Protein AF-A0A960VF33-F1 (afdb_monomer)

Foldseek 3Di:
DVVVVVCVVPDPPPPPPDPDDDDDDPDDDPDDDVVVVVVVVVVPDDPVCLQLVNVQVVVVVVCVVDPFWDWDGDNVGWIWIDGPVFTKTWHDDPQFIFTFGDDDDDDADGASLEGEHEDEDADDPDPVVVVVVVVVVVVVVVVVVVVNCVRRPPPHDPVSYDYDYDYDHVQVVLLVVLVVLLVVLQVPDDQDPVLVQLQVLQVVVLDWAWDPDDFFTKTQTAGVVRDGWWIWGFLQGGQQHQFPPVDDVRHHHFQDCPPFAFATRSLLQLQLQLLQVVCVVVVLPQEAHKDWHKHWHLPDTGPPDDPPDPDRDIDITIGMIGTDDPQWFFPVVDDPVQCVQADLQQLVSVLLSCLLFLQLDQDRRQWIDDRNHTHGDDRSRTLGLALARRDQHHSLVDPSQQDQHDPVSLCCLLVVPLVVSVCSSCVNSVDDPSSSQLSVLSSLLVNVCSVVVHTSNLSSVCSHCVNSPGPPPDPDDSNVSSVVSVVPDPDD

Solvent-accessible surface area (backbone atoms only — not comparable to full-atom values): 28054 Å² total; per-residue (Å²): 110,74,69,58,58,53,46,63,74,70,42,92,70,78,78,73,92,58,100,64,93,74,86,88,79,90,77,85,72,96,66,76,71,61,59,63,54,48,58,53,57,66,73,75,56,59,84,79,58,67,38,46,67,54,42,41,57,59,51,57,61,54,44,77,76,47,89,74,57,50,71,52,66,41,89,88,41,42,40,37,44,39,42,94,87,51,55,35,45,41,44,62,52,99,74,39,57,45,59,38,62,63,82,92,80,78,90,83,64,77,65,62,72,45,51,55,48,56,46,83,45,88,74,53,102,39,73,65,57,39,48,54,51,50,52,55,50,52,50,50,53,51,54,50,51,53,52,48,37,68,72,32,45,94,75,50,58,74,86,59,52,50,78,50,79,49,78,47,53,61,58,55,57,39,28,50,50,54,51,54,50,52,55,51,34,42,73,72,46,81,82,51,71,66,60,53,40,31,52,54,11,38,75,70,70,50,73,65,41,76,50,88,71,79,77,40,38,33,25,44,33,32,35,80,86,67,48,77,52,25,44,35,34,34,24,51,14,26,58,30,5,62,29,20,73,88,34,79,91,42,38,50,43,40,52,39,61,83,90,46,60,38,53,40,26,47,51,31,33,43,25,34,28,45,51,23,52,51,27,62,73,72,63,65,77,30,43,52,61,37,36,71,43,76,51,65,39,50,80,56,78,56,70,93,59,67,90,82,52,93,75,61,62,76,38,76,44,48,22,24,34,31,45,62,70,86,80,49,40,36,56,79,78,54,52,77,72,53,57,67,49,40,44,62,68,60,56,47,49,55,54,54,49,40,51,56,40,43,40,39,63,49,42,51,82,35,33,22,37,39,98,30,43,57,38,48,51,81,38,47,52,26,55,29,49,42,42,78,45,47,48,79,51,48,60,57,80,37,76,71,32,63,42,73,73,55,69,81,63,44,43,58,51,70,66,50,61,57,70,62,53,51,50,48,42,38,72,56,48,62,55,53,69,54,28,52,53,42,34,51,53,44,40,54,39,52,33,55,37,50,78,70,68,51,34,56,43,62,48,52,70,49,54,30,46,88,63,50,56,80,72,83,92,57,97,63,54,71,65,60,48,39,49,53,51,53,75,73,52,80,84,130

Secondary structure (DSSP, 8-state):
-HHHHHHHHHS------S--------------THHHHHHHHHHH--GGGGSHHHHHHHHHHHHTTSTTEEEEE-TTSEEEEEETTEEEEEEEETTEEEEEE---SSSS----------EEE---SSHHHHHHHHHHHHHHHHHHHHHHHHHHGGG--TTT------EEEHHHHHHHHHHHHHHHHHHTSPPPHHHHHHHHHHHTT---EE--SSSS--EEEE-TT--EEEEEEEGGGSTTSTT-TT-GGG---TT--SSSTT--TT-HHHHHHHHHHHHHHHT---SPPEEEEEEEETTS--TT--TT-SSPPPEEEEEEEEEPPTT-EEGGGS-HHHHTTS-HHHHHHHHHHHHHHT-S---GGGEEEETTEEEE---TT-S-SSSTT----GGGGSGGGGSPPPHHHHHHHHT--HHHHHHHHHHHH---HHHHHHHHHHHHHHHHHHHTT--HHHHHHH-STTTS--STT-SS-HHHHHHHHHHT----

Sequence (492 aa):
MKLWNAIKRRSSLIWEGRDRFYDKTITFFYLPKIYYFFKFLVHRYDARQFSPRMMKDNFALLQRERGGVWVDVKMNGKIVALDSSFKKVLFCLKNICLLGALQSRLIKVINLTFLVASIEVYNPFDKTILKIYLERKLALIGRLIEKLKRINGASFDAREARYHLHLFHYYSLIQKHVIENIETAVSRQKIPSIVKEVTRALGKGIFPMLVTQGLSGAYWMRDSSREVVGLFKPFDEEINAPNNPLGPAYQGGLGQRRTRRGIRVGEAVHREVAAYLIDQFFGFGIVPKTYYATFSHPSFFHYGEDPYSFRRSHKTKIGSFQEVVVGFEPVLSLSSEELKKITLEEFQLLIVLDVIIGNCDRHANNILVNEGKIAAIDHGLSFPDTHETMRNWYWKAYDLGNKPIHPAIAKVIIEFPEKEVFALLKGKCLFSINVLERMRERVTLFRIALEKGLLPKDLSELMTRQNCMPLWGLKITLEAKAKKVLDGFNGG

pLDDT: mean 71.85, std 24.89, range [21.0, 98.81]

Radius of gyration: 28.9 Å; Cα contacts (8 Å, |Δi|>4): 725; chains: 1; bounding box: 95×48×63 Å

Nearest PDB structures (foldseek):
  4hnd-assembly1_B  TM=7.379E-01  e=1.183E-16  Homo sapiens
  8a5x-assembly1_A  TM=7.919E-01  e=1.702E-15  Homo sapiens
  4hne-assembly1_B  TM=7.329E-01  e=1.845E-16  Homo sapiens
  4yc4-assembly1_A  TM=8.116E-01  e=1.571E-14  Homo sapiens
  4pla-assembly1_A  TM=7.881E-01  e=2.526E-13  Homo sapiens

Mean predicted aligned error: 15.48 Å

Structure (mmCIF, N/CA/C/O backbone):
data_AF-A0A960VF33-F1
#
_entry.id   AF-A0A960VF33-F1
#
loop_
_atom_site.group_PDB
_atom_site.id
_atom_site.type_symbol
_atom_site.label_atom_id
_atom_site.label_alt_id
_atom_site.label_comp_id
_atom_site.label_asym_id
_atom_site.label_entity_id
_atom_site.label_seq_id
_atom_site.pdbx_PDB_ins_code
_atom_site.Cartn_x
_atom_site.Cartn_y
_atom_site.Cartn_z
_atom_site.occupancy
_atom_site.B_iso_or_equiv
_atom_site.auth_seq_id
_atom_site.auth_comp_id
_atom_site.auth_asym_id
_atom_site.auth_atom_id
_atom_site.pdbx_PDB_model_num
ATOM 1 N N . MET A 1 1 ? 32.116 15.942 -34.172 1.00 29.77 1 MET A N 1
ATOM 2 C CA . MET A 1 1 ? 32.103 14.707 -34.996 1.00 29.77 1 MET A CA 1
ATOM 3 C C . MET A 1 1 ? 33.467 14.006 -35.091 1.00 29.77 1 MET A C 1
ATOM 5 O O . MET A 1 1 ? 33.549 12.845 -34.717 1.00 29.77 1 MET A O 1
ATOM 9 N N . LYS A 1 2 ? 34.561 14.679 -35.494 1.00 29.75 2 LYS A N 1
ATOM 10 C CA . LYS A 1 2 ? 35.911 14.061 -35.565 1.00 29.75 2 LYS A CA 1
ATOM 11 C C . LYS A 1 2 ? 36.469 13.598 -34.202 1.00 29.75 2 LYS A C 1
ATOM 13 O O . LYS A 1 2 ? 37.034 12.514 -34.113 1.00 29.75 2 LYS A O 1
ATOM 18 N N . LEU A 1 3 ? 36.214 14.351 -33.126 1.00 33.88 3 LEU A N 1
ATOM 19 C CA . LEU A 1 3 ? 36.597 13.975 -31.752 1.00 33.88 3 LEU A CA 1
ATOM 20 C C . LEU A 1 3 ? 35.808 12.756 -31.224 1.00 33.88 3 LEU A C 1
ATOM 22 O O . LEU A 1 3 ? 36.352 11.913 -30.522 1.00 33.88 3 LEU A O 1
ATOM 26 N N . TRP A 1 4 ? 34.542 12.628 -31.629 1.00 34.44 4 TRP A N 1
ATOM 27 C CA . TRP A 1 4 ? 33.652 11.523 -31.250 1.00 34.44 4 TRP A CA 1
ATOM 28 C C . TRP A 1 4 ? 34.114 10.184 -31.843 1.00 34.44 4 TRP A C 1
ATOM 30 O O . TRP A 1 4 ? 34.193 9.180 -31.140 1.00 34.44 4 TRP A O 1
ATOM 40 N N . ASN A 1 5 ? 34.532 10.190 -33.112 1.00 38.78 5 ASN A N 1
ATOM 41 C CA . ASN A 1 5 ? 35.087 9.008 -33.776 1.00 38.78 5 ASN A CA 1
ATOM 42 C C . ASN A 1 5 ? 36.476 8.618 -33.236 1.00 38.78 5 ASN A C 1
ATOM 44 O O . ASN A 1 5 ? 36.814 7.437 -33.222 1.00 38.78 5 ASN A O 1
ATOM 48 N N . ALA A 1 6 ? 37.264 9.581 -32.742 1.00 35.59 6 ALA A N 1
ATOM 49 C CA . ALA A 1 6 ? 38.546 9.312 -32.087 1.00 35.59 6 ALA A CA 1
ATOM 50 C C . ALA A 1 6 ? 38.376 8.664 -30.699 1.00 35.59 6 ALA A C 1
ATOM 52 O O . ALA A 1 6 ? 39.154 7.785 -30.334 1.00 35.59 6 ALA A O 1
ATOM 53 N N . ILE A 1 7 ? 37.330 9.044 -29.957 1.00 33.78 7 ILE A N 1
ATOM 54 C CA . ILE A 1 7 ? 36.977 8.440 -28.663 1.00 33.78 7 ILE A CA 1
ATOM 55 C C . ILE A 1 7 ? 36.462 7.007 -28.865 1.00 33.78 7 ILE A C 1
ATOM 57 O O . ILE A 1 7 ? 36.954 6.099 -28.199 1.00 33.78 7 ILE A O 1
ATOM 61 N N . LYS A 1 8 ? 35.578 6.771 -29.847 1.00 34.19 8 LYS A N 1
ATOM 62 C CA . LYS A 1 8 ? 35.066 5.429 -30.200 1.00 34.19 8 LYS A CA 1
ATOM 63 C C . LYS A 1 8 ? 36.163 4.419 -30.577 1.00 34.19 8 LYS A C 1
ATOM 65 O O . LYS A 1 8 ? 35.981 3.231 -30.369 1.00 34.19 8 LYS A O 1
ATOM 70 N N . ARG A 1 9 ? 37.287 4.886 -31.142 1.00 35.91 9 ARG A N 1
ATOM 71 C CA . ARG A 1 9 ? 38.432 4.040 -31.539 1.00 35.91 9 ARG A CA 1
ATOM 72 C C . ARG A 1 9 ? 39.442 3.773 -30.415 1.00 35.91 9 ARG A C 1
ATOM 74 O O . ARG A 1 9 ? 40.221 2.839 -30.540 1.00 35.91 9 ARG A O 1
ATOM 81 N N . ARG A 1 10 ? 39.489 4.607 -29.365 1.00 35.16 10 ARG A N 1
ATOM 82 C CA . ARG A 1 10 ? 40.516 4.545 -28.296 1.00 35.16 10 ARG A CA 1
ATOM 83 C C . ARG A 1 10 ? 39.991 4.137 -26.927 1.00 35.16 10 ARG A C 1
ATOM 85 O O . ARG A 1 10 ? 40.776 3.788 -26.055 1.00 35.16 10 ARG A O 1
ATOM 92 N N . SER A 1 11 ? 38.685 4.209 -26.726 1.00 32.44 11 SER A N 1
ATOM 93 C CA . SER A 1 11 ? 38.040 3.639 -25.555 1.00 32.44 11 SER A CA 1
ATOM 94 C C . SER A 1 11 ? 37.495 2.275 -25.942 1.00 32.44 11 SER A C 1
ATOM 96 O O . SER A 1 11 ? 36.833 2.147 -26.968 1.00 32.44 11 SER A O 1
ATOM 98 N N . SER A 1 12 ? 37.724 1.261 -25.115 1.00 33.69 12 SER A N 1
ATOM 99 C CA . SER A 1 12 ? 36.972 0.002 -25.129 1.00 33.69 12 SER A CA 1
ATOM 100 C C . SER A 1 12 ? 35.515 0.226 -24.682 1.00 33.69 12 SER A C 1
ATOM 102 O O . SER A 1 12 ? 34.956 -0.534 -23.897 1.00 33.69 12 SER A O 1
ATOM 104 N N . LEU A 1 13 ? 34.892 1.312 -25.151 1.00 33.16 13 LEU A N 1
ATOM 105 C CA . LEU A 1 13 ? 33.471 1.584 -25.025 1.00 33.16 13 LEU A CA 1
ATOM 106 C C . LEU A 1 13 ? 32.757 0.641 -25.996 1.00 33.16 13 LEU A C 1
ATOM 108 O O . LEU A 1 13 ? 32.418 1.002 -27.123 1.00 33.16 13 LEU A O 1
ATOM 112 N N . ILE A 1 14 ? 32.561 -0.595 -25.542 1.00 27.14 14 ILE A N 1
ATOM 113 C CA . ILE A 1 14 ? 31.573 -1.503 -26.109 1.00 27.14 14 ILE A CA 1
ATOM 114 C C . ILE A 1 14 ? 30.219 -0.840 -25.857 1.00 27.14 14 ILE A C 1
ATOM 116 O O . ILE A 1 14 ? 29.713 -0.817 -24.737 1.00 27.14 14 ILE A O 1
ATOM 120 N N . TRP A 1 15 ? 29.663 -0.223 -26.894 1.00 33.09 15 TRP A N 1
ATOM 121 C CA . TRP A 1 15 ? 28.263 0.175 -26.912 1.00 33.09 15 TRP A CA 1
ATOM 122 C C . TRP A 1 15 ? 27.512 -0.884 -27.709 1.00 33.09 15 TRP A C 1
ATOM 124 O O . TRP A 1 15 ? 27.230 -0.707 -28.893 1.00 33.09 15 TRP A O 1
ATOM 134 N N . GLU A 1 16 ? 27.254 -2.024 -27.072 1.00 23.67 16 GLU A N 1
ATOM 135 C CA . GLU A 1 16 ? 26.301 -2.994 -27.595 1.00 23.67 16 GLU A CA 1
ATOM 136 C C . GLU A 1 16 ? 24.901 -2.538 -27.197 1.00 23.67 16 GLU A C 1
ATOM 138 O O . GLU A 1 16 ? 24.425 -2.756 -26.087 1.00 23.67 16 GLU A O 1
ATOM 143 N N . GLY A 1 17 ? 24.239 -1.857 -28.130 1.00 28.67 17 GLY A N 1
ATOM 144 C CA . GLY A 1 17 ? 22.791 -1.725 -28.113 1.00 28.67 17 GLY A CA 1
ATOM 145 C C . GLY A 1 17 ? 22.166 -3.079 -28.427 1.00 28.67 17 GLY A C 1
ATOM 146 O O . GLY A 1 17 ? 21.813 -3.338 -29.573 1.00 28.67 17 GLY A O 1
ATOM 147 N N . ARG A 1 18 ? 22.071 -3.950 -27.422 1.00 21.16 18 ARG A N 1
ATOM 148 C CA . ARG A 1 18 ? 21.123 -5.064 -27.370 1.00 21.16 18 ARG A CA 1
ATOM 149 C C . ARG A 1 18 ? 20.709 -5.251 -25.923 1.00 21.16 18 ARG A C 1
ATOM 151 O O . ARG A 1 18 ? 21.562 -5.338 -25.045 1.00 21.16 18 ARG A O 1
ATOM 158 N N . ASP A 1 19 ? 19.409 -5.363 -25.702 1.00 28.72 19 ASP A N 1
ATOM 159 C CA . ASP A 1 19 ? 18.844 -5.952 -24.496 1.00 28.72 19 ASP A CA 1
ATOM 160 C C . ASP A 1 19 ? 19.376 -7.385 -24.346 1.00 28.72 19 ASP A C 1
ATOM 162 O O . ASP A 1 19 ? 18.779 -8.330 -24.851 1.00 28.72 19 ASP A O 1
ATOM 166 N N . ARG A 1 20 ? 20.546 -7.561 -23.722 1.00 21.17 20 ARG A N 1
ATOM 167 C CA . ARG A 1 20 ? 21.020 -8.840 -23.183 1.00 21.17 20 ARG A CA 1
ATOM 168 C C . ARG A 1 20 ? 21.891 -8.595 -21.961 1.00 21.17 20 ARG A C 1
ATOM 170 O O . ARG A 1 20 ? 22.936 -7.958 -22.035 1.00 21.17 20 ARG A O 1
ATOM 177 N N . PHE A 1 21 ? 21.443 -9.156 -20.844 1.00 35.41 21 PHE A N 1
ATOM 178 C CA . PHE A 1 21 ? 22.263 -9.482 -19.685 1.00 35.41 21 PHE A CA 1
ATOM 179 C C . PHE A 1 21 ? 23.574 -10.144 -20.124 1.00 35.41 21 PHE A C 1
ATOM 181 O O . PHE A 1 21 ? 23.505 -11.192 -20.757 1.00 35.41 21 PHE A O 1
ATOM 188 N N . TYR A 1 22 ? 24.732 -9.606 -19.730 1.00 21.44 22 TYR A N 1
ATOM 189 C CA . TYR A 1 22 ? 25.956 -10.400 -19.605 1.00 21.44 22 TYR A CA 1
ATOM 190 C C . TYR A 1 22 ? 26.846 -9.913 -18.457 1.00 21.44 22 TYR A C 1
ATOM 192 O O . TYR A 1 22 ? 27.248 -8.753 -18.375 1.00 21.44 22 TYR A O 1
ATOM 200 N N . ASP A 1 23 ? 27.116 -10.872 -17.578 1.00 34.75 23 ASP A N 1
ATOM 201 C CA . ASP A 1 23 ? 28.227 -10.959 -16.640 1.00 34.75 23 ASP A CA 1
ATOM 202 C C . ASP A 1 23 ? 29.567 -11.146 -17.400 1.00 34.75 23 ASP A C 1
ATOM 204 O O . ASP A 1 23 ? 29.551 -11.585 -18.553 1.00 34.75 23 ASP A O 1
ATOM 208 N N . LYS A 1 24 ? 30.703 -10.896 -16.721 1.00 24.27 24 LYS A N 1
ATOM 209 C CA . LYS A 1 24 ? 32.126 -10.805 -17.169 1.00 24.27 24 LYS A CA 1
ATOM 210 C C . LYS A 1 24 ? 32.567 -9.361 -17.466 1.00 24.27 24 LYS A C 1
ATOM 212 O O . LYS A 1 24 ? 32.245 -8.785 -18.491 1.00 24.27 24 LYS A O 1
ATOM 217 N N . THR A 1 25 ? 33.368 -8.679 -16.646 1.00 22.14 25 THR A N 1
ATOM 218 C CA . THR A 1 25 ? 34.634 -9.113 -16.038 1.00 22.14 25 THR A CA 1
ATOM 219 C C . THR A 1 25 ? 34.897 -8.231 -14.812 1.00 22.14 25 THR A C 1
ATOM 221 O O . THR A 1 25 ? 35.123 -7.028 -14.945 1.00 22.14 25 THR A O 1
ATOM 224 N N . ILE A 1 26 ? 34.857 -8.801 -13.606 1.00 24.25 26 ILE A N 1
ATOM 225 C CA . ILE A 1 26 ? 35.387 -8.139 -12.410 1.00 24.25 26 ILE A CA 1
ATOM 226 C C . ILE A 1 26 ? 36.906 -8.314 -12.451 1.00 24.25 26 ILE A C 1
ATOM 228 O O . ILE A 1 26 ? 37.426 -9.358 -12.070 1.00 24.25 26 ILE A O 1
ATOM 232 N N . THR A 1 27 ? 37.633 -7.302 -12.922 1.00 21.00 27 THR A N 1
ATOM 233 C CA . THR A 1 27 ? 39.087 -7.247 -12.732 1.00 21.00 27 THR A CA 1
ATOM 234 C C . THR A 1 27 ? 39.364 -6.581 -11.386 1.00 21.00 27 THR A C 1
ATOM 236 O O . THR A 1 27 ? 39.287 -5.358 -11.254 1.00 21.00 27 THR A O 1
ATOM 239 N N . PHE A 1 28 ? 39.671 -7.381 -10.364 1.00 21.09 28 PHE A N 1
ATOM 240 C CA . PHE A 1 28 ? 40.257 -6.872 -9.127 1.00 21.09 28 PHE A CA 1
ATOM 241 C C . PHE A 1 28 ? 41.660 -6.335 -9.432 1.00 21.09 28 PHE A C 1
ATOM 243 O O . PHE A 1 28 ? 42.596 -7.106 -9.622 1.00 21.09 28 PHE A O 1
ATOM 250 N N . PHE A 1 29 ? 41.826 -5.013 -9.449 1.00 24.02 29 PHE A N 1
ATOM 251 C CA . PHE A 1 29 ? 43.141 -4.410 -9.245 1.00 24.02 29 PHE A CA 1
ATOM 252 C C . PHE A 1 29 ? 43.317 -4.129 -7.752 1.00 24.02 29 PHE A C 1
ATOM 254 O O . PHE A 1 29 ? 42.532 -3.400 -7.142 1.00 24.02 29 PHE A O 1
ATOM 261 N N . TYR A 1 30 ? 44.356 -4.722 -7.166 1.00 25.81 30 TYR A N 1
ATOM 262 C CA . TYR A 1 30 ? 44.812 -4.454 -5.806 1.00 25.81 30 TYR A CA 1
ATOM 263 C C . TYR A 1 30 ? 45.309 -2.998 -5.721 1.00 25.81 30 TYR A C 1
ATOM 265 O O . TYR A 1 30 ? 46.447 -2.687 -6.061 1.00 25.81 30 TYR A O 1
ATOM 273 N N . LEU A 1 31 ? 44.441 -2.080 -5.291 1.00 29.81 31 LEU A N 1
ATOM 274 C CA . LEU A 1 31 ? 44.800 -0.713 -4.902 1.00 29.81 31 LEU A CA 1
ATOM 275 C C . LEU A 1 31 ? 44.407 -0.528 -3.420 1.00 29.81 31 LEU A C 1
ATOM 277 O O . LEU A 1 31 ? 43.225 -0.636 -3.085 1.00 29.81 31 LEU A O 1
ATOM 281 N N . PRO A 1 32 ? 45.368 -0.319 -2.499 1.00 37.53 32 PRO A N 1
ATOM 282 C CA . PRO A 1 32 ? 45.154 -0.522 -1.065 1.00 37.53 32 PRO A CA 1
ATOM 283 C C . PRO A 1 32 ? 44.304 0.579 -0.410 1.00 37.53 32 PRO A C 1
ATOM 285 O O . PRO A 1 32 ? 44.452 1.751 -0.743 1.00 37.53 32 PRO A O 1
ATOM 288 N N . LYS A 1 33 ? 43.454 0.159 0.551 1.00 35.00 33 LYS A N 1
ATOM 289 C CA . LYS A 1 33 ? 42.762 0.824 1.699 1.00 35.00 33 LYS A CA 1
ATOM 290 C C . LYS A 1 33 ? 42.225 2.271 1.582 1.00 35.00 33 LYS A C 1
ATOM 292 O O . LYS A 1 33 ? 41.150 2.546 2.107 1.00 35.00 33 LYS A O 1
ATOM 297 N N . ILE A 1 34 ? 42.886 3.177 0.870 1.00 35.84 34 ILE A N 1
ATOM 298 C CA . ILE A 1 34 ? 42.448 4.554 0.595 1.00 35.84 34 ILE A CA 1
ATOM 299 C C . ILE A 1 34 ? 41.158 4.592 -0.243 1.00 35.84 34 ILE A C 1
ATOM 301 O O . ILE A 1 34 ? 40.290 5.424 -0.005 1.00 35.84 34 ILE A O 1
ATOM 305 N N . TYR A 1 35 ? 40.970 3.662 -1.181 1.00 37.47 35 TYR A N 1
ATOM 306 C CA . TYR A 1 35 ? 39.775 3.645 -2.035 1.00 37.47 35 TYR A CA 1
ATOM 307 C C . TYR A 1 35 ? 38.490 3.296 -1.258 1.00 37.47 35 TYR A C 1
ATOM 309 O O . TYR A 1 35 ? 37.453 3.932 -1.443 1.00 37.47 35 TYR A O 1
ATOM 317 N N . TYR A 1 36 ? 38.568 2.346 -0.317 1.00 37.19 36 TYR A N 1
ATOM 318 C CA . TYR A 1 36 ? 37.452 2.021 0.582 1.00 37.19 36 TYR A CA 1
ATOM 319 C C . TYR A 1 36 ? 37.125 3.175 1.540 1.00 37.19 36 TYR A C 1
ATOM 321 O O . TYR A 1 36 ? 35.953 3.445 1.794 1.00 37.19 36 TYR A O 1
ATOM 329 N N . PHE A 1 37 ? 38.145 3.906 1.998 1.00 37.59 37 PHE A N 1
ATOM 330 C CA . PHE A 1 37 ? 37.994 5.115 2.810 1.00 37.59 37 PHE A CA 1
ATOM 331 C C . PHE A 1 37 ? 37.205 6.222 2.077 1.00 37.59 37 PHE A C 1
ATOM 333 O O . PHE A 1 37 ? 36.328 6.855 2.663 1.00 37.59 37 PHE A O 1
ATOM 340 N N . PHE A 1 38 ? 37.420 6.398 0.768 1.00 40.78 38 PHE A N 1
ATOM 341 C CA . PHE A 1 38 ? 36.672 7.374 -0.037 1.00 40.78 38 PHE A CA 1
ATOM 342 C C . PHE A 1 38 ? 35.268 6.903 -0.437 1.00 40.78 38 PHE A C 1
ATOM 344 O O . PHE A 1 38 ? 34.339 7.711 -0.436 1.00 40.78 38 PHE A O 1
ATOM 351 N N . LYS A 1 39 ? 35.071 5.601 -0.690 1.00 38.56 39 LYS A N 1
ATOM 352 C CA . LYS A 1 39 ? 33.731 5.021 -0.897 1.00 38.56 39 LYS A CA 1
ATOM 353 C C . LYS A 1 39 ? 32.840 5.208 0.343 1.00 38.56 39 LYS A C 1
ATOM 355 O O . LYS A 1 39 ? 31.640 5.426 0.209 1.00 38.56 39 LYS A O 1
ATOM 360 N N . PHE A 1 40 ? 33.437 5.188 1.539 1.00 37.16 40 PHE A N 1
ATOM 361 C CA . PHE A 1 40 ? 32.759 5.452 2.812 1.00 37.16 40 PHE A CA 1
ATOM 362 C C . PHE A 1 40 ? 32.376 6.935 2.999 1.00 37.16 40 PHE A C 1
ATOM 364 O O . PHE A 1 40 ? 31.240 7.228 3.365 1.00 37.16 40 PHE A O 1
ATOM 371 N N . LEU A 1 41 ? 33.280 7.873 2.686 1.00 36.28 41 LEU A N 1
ATOM 372 C CA . LEU A 1 41 ? 33.029 9.323 2.776 1.00 36.28 41 LEU A CA 1
ATOM 373 C C . LEU A 1 41 ? 31.976 9.826 1.771 1.00 36.28 41 LEU A C 1
ATOM 375 O O . LEU A 1 41 ? 31.186 10.705 2.097 1.00 36.28 41 LEU A O 1
ATOM 379 N N . VAL A 1 42 ? 31.934 9.271 0.559 1.00 37.78 42 VAL A N 1
ATOM 380 C CA . VAL A 1 42 ? 30.992 9.712 -0.490 1.00 37.78 42 VAL A CA 1
ATOM 381 C C . VAL A 1 42 ? 29.578 9.160 -0.269 1.00 37.78 42 VAL A C 1
ATOM 383 O O . VAL A 1 42 ? 28.602 9.815 -0.615 1.00 37.78 42 VAL A O 1
ATOM 386 N N . HIS A 1 43 ? 29.434 7.984 0.349 1.00 36.75 43 HIS A N 1
ATOM 387 C CA . HIS A 1 43 ? 28.119 7.366 0.557 1.00 36.75 43 HIS A CA 1
ATOM 388 C C . HIS A 1 43 ? 27.358 7.836 1.806 1.00 36.75 43 HIS A C 1
ATOM 390 O O . HIS A 1 43 ? 26.165 7.552 1.902 1.00 36.75 43 HIS A O 1
ATOM 396 N N . ARG A 1 44 ? 27.996 8.534 2.758 1.00 33.72 44 ARG A N 1
ATOM 397 C CA . ARG A 1 44 ? 27.344 8.947 4.020 1.00 33.72 44 ARG A CA 1
ATOM 398 C C . ARG A 1 44 ? 27.146 10.449 4.225 1.00 33.72 44 ARG A C 1
ATOM 400 O O . ARG A 1 44 ? 26.422 10.801 5.152 1.00 33.72 44 ARG A O 1
ATOM 407 N N . TYR A 1 45 ? 27.744 11.317 3.410 1.00 35.03 45 TYR A N 1
ATOM 408 C CA . TYR A 1 45 ? 27.742 12.760 3.670 1.00 35.03 45 TYR A CA 1
ATOM 409 C C . TYR A 1 45 ? 26.978 13.562 2.604 1.00 35.03 45 TYR A C 1
ATOM 411 O O . TYR A 1 45 ? 27.109 13.328 1.405 1.00 35.03 45 TYR A O 1
ATOM 419 N N . ASP A 1 46 ? 26.185 14.534 3.061 1.00 38.16 46 ASP A N 1
ATOM 420 C CA . ASP A 1 46 ? 25.470 15.518 2.239 1.00 38.16 46 ASP A CA 1
ATOM 421 C C . ASP A 1 46 ? 26.464 16.493 1.577 1.00 38.16 46 ASP A C 1
ATOM 423 O O . ASP A 1 46 ? 27.503 16.833 2.148 1.00 38.16 46 ASP A O 1
ATOM 427 N N . ALA A 1 47 ? 26.139 17.002 0.384 1.00 37.72 47 ALA A N 1
ATOM 428 C CA . ALA A 1 47 ? 26.981 17.937 -0.371 1.00 37.72 47 ALA A CA 1
ATOM 429 C C . ALA A 1 47 ? 27.393 19.202 0.421 1.00 37.72 47 ALA A C 1
ATOM 431 O O . ALA A 1 47 ? 28.427 19.805 0.129 1.00 37.72 47 ALA A O 1
ATOM 432 N N . ARG A 1 48 ? 26.618 19.605 1.437 1.00 37.72 48 ARG A N 1
ATOM 433 C CA . ARG A 1 48 ? 26.904 20.735 2.342 1.00 37.72 48 ARG A CA 1
ATOM 434 C C . ARG A 1 48 ? 27.983 20.424 3.384 1.00 37.72 48 ARG A C 1
ATOM 436 O O . ARG A 1 48 ? 28.617 21.345 3.894 1.00 37.72 48 ARG A O 1
ATOM 443 N N . GLN A 1 49 ? 28.236 19.146 3.666 1.00 35.34 49 GLN A N 1
ATOM 444 C CA . GLN A 1 49 ? 29.249 18.684 4.625 1.00 35.34 49 GLN A CA 1
ATOM 445 C C . GLN A 1 49 ? 30.663 18.633 4.021 1.00 35.34 49 GLN A C 1
ATOM 447 O O . GLN A 1 49 ? 31.638 18.440 4.742 1.00 35.34 49 GLN A O 1
ATOM 452 N N . PHE A 1 50 ? 30.791 18.904 2.719 1.00 41.88 50 PHE A N 1
ATOM 453 C CA . PHE A 1 50 ? 32.064 19.067 2.010 1.00 41.88 50 PHE A CA 1
ATOM 454 C C . PHE A 1 50 ? 32.618 20.503 2.067 1.00 41.88 50 PHE A C 1
ATOM 456 O O . PHE A 1 50 ? 33.468 20.878 1.257 1.00 41.88 50 PHE A O 1
ATOM 463 N N . SER A 1 51 ? 32.155 21.335 3.009 1.00 41.94 51 SER A N 1
ATOM 464 C CA . SER A 1 51 ? 32.790 22.635 3.241 1.00 41.94 51 SER A CA 1
ATOM 465 C C . SER A 1 51 ? 34.223 22.438 3.778 1.00 41.94 51 SER A C 1
ATOM 467 O O . SER A 1 51 ? 34.448 21.531 4.588 1.00 41.94 51 SER A O 1
ATOM 469 N N . PRO A 1 52 ? 35.209 23.269 3.379 1.00 41.56 52 PRO A N 1
ATOM 470 C CA . PRO A 1 52 ? 36.602 23.115 3.819 1.00 41.56 52 PRO A CA 1
ATOM 471 C C . PRO A 1 52 ? 36.774 23.072 5.345 1.00 41.56 52 PRO A C 1
ATOM 473 O O . PRO A 1 52 ? 37.663 22.392 5.851 1.00 41.56 52 PRO A O 1
ATOM 476 N N . ARG A 1 53 ? 35.894 23.770 6.077 1.00 43.38 53 ARG A N 1
ATOM 477 C CA . ARG A 1 53 ? 35.886 23.847 7.543 1.00 43.38 53 ARG A CA 1
ATOM 478 C C . ARG A 1 53 ? 35.403 22.540 8.185 1.00 43.38 53 ARG A C 1
ATOM 480 O O . ARG A 1 53 ? 36.113 21.988 9.012 1.00 43.38 53 ARG A O 1
ATOM 487 N N . MET A 1 54 ? 34.274 21.989 7.732 1.00 42.12 54 MET A N 1
ATOM 488 C CA . MET A 1 54 ? 33.735 20.727 8.268 1.00 42.12 54 MET A CA 1
ATOM 489 C C . MET A 1 54 ? 34.583 19.508 7.895 1.00 42.12 54 MET A C 1
ATOM 491 O O . MET A 1 54 ? 34.698 18.568 8.676 1.00 42.12 54 MET A O 1
ATOM 495 N N . MET A 1 55 ? 35.213 19.525 6.717 1.00 47.41 55 MET A N 1
ATOM 496 C CA . MET A 1 55 ? 36.172 18.490 6.327 1.00 47.41 55 MET A CA 1
ATOM 497 C C . MET A 1 55 ? 37.365 18.469 7.290 1.00 47.41 55 MET A C 1
ATOM 499 O O . MET A 1 55 ? 37.732 17.402 7.768 1.00 47.41 55 MET A O 1
ATOM 503 N N . LYS A 1 56 ? 37.925 19.632 7.648 1.00 45.00 56 LYS A N 1
ATOM 504 C CA . LYS A 1 56 ? 39.024 19.726 8.622 1.00 45.00 56 LYS A CA 1
ATOM 505 C C . LYS A 1 56 ? 38.662 19.086 9.972 1.00 45.00 56 LYS A C 1
ATOM 507 O O . LYS A 1 56 ? 39.449 18.295 10.487 1.00 45.00 56 LYS A O 1
ATOM 512 N N . ASP A 1 57 ? 37.466 19.361 10.489 1.00 45.75 57 ASP A N 1
ATOM 513 C CA . ASP A 1 57 ? 37.004 18.842 11.785 1.00 45.75 57 ASP A CA 1
ATOM 514 C C . ASP A 1 57 ? 36.752 17.319 11.751 1.00 45.75 57 ASP A C 1
ATOM 516 O O . ASP A 1 57 ? 37.161 16.593 12.658 1.00 45.75 57 ASP A O 1
ATOM 520 N N . ASN A 1 58 ? 36.168 16.805 10.661 1.00 43.50 58 ASN A N 1
ATOM 521 C CA . ASN A 1 58 ? 35.935 15.367 10.466 1.00 43.50 58 ASN A CA 1
ATOM 522 C C . ASN A 1 58 ? 37.243 14.567 10.313 1.00 43.50 58 ASN A C 1
ATOM 524 O O . ASN A 1 58 ? 37.349 13.442 10.801 1.00 43.50 58 ASN A O 1
ATOM 528 N N . PHE A 1 59 ? 38.254 15.139 9.651 1.00 48.03 59 PHE A N 1
ATOM 529 C CA . PHE A 1 59 ? 39.562 14.498 9.478 1.00 48.03 59 PHE A CA 1
ATOM 530 C C . PHE A 1 59 ? 40.412 14.516 10.760 1.00 48.03 59 PHE A C 1
ATOM 532 O O . PHE A 1 59 ? 41.149 13.559 11.001 1.00 48.03 59 PHE A O 1
ATOM 539 N N . ALA A 1 60 ? 40.281 15.543 11.607 1.00 45.44 60 ALA A N 1
ATOM 540 C CA . ALA A 1 60 ? 40.946 15.604 12.913 1.00 45.44 60 ALA A CA 1
ATOM 541 C C . ALA A 1 60 ? 40.426 14.528 13.890 1.00 45.44 60 ALA A C 1
ATOM 543 O O . ALA A 1 60 ? 41.201 13.940 14.642 1.00 45.44 60 ALA A O 1
ATOM 544 N N . LEU A 1 61 ? 39.125 14.219 13.834 1.00 38.25 61 LEU A N 1
ATOM 545 C CA . LEU A 1 61 ? 38.501 13.131 14.599 1.00 38.25 61 LEU A CA 1
ATOM 546 C C . LEU A 1 61 ? 39.050 11.749 14.201 1.00 38.25 61 LEU A C 1
ATOM 548 O O . LEU A 1 61 ? 39.331 10.924 15.065 1.00 38.25 61 LEU A O 1
ATOM 552 N N . LEU A 1 62 ? 39.279 11.526 12.904 1.00 37.59 62 LEU A N 1
ATOM 553 C CA . LEU A 1 62 ? 39.831 10.275 12.366 1.00 37.59 62 LEU A CA 1
ATOM 554 C C . LEU A 1 62 ? 41.334 10.089 12.657 1.00 37.59 62 LEU A C 1
ATOM 556 O O . LEU A 1 62 ? 41.796 8.954 12.759 1.00 37.59 62 LEU A O 1
ATOM 560 N N . GLN A 1 63 ? 42.096 11.178 12.819 1.00 44.28 63 GLN A N 1
ATOM 561 C CA . GLN A 1 63 ? 43.523 11.131 13.182 1.00 44.28 63 GLN A CA 1
ATOM 562 C C . GLN A 1 63 ? 43.776 10.593 14.592 1.00 44.28 63 GLN A C 1
ATOM 564 O O . GLN A 1 63 ? 44.801 9.954 14.818 1.00 44.28 63 GLN A O 1
ATOM 569 N N . ARG A 1 64 ? 42.848 10.817 15.531 1.00 41.47 64 ARG A N 1
ATOM 570 C CA . ARG A 1 64 ? 42.967 10.296 16.902 1.00 41.47 64 ARG A CA 1
ATOM 571 C C . ARG A 1 64 ? 42.816 8.777 16.989 1.00 41.47 64 ARG A C 1
ATOM 573 O O . ARG A 1 64 ? 43.316 8.195 17.942 1.00 41.47 64 ARG A O 1
ATOM 580 N N . GLU A 1 65 ? 42.174 8.134 16.012 1.00 38.28 65 GLU A N 1
ATOM 581 C CA . GLU A 1 65 ? 41.901 6.690 16.061 1.00 38.28 65 GLU A CA 1
ATOM 582 C C . GLU A 1 65 ? 42.955 5.809 15.379 1.00 38.28 65 GLU A C 1
ATOM 584 O O . GLU A 1 65 ? 42.998 4.605 15.629 1.00 38.28 65 GLU A O 1
ATOM 589 N N . ARG A 1 66 ? 43.795 6.352 14.486 1.00 41.94 66 ARG A N 1
ATOM 590 C CA . ARG A 1 66 ? 44.742 5.541 13.701 1.00 41.94 66 ARG A CA 1
ATOM 591 C C . ARG A 1 66 ? 46.082 6.246 13.543 1.00 41.94 66 ARG A C 1
ATOM 593 O O . ARG A 1 66 ? 46.311 6.956 12.565 1.00 41.94 66 ARG A O 1
ATOM 600 N N . GLY A 1 67 ? 46.973 6.025 14.507 1.00 40.84 67 GLY A N 1
ATOM 601 C CA . GLY A 1 67 ? 48.354 6.501 14.446 1.00 40.84 67 GLY A CA 1
ATOM 602 C C . GLY A 1 67 ? 49.048 6.040 13.159 1.00 40.84 67 GLY A C 1
ATOM 603 O O . GLY A 1 67 ? 49.111 4.844 12.884 1.00 40.84 67 GLY A O 1
ATOM 604 N N . GLY A 1 68 ? 49.537 6.993 12.358 1.00 44.06 68 GLY A N 1
ATOM 605 C CA . GLY A 1 68 ? 50.397 6.713 11.199 1.00 44.06 68 GLY A CA 1
ATOM 606 C C . GLY A 1 68 ? 50.164 7.555 9.938 1.00 44.06 68 GLY A C 1
ATOM 607 O O . GLY A 1 68 ? 51.036 7.570 9.076 1.00 44.06 68 GLY A O 1
ATOM 608 N N . VAL A 1 69 ? 49.045 8.280 9.802 1.00 45.03 69 VAL A N 1
ATOM 609 C CA . VAL A 1 69 ? 48.779 9.128 8.618 1.00 45.03 69 VAL A CA 1
ATOM 610 C C . VAL A 1 69 ? 48.430 10.550 9.046 1.00 45.03 69 VAL A C 1
ATOM 612 O O . VAL A 1 69 ? 47.415 10.776 9.702 1.00 45.03 69 VAL A O 1
ATOM 615 N N . TRP A 1 70 ? 49.245 11.522 8.632 1.00 44.19 70 TRP A N 1
ATOM 616 C CA . TRP A 1 70 ? 49.031 12.936 8.942 1.00 44.19 70 TRP A CA 1
ATOM 617 C C . TRP A 1 70 ? 48.340 13.615 7.760 1.00 44.19 70 TRP A C 1
ATOM 619 O O . TRP A 1 70 ? 48.830 13.580 6.638 1.00 44.19 70 TRP A O 1
ATOM 629 N N . VAL A 1 71 ? 47.183 14.227 7.981 1.00 45.22 71 VAL A N 1
ATOM 630 C CA . VAL A 1 71 ? 46.396 14.911 6.941 1.00 45.22 71 VAL A CA 1
ATOM 631 C C . VAL A 1 71 ? 46.232 16.378 7.328 1.00 45.22 71 VAL A C 1
ATOM 633 O O . VAL A 1 71 ? 45.641 16.674 8.362 1.00 45.22 71 VAL A O 1
ATOM 636 N N . ASP A 1 72 ? 46.743 17.293 6.505 1.00 41.78 72 ASP A N 1
ATOM 637 C CA . ASP A 1 72 ? 46.599 18.741 6.687 1.00 41.78 72 ASP A CA 1
ATOM 638 C C . ASP A 1 72 ? 45.583 19.301 5.679 1.00 41.78 72 ASP A C 1
ATOM 640 O O . ASP A 1 72 ? 45.701 19.095 4.466 1.00 41.78 72 ASP A O 1
ATOM 644 N N . VAL A 1 73 ? 44.559 19.994 6.182 1.00 41.62 73 VAL A N 1
ATOM 645 C CA . VAL A 1 73 ? 43.476 20.583 5.381 1.00 41.62 73 VAL A CA 1
ATOM 646 C C . VAL A 1 73 ? 43.611 22.101 5.416 1.00 41.62 73 VAL A C 1
ATOM 648 O O . VAL A 1 73 ? 43.388 22.740 6.447 1.00 41.62 73 VAL A O 1
ATOM 651 N N . LYS A 1 74 ? 43.948 22.702 4.270 1.00 43.59 74 LYS A N 1
ATOM 652 C CA . LYS A 1 74 ? 44.100 24.159 4.145 1.00 43.59 74 LYS A CA 1
ATOM 653 C C . LYS A 1 74 ? 42.757 24.828 3.845 1.00 43.59 74 LYS A C 1
ATOM 655 O O . LYS A 1 74 ? 41.897 24.253 3.180 1.00 43.59 74 LYS A O 1
ATOM 660 N N . MET A 1 75 ? 42.590 26.079 4.290 1.00 34.44 75 MET A N 1
ATOM 661 C CA . MET A 1 75 ? 41.318 26.827 4.212 1.00 34.44 75 MET A CA 1
ATOM 662 C C . MET A 1 75 ? 40.750 26.998 2.791 1.00 34.44 75 MET A C 1
ATOM 664 O O . MET A 1 75 ? 39.563 27.262 2.639 1.00 34.44 75 MET A O 1
ATOM 668 N N . ASN A 1 76 ? 41.555 26.793 1.747 1.00 41.50 76 ASN A N 1
ATOM 669 C CA . ASN A 1 76 ? 41.128 26.825 0.346 1.00 41.50 76 ASN A CA 1
ATOM 670 C C . ASN A 1 76 ? 40.635 25.466 -0.204 1.00 41.50 76 ASN A C 1
ATOM 672 O O . ASN A 1 76 ? 40.474 25.329 -1.414 1.00 41.50 76 ASN A O 1
ATOM 676 N N . GLY A 1 77 ? 40.421 24.457 0.648 1.00 36.34 77 GLY A N 1
ATOM 677 C CA . GLY A 1 77 ? 39.923 23.133 0.245 1.00 36.34 77 GLY A CA 1
ATOM 678 C C . GLY A 1 77 ? 41.004 22.157 -0.235 1.00 36.34 77 GLY A C 1
ATOM 679 O O . GLY A 1 77 ? 40.688 21.089 -0.758 1.00 36.34 77 GLY A O 1
ATOM 680 N N . LYS A 1 78 ? 42.286 22.500 -0.062 1.00 41.41 78 LYS A N 1
ATOM 681 C CA . LYS A 1 78 ? 43.416 21.617 -0.379 1.00 41.41 78 LYS A CA 1
ATOM 682 C C . LYS A 1 78 ? 43.650 20.629 0.765 1.00 41.41 78 LYS A C 1
ATOM 684 O O . LYS A 1 78 ? 43.821 21.056 1.905 1.00 41.41 78 LYS A O 1
ATOM 689 N N . ILE A 1 79 ? 43.698 19.334 0.449 1.00 41.91 79 ILE A N 1
ATOM 690 C CA . ILE A 1 79 ? 43.956 18.260 1.419 1.00 41.91 79 ILE A CA 1
ATOM 691 C C . ILE A 1 79 ? 45.326 17.652 1.110 1.00 41.91 79 ILE A C 1
ATOM 693 O O . ILE A 1 79 ? 45.582 17.182 0.001 1.00 41.91 79 ILE A O 1
ATOM 697 N N . VAL A 1 80 ? 46.231 17.676 2.083 1.00 46.50 80 VAL A N 1
ATOM 698 C CA . VAL A 1 80 ? 47.584 17.123 1.965 1.00 46.50 80 VAL A CA 1
ATOM 699 C C . VAL A 1 80 ? 47.676 15.909 2.876 1.00 46.50 80 VAL A C 1
ATOM 701 O O . VAL A 1 80 ? 47.523 16.055 4.081 1.00 46.50 80 VAL A O 1
ATOM 704 N N . ALA A 1 81 ? 47.917 14.723 2.314 1.00 43.62 81 ALA A N 1
ATOM 705 C CA . ALA A 1 81 ? 48.122 13.502 3.090 1.00 43.62 81 ALA A CA 1
ATOM 706 C C . ALA A 1 81 ? 49.619 13.161 3.118 1.00 43.62 81 ALA A C 1
ATOM 708 O O . ALA A 1 81 ? 50.265 13.000 2.081 1.00 43.62 81 ALA A O 1
ATOM 709 N N . LEU A 1 82 ? 50.168 13.079 4.320 1.00 43.56 82 LEU A N 1
ATOM 710 C CA . LEU A 1 82 ? 51.555 12.770 4.614 1.00 43.56 82 LEU A CA 1
ATOM 711 C C . LEU A 1 82 ? 51.592 11.364 5.216 1.00 43.56 82 LEU A C 1
ATOM 713 O O . LEU A 1 82 ? 51.202 11.144 6.364 1.00 43.56 82 LEU A O 1
ATOM 717 N N . ASP A 1 83 ? 52.037 10.414 4.406 1.00 42.34 83 ASP A N 1
ATOM 718 C CA . ASP A 1 83 ? 52.532 9.130 4.886 1.00 42.34 83 ASP A CA 1
ATOM 719 C C . ASP A 1 83 ? 54.049 9.263 5.085 1.00 42.34 83 ASP A C 1
ATOM 721 O O . ASP A 1 83 ? 54.726 9.935 4.300 1.00 42.34 83 ASP A O 1
ATOM 725 N N . SER A 1 84 ? 54.568 8.616 6.126 1.00 39.53 84 SER A N 1
ATOM 726 C CA . SER A 1 84 ? 55.992 8.466 6.441 1.00 39.53 84 SER A CA 1
ATOM 727 C C . SER A 1 84 ? 56.866 8.061 5.244 1.00 39.53 84 SER A C 1
ATOM 729 O O . SER A 1 84 ? 58.050 8.386 5.224 1.00 39.53 84 SER A O 1
ATOM 731 N N . SER A 1 85 ? 56.295 7.411 4.222 1.00 42.50 85 SER A N 1
ATOM 732 C CA . SER A 1 85 ? 57.040 6.949 3.045 1.00 42.50 85 SER A CA 1
ATOM 733 C C . SER A 1 85 ? 56.928 7.845 1.799 1.00 42.50 85 SER A C 1
ATOM 735 O O . SER A 1 85 ? 57.822 7.791 0.964 1.00 42.50 85 SER A O 1
ATOM 737 N N . PHE A 1 86 ? 55.885 8.678 1.631 1.00 45.41 86 PHE A N 1
ATOM 738 C CA . PHE A 1 86 ? 55.716 9.534 0.436 1.00 45.41 86 PHE A CA 1
ATOM 739 C C . PHE A 1 86 ? 54.789 10.743 0.674 1.00 45.41 86 PHE A C 1
ATOM 741 O O . PHE A 1 86 ? 53.687 10.609 1.205 1.00 45.41 86 PHE A O 1
ATOM 748 N N . LYS A 1 87 ? 55.170 11.925 0.157 1.00 40.88 87 LYS A N 1
ATOM 749 C CA . LYS A 1 87 ? 54.296 13.116 0.112 1.00 40.88 87 LYS A CA 1
ATOM 750 C C . LYS A 1 87 ? 53.330 13.028 -1.080 1.00 40.88 87 LYS A C 1
ATOM 752 O O . LYS A 1 87 ? 53.744 13.197 -2.230 1.00 40.88 87 LYS A O 1
ATOM 757 N N . LYS A 1 88 ? 52.034 12.806 -0.826 1.00 44.09 88 LYS A N 1
ATOM 758 C CA . LYS A 1 88 ? 50.970 12.833 -1.851 1.00 44.09 88 LYS A CA 1
ATOM 759 C C . LYS A 1 88 ? 50.020 14.005 -1.600 1.00 44.09 88 LYS A C 1
ATOM 761 O O . LYS A 1 88 ? 49.618 14.270 -0.471 1.00 44.09 88 LYS A O 1
ATOM 766 N N . VAL A 1 89 ? 49.652 14.730 -2.656 1.00 39.00 89 VAL A N 1
ATOM 767 C CA . VAL A 1 89 ? 48.745 15.889 -2.555 1.00 39.00 89 VAL A CA 1
ATOM 768 C C . VAL A 1 89 ? 47.445 15.579 -3.285 1.00 39.00 89 VAL A C 1
ATOM 770 O O . VAL A 1 89 ? 47.467 15.130 -4.431 1.00 39.00 89 VAL A O 1
ATOM 773 N N . LEU A 1 90 ? 46.317 15.838 -2.617 1.00 43.97 90 LEU A N 1
ATOM 774 C CA . LEU A 1 90 ? 44.974 15.663 -3.157 1.00 43.97 90 LEU A CA 1
ATOM 775 C C . LEU A 1 90 ? 44.359 17.036 -3.462 1.00 43.97 90 LEU A C 1
ATOM 777 O O . LEU A 1 90 ? 44.365 17.940 -2.621 1.00 43.97 90 LEU A O 1
ATOM 781 N N . PHE A 1 91 ? 43.772 17.184 -4.648 1.00 39.53 91 PHE A N 1
ATOM 782 C CA . PHE A 1 91 ? 42.889 18.312 -4.946 1.00 39.53 91 PHE A CA 1
ATOM 783 C C . PHE A 1 91 ? 41.467 17.795 -5.141 1.00 39.53 91 PHE A C 1
ATOM 785 O O . PHE A 1 91 ? 41.229 16.935 -5.990 1.00 39.53 91 PHE A O 1
ATOM 792 N N . CYS A 1 92 ? 40.530 18.340 -4.366 1.00 38.81 92 CYS A N 1
ATOM 793 C CA . CYS A 1 92 ? 39.106 18.103 -4.545 1.00 38.81 92 CYS A CA 1
ATOM 794 C C . CYS A 1 92 ? 38.455 19.425 -4.959 1.00 38.81 92 CYS A C 1
ATOM 796 O O . CYS A 1 92 ? 38.393 20.372 -4.177 1.00 38.81 92 CYS A O 1
ATOM 798 N N . LEU A 1 93 ? 38.000 19.510 -6.206 1.00 34.41 93 LEU A N 1
ATOM 799 C CA . LEU A 1 93 ? 37.134 20.592 -6.669 1.00 34.41 93 LEU A CA 1
ATOM 800 C C . LEU A 1 93 ? 35.789 19.957 -6.968 1.00 34.41 93 LEU A C 1
ATOM 802 O O . LEU A 1 93 ? 35.743 19.097 -7.835 1.00 34.41 93 LEU A O 1
ATOM 806 N N . LYS A 1 94 ? 34.739 20.358 -6.238 1.00 35.41 94 LYS A N 1
ATOM 807 C CA . LYS A 1 94 ? 33.318 19.992 -6.421 1.00 35.41 94 LYS A CA 1
ATOM 808 C C . LYS A 1 94 ? 33.086 19.022 -7.606 1.00 35.41 94 LYS A C 1
ATOM 810 O O . LYS A 1 94 ? 32.908 19.456 -8.745 1.00 35.41 94 LYS A O 1
ATOM 815 N N . ASN A 1 95 ? 33.113 17.718 -7.309 1.00 36.06 95 ASN A N 1
ATOM 816 C CA . ASN A 1 95 ? 32.900 16.572 -8.217 1.00 36.06 95 ASN A CA 1
ATOM 817 C C . ASN A 1 95 ? 34.089 16.130 -9.105 1.00 36.06 95 ASN A C 1
ATOM 819 O O . ASN A 1 95 ? 33.887 15.382 -10.057 1.00 36.06 95 ASN A O 1
ATOM 823 N N . ILE A 1 96 ? 35.321 16.558 -8.816 1.00 35.78 96 ILE A N 1
ATOM 824 C CA . ILE A 1 96 ? 36.552 16.132 -9.501 1.00 35.78 96 ILE A CA 1
ATOM 825 C C . ILE A 1 96 ? 37.642 15.864 -8.451 1.00 35.78 96 ILE A C 1
ATOM 827 O O . ILE A 1 96 ? 38.009 16.764 -7.690 1.00 35.78 96 ILE A O 1
ATOM 831 N N . CYS A 1 97 ? 38.186 14.642 -8.445 1.00 39.44 97 CYS A N 1
ATOM 832 C CA . CYS A 1 97 ? 39.339 14.252 -7.630 1.00 39.44 97 CYS A CA 1
ATOM 833 C C . CYS A 1 97 ? 40.600 14.158 -8.496 1.00 39.44 97 CYS A C 1
ATOM 835 O O . CYS A 1 97 ? 40.622 13.433 -9.488 1.00 39.44 97 CYS A O 1
ATOM 837 N N . LEU A 1 98 ? 41.667 14.848 -8.090 1.00 38.59 98 LEU A N 1
ATOM 838 C CA . LEU A 1 98 ? 42.992 14.761 -8.710 1.00 38.59 98 LEU A CA 1
ATOM 839 C C . LEU A 1 98 ? 44.006 14.226 -7.695 1.00 38.59 98 LEU A C 1
ATOM 841 O O . LEU A 1 98 ? 44.083 14.723 -6.569 1.00 38.59 98 LEU A O 1
ATOM 845 N N . LEU A 1 99 ? 44.794 13.234 -8.111 1.00 40.19 99 LEU A N 1
ATOM 846 C CA . LEU A 1 99 ? 45.844 12.589 -7.319 1.00 40.19 99 LEU A CA 1
ATOM 847 C C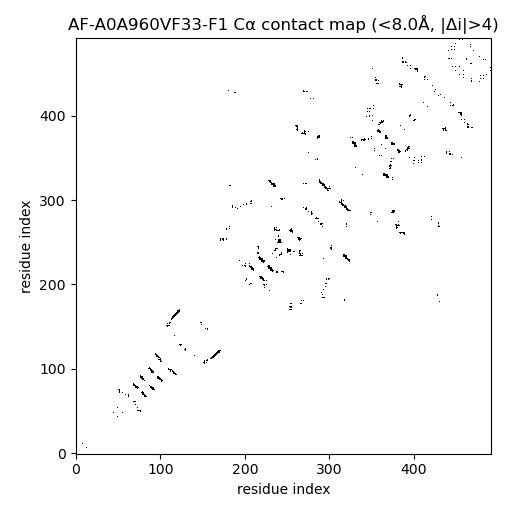 . LEU A 1 99 ? 47.207 12.835 -7.978 1.00 40.19 99 LEU A C 1
ATOM 849 O O . LEU A 1 99 ? 47.358 12.618 -9.178 1.00 40.19 99 LEU A O 1
ATOM 853 N N . GLY A 1 100 ? 48.200 13.257 -7.192 1.00 40.78 100 GLY A N 1
ATOM 854 C CA . GLY A 1 100 ? 49.582 13.413 -7.653 1.00 40.78 100 GLY A CA 1
ATOM 855 C C . GLY A 1 100 ? 50.609 13.117 -6.557 1.00 40.78 100 GLY A C 1
ATOM 856 O O . GLY A 1 100 ? 50.343 13.314 -5.366 1.00 40.78 100 GLY A O 1
ATOM 857 N N . ALA A 1 101 ? 51.787 12.641 -6.964 1.00 35.41 101 ALA A N 1
ATOM 858 C CA . ALA A 1 101 ? 52.949 12.445 -6.098 1.00 35.41 101 ALA A CA 1
ATOM 859 C C . ALA A 1 101 ? 53.943 13.607 -6.270 1.00 35.41 101 ALA A C 1
ATOM 861 O O . ALA A 1 101 ? 54.183 14.053 -7.390 1.00 35.41 101 ALA A O 1
ATOM 862 N N . LEU A 1 102 ? 54.525 14.095 -5.171 1.00 34.22 102 LEU A N 1
ATOM 863 C CA . LEU A 1 102 ? 55.656 15.027 -5.207 1.00 34.22 102 LEU A CA 1
ATOM 864 C C . LEU A 1 102 ? 56.951 14.222 -5.064 1.00 34.22 102 LEU A C 1
ATOM 866 O O . LEU A 1 102 ? 57.258 13.763 -3.966 1.00 34.22 102 LEU A O 1
ATOM 870 N N . GLN A 1 103 ? 57.721 14.066 -6.143 1.00 32.25 103 GLN A N 1
ATOM 871 C CA . GLN A 1 103 ? 59.133 13.699 -6.016 1.00 32.25 103 GLN A CA 1
ATOM 872 C C . GLN A 1 103 ? 59.965 14.970 -5.830 1.00 32.25 103 GLN A C 1
ATOM 874 O O . GLN A 1 103 ? 59.795 15.960 -6.539 1.00 32.25 103 GLN A O 1
ATOM 879 N N . SER A 1 104 ? 60.830 14.967 -4.819 1.00 33.72 104 SER A N 1
ATOM 880 C CA . SER A 1 104 ? 61.614 16.128 -4.410 1.00 33.72 104 SER A CA 1
ATOM 881 C C . SER A 1 104 ? 63.053 16.036 -4.912 1.00 33.72 104 SER A C 1
ATOM 883 O O . SER A 1 104 ? 63.888 15.441 -4.238 1.00 33.72 104 SER A O 1
ATOM 885 N N . ARG A 1 105 ? 63.343 16.671 -6.051 1.00 25.50 105 ARG A N 1
ATOM 886 C CA . ARG A 1 105 ? 64.501 17.564 -6.273 1.00 25.50 105 ARG A CA 1
ATOM 887 C C . ARG A 1 105 ? 64.494 18.048 -7.732 1.00 25.50 105 ARG A C 1
ATOM 889 O O . ARG A 1 105 ? 64.352 17.249 -8.642 1.00 25.50 105 ARG A O 1
ATOM 896 N N . LEU A 1 106 ? 64.655 19.365 -7.883 1.00 22.20 106 LEU A N 1
ATOM 897 C CA . LEU A 1 106 ? 64.572 20.199 -9.093 1.00 22.20 106 LEU A CA 1
ATOM 898 C C . LEU A 1 106 ? 63.167 20.467 -9.677 1.00 22.20 106 LEU A C 1
ATOM 900 O O . LEU A 1 106 ? 62.615 19.731 -10.478 1.00 22.20 106 LEU A O 1
ATOM 904 N N . ILE A 1 107 ? 62.621 21.600 -9.225 1.00 28.86 107 ILE A N 1
ATOM 905 C CA . ILE A 1 107 ? 61.890 22.646 -9.961 1.00 28.86 107 ILE A CA 1
ATOM 906 C C . ILE A 1 107 ? 61.359 22.267 -11.364 1.00 28.86 107 ILE A C 1
ATOM 908 O O . ILE A 1 107 ? 62.119 22.125 -12.315 1.00 28.86 107 ILE A O 1
ATOM 912 N N . LYS A 1 108 ? 60.022 22.345 -11.460 1.00 27.55 108 LYS A N 1
ATOM 913 C CA . LYS A 1 108 ? 59.100 22.256 -12.610 1.00 27.55 108 LYS A CA 1
ATOM 914 C C . LYS A 1 108 ? 58.520 20.862 -12.887 1.00 27.55 108 LYS A C 1
ATOM 916 O O . LYS A 1 108 ? 59.205 19.927 -13.259 1.00 27.55 108 LYS A O 1
ATOM 921 N N . VAL A 1 109 ? 57.184 20.857 -12.822 1.00 31.02 109 VAL A N 1
ATOM 922 C CA . VAL A 1 109 ? 56.216 19.852 -13.283 1.00 31.02 109 VAL A CA 1
ATOM 923 C C . VAL A 1 109 ? 55.740 18.848 -12.226 1.00 31.02 109 VAL A C 1
ATOM 925 O O . VAL A 1 109 ? 56.415 17.901 -11.841 1.00 31.02 109 VAL A O 1
ATOM 928 N N . ILE A 1 110 ? 54.485 19.037 -11.804 1.00 32.38 110 ILE A N 1
ATOM 929 C CA . ILE A 1 110 ? 53.682 17.975 -11.194 1.00 32.38 110 ILE A CA 1
ATOM 930 C C . ILE A 1 110 ? 53.234 17.066 -12.343 1.00 32.38 110 ILE A C 1
ATOM 932 O O . ILE A 1 110 ? 52.306 17.409 -13.083 1.00 32.38 110 ILE A O 1
ATOM 936 N N . ASN A 1 111 ? 53.874 15.908 -12.500 1.00 31.09 111 ASN A N 1
ATOM 937 C CA . ASN A 1 111 ? 53.384 14.870 -13.404 1.00 31.09 111 ASN A CA 1
ATOM 938 C C . ASN A 1 111 ? 52.111 14.263 -12.802 1.00 31.09 111 ASN A C 1
ATOM 940 O O . ASN A 1 111 ? 52.159 13.396 -11.929 1.00 31.09 111 ASN A O 1
ATOM 944 N N . LEU A 1 112 ? 50.950 14.752 -13.243 1.00 38.53 112 LEU A N 1
ATOM 945 C CA . LEU A 1 112 ? 49.682 14.060 -13.034 1.00 38.53 112 LEU A CA 1
ATOM 946 C C . LEU A 1 112 ? 49.712 12.792 -13.889 1.00 38.53 112 LEU A C 1
ATOM 948 O O . LEU A 1 112 ? 49.425 12.839 -15.080 1.00 38.53 112 LEU A O 1
ATOM 952 N N . THR A 1 113 ? 50.083 11.671 -13.278 1.00 36.75 113 THR A N 1
ATOM 953 C CA . THR A 1 113 ? 50.233 10.370 -13.951 1.00 36.75 113 THR A CA 1
ATOM 954 C C . THR A 1 113 ? 48.885 9.756 -14.347 1.00 36.75 113 THR A C 1
ATOM 956 O O . THR A 1 113 ? 48.835 8.808 -15.121 1.00 36.75 113 THR A O 1
ATOM 959 N N . PHE A 1 114 ? 47.768 10.272 -13.820 1.00 37.25 114 PHE A N 1
ATOM 960 C CA . PHE A 1 114 ? 46.419 9.841 -14.181 1.00 37.25 114 PHE A CA 1
ATOM 961 C C . PHE A 1 114 ? 45.377 10.925 -13.863 1.00 37.25 114 PHE A C 1
ATOM 963 O O . PHE A 1 114 ? 45.455 11.611 -12.844 1.00 37.25 114 PHE A O 1
ATOM 970 N N . LEU A 1 115 ? 44.374 11.066 -14.736 1.00 40.78 115 LEU A N 1
ATOM 971 C CA . LEU A 1 115 ? 43.243 11.985 -14.579 1.00 40.78 115 LEU A CA 1
ATOM 972 C C . LEU A 1 115 ? 41.944 11.177 -14.501 1.00 40.78 115 LEU A C 1
ATOM 974 O O . LEU A 1 115 ? 41.357 10.832 -15.522 1.00 40.78 115 LEU A O 1
ATOM 978 N N . VAL A 1 116 ? 41.461 10.898 -13.291 1.00 39.16 116 VAL A N 1
ATOM 979 C CA . VAL A 1 116 ? 40.168 10.224 -13.112 1.00 39.16 116 VAL A CA 1
ATOM 980 C C . VAL A 1 116 ? 39.061 11.274 -13.017 1.00 39.16 116 VAL A C 1
ATOM 982 O O . VAL A 1 116 ? 39.042 12.087 -12.097 1.00 39.16 116 VAL A O 1
ATOM 985 N N . ALA A 1 117 ? 38.131 11.258 -13.973 1.00 42.22 117 ALA A N 1
ATOM 986 C CA . ALA A 1 117 ? 36.974 12.149 -14.005 1.00 42.22 117 ALA A CA 1
ATOM 987 C C . ALA A 1 117 ? 35.678 11.345 -13.834 1.00 42.22 117 ALA A C 1
ATOM 989 O O . ALA A 1 117 ? 35.077 10.899 -14.807 1.00 42.22 117 ALA A O 1
ATOM 990 N N . SER A 1 118 ? 35.230 11.182 -12.591 1.00 39.47 118 SER A N 1
ATOM 991 C CA . SER A 1 118 ? 33.917 10.601 -12.295 1.00 39.47 118 SER A CA 1
ATOM 992 C C . SER A 1 118 ? 32.824 11.642 -12.548 1.00 39.47 118 SER A C 1
ATOM 994 O O . SER A 1 118 ? 32.882 12.741 -11.999 1.00 39.47 118 SER A O 1
ATOM 996 N N . ILE A 1 119 ? 31.829 11.323 -13.381 1.00 41.62 119 ILE A N 1
ATOM 997 C CA . ILE A 1 119 ? 30.726 12.240 -13.698 1.00 41.62 119 ILE A CA 1
ATOM 998 C C . ILE A 1 119 ? 29.425 11.638 -13.188 1.00 41.62 119 ILE A C 1
ATOM 1000 O O . ILE A 1 119 ? 28.806 10.801 -13.836 1.00 41.62 119 ILE A O 1
ATOM 1004 N N . GLU A 1 120 ? 28.974 12.116 -12.036 1.00 40.22 120 GLU A N 1
ATOM 1005 C CA . GLU A 1 120 ? 27.622 11.826 -11.571 1.00 40.22 120 GLU A CA 1
ATOM 1006 C C . GLU A 1 120 ? 26.617 12.639 -12.394 1.00 40.22 120 GLU A C 1
ATOM 1008 O O . GLU A 1 120 ? 26.670 13.875 -12.450 1.00 40.22 120 GLU A O 1
ATOM 1013 N N . VAL A 1 121 ? 25.717 11.937 -13.081 1.00 40.53 121 VAL A N 1
ATOM 1014 C CA . VAL A 1 121 ? 24.650 12.547 -13.874 1.00 40.53 121 VAL A CA 1
ATOM 1015 C C . VAL A 1 121 ? 23.334 12.309 -13.147 1.00 40.53 121 VAL A C 1
ATOM 1017 O O . VAL A 1 121 ? 22.768 11.219 -13.191 1.00 40.53 121 VAL A O 1
ATOM 1020 N N . TYR A 1 122 ? 22.812 13.352 -12.505 1.00 41.47 122 TYR A N 1
ATOM 1021 C CA . TYR A 1 122 ? 21.447 13.352 -11.984 1.00 41.47 122 TYR A CA 1
ATOM 1022 C C . TYR A 1 122 ? 20.463 13.601 -13.128 1.00 41.47 122 TYR A C 1
ATOM 1024 O O . TYR A 1 122 ? 19.892 14.675 -13.218 1.00 41.47 122 TYR A O 1
ATOM 1032 N N . ASN A 1 123 ? 20.294 12.582 -13.973 1.00 50.03 123 ASN A N 1
ATOM 1033 C CA . ASN A 1 123 ? 19.233 12.415 -14.967 1.00 50.03 123 ASN A CA 1
ATOM 1034 C C . ASN A 1 123 ? 19.065 13.510 -16.038 1.00 50.03 123 ASN A C 1
ATOM 1036 O O . ASN A 1 123 ? 18.993 14.706 -15.766 1.00 50.03 123 ASN A O 1
ATOM 1040 N N . PRO A 1 124 ? 18.836 13.079 -17.277 1.00 41.38 124 PRO A N 1
ATOM 1041 C CA . PRO A 1 124 ? 17.567 13.487 -17.870 1.00 41.38 124 PRO A CA 1
ATOM 1042 C C . PRO A 1 124 ? 16.903 12.344 -18.651 1.00 41.38 124 PRO A C 1
ATOM 1044 O O . PRO A 1 124 ? 17.543 11.655 -19.441 1.00 41.38 124 PRO A O 1
ATOM 1047 N N . PHE A 1 125 ? 15.585 12.206 -18.481 1.00 49.69 125 PHE A N 1
ATOM 1048 C CA . PHE A 1 125 ? 14.721 11.254 -19.196 1.00 49.69 125 PHE A CA 1
ATOM 1049 C C . PHE A 1 125 ? 14.660 11.500 -20.720 1.00 49.69 125 PHE A C 1
ATOM 1051 O O . PHE A 1 125 ? 13.937 10.816 -21.434 1.00 49.69 125 PHE A O 1
ATOM 1058 N N . ASP A 1 126 ? 15.436 12.461 -21.219 1.00 46.97 126 ASP A N 1
ATOM 1059 C CA . ASP A 1 126 ? 15.550 12.841 -22.615 1.00 46.97 126 ASP A CA 1
ATOM 1060 C C . ASP A 1 126 ? 16.994 12.612 -23.088 1.00 46.97 126 ASP A C 1
ATOM 1062 O O . ASP A 1 126 ? 17.949 13.228 -22.593 1.00 46.97 126 ASP A O 1
ATOM 1066 N N . LYS A 1 127 ? 17.149 11.735 -24.089 1.00 47.84 127 LYS A N 1
ATOM 1067 C CA . LYS A 1 127 ? 18.433 11.443 -24.748 1.00 47.84 127 LYS A CA 1
ATOM 1068 C C . LYS A 1 127 ? 19.110 12.719 -25.270 1.00 47.84 127 LYS A C 1
ATOM 1070 O O . LYS A 1 127 ? 20.338 12.791 -25.282 1.00 47.84 127 LYS A O 1
ATOM 1075 N N . THR A 1 128 ? 18.333 13.728 -25.653 1.00 47.28 128 THR A N 1
ATOM 1076 C CA . THR A 1 128 ? 18.789 15.038 -26.132 1.00 47.28 128 THR A CA 1
ATOM 1077 C C . THR A 1 128 ? 19.430 15.845 -25.007 1.00 47.28 128 THR A C 1
ATOM 1079 O O . THR A 1 128 ? 20.550 16.331 -25.158 1.00 47.28 128 THR A O 1
ATOM 1082 N N . ILE A 1 129 ? 18.782 15.931 -23.842 1.00 49.00 129 ILE A N 1
ATOM 1083 C CA . ILE A 1 129 ? 19.332 16.642 -22.677 1.00 49.00 129 ILE A CA 1
ATOM 1084 C C . ILE A 1 129 ? 20.570 15.904 -22.146 1.00 49.00 129 ILE A C 1
ATOM 1086 O O . ILE A 1 129 ? 21.562 16.545 -21.792 1.00 49.00 129 ILE A O 1
ATOM 1090 N N . LEU A 1 130 ? 20.561 14.564 -22.150 1.00 52.16 130 LEU A N 1
ATOM 1091 C CA . LEU A 1 130 ? 21.715 13.756 -21.743 1.00 52.16 130 LEU A CA 1
ATOM 1092 C C . LEU A 1 130 ? 22.901 14.042 -22.664 1.00 52.16 130 LEU A C 1
ATOM 1094 O O . LEU A 1 130 ? 24.004 14.295 -22.185 1.00 52.16 130 LEU A O 1
ATOM 1098 N N . LYS A 1 131 ? 22.662 14.070 -23.979 1.00 54.91 131 LYS A N 1
ATOM 1099 C CA . LYS A 1 131 ? 23.669 14.420 -24.981 1.00 54.91 131 LYS A CA 1
ATOM 1100 C C . LYS A 1 131 ? 24.242 15.818 -24.738 1.00 54.91 131 LYS A C 1
ATOM 1102 O O . LYS A 1 131 ? 25.459 15.942 -24.638 1.00 54.91 131 LYS A O 1
ATOM 1107 N N . ILE A 1 132 ? 23.400 16.836 -24.546 1.00 53.78 132 ILE A N 1
ATOM 1108 C CA . ILE A 1 132 ? 23.841 18.215 -24.260 1.00 53.78 132 ILE A CA 1
ATOM 1109 C C . ILE A 1 132 ? 24.691 18.272 -22.980 1.00 53.78 132 ILE A C 1
ATOM 1111 O O . ILE A 1 132 ? 25.732 18.934 -22.937 1.00 53.78 132 ILE A O 1
ATOM 1115 N N . TYR A 1 133 ? 24.276 17.570 -21.922 1.00 53.34 133 TYR A N 1
ATOM 1116 C CA . TYR A 1 133 ? 25.008 17.537 -20.656 1.00 53.34 133 TYR A CA 1
ATOM 1117 C C . TYR A 1 133 ? 26.370 16.843 -20.800 1.00 53.34 133 TYR A C 1
ATOM 1119 O O . TYR A 1 133 ? 27.387 17.373 -20.340 1.00 53.34 133 TYR A O 1
ATOM 1127 N N . LEU A 1 134 ? 26.408 15.694 -21.481 1.00 57.00 134 LEU A N 1
ATOM 1128 C CA . LEU A 1 134 ? 27.640 14.964 -21.778 1.00 57.00 134 LEU A CA 1
ATOM 1129 C C . LEU A 1 134 ? 28.588 15.799 -22.643 1.00 57.00 134 LEU A C 1
ATOM 1131 O O . LEU A 1 134 ? 29.769 15.887 -22.321 1.00 57.00 134 LEU A O 1
ATOM 1135 N N . GLU A 1 135 ? 28.085 16.477 -23.675 1.00 60.81 135 GLU A N 1
ATOM 1136 C CA . GLU A 1 135 ? 28.878 17.367 -24.531 1.00 60.81 135 GLU A CA 1
ATOM 1137 C C . GLU A 1 135 ? 29.506 18.515 -23.727 1.00 60.81 135 GLU A C 1
ATOM 1139 O O . GLU A 1 135 ? 30.713 18.755 -23.826 1.00 60.81 135 GLU A O 1
ATOM 1144 N N . ARG A 1 136 ? 28.737 19.173 -22.847 1.00 57.06 136 ARG A N 1
ATOM 1145 C CA . ARG A 1 136 ? 29.249 20.241 -21.966 1.00 57.06 136 ARG A CA 1
ATOM 1146 C C . ARG A 1 136 ? 30.317 19.738 -20.992 1.00 57.06 136 ARG A C 1
ATOM 1148 O O . ARG A 1 136 ? 31.299 20.442 -20.736 1.00 57.06 136 ARG A O 1
ATOM 1155 N N . LYS A 1 137 ? 30.147 18.535 -20.440 1.00 5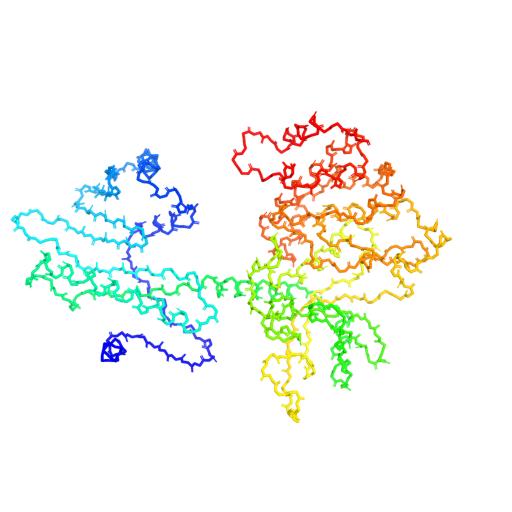6.88 137 LYS A N 1
ATOM 1156 C CA . LYS A 1 137 ? 31.102 17.928 -19.501 1.00 56.88 137 LYS A CA 1
ATOM 1157 C C . LYS A 1 137 ? 32.375 17.439 -20.191 1.00 56.88 137 LYS A C 1
ATOM 1159 O O . LYS A 1 137 ? 33.464 17.684 -19.678 1.00 56.88 137 LYS A O 1
ATOM 1164 N N . LEU A 1 138 ? 32.261 16.842 -21.376 1.00 63.00 138 LEU A N 1
ATOM 1165 C CA . LEU A 1 138 ? 33.405 16.487 -22.216 1.00 63.00 138 LEU A CA 1
ATOM 1166 C C . LEU A 1 138 ? 34.195 17.736 -22.629 1.00 63.00 138 LEU A C 1
ATOM 1168 O O . LEU A 1 138 ? 35.422 17.725 -22.565 1.00 63.00 138 LEU A O 1
ATOM 1172 N N . ALA A 1 139 ? 33.515 18.841 -22.952 1.00 63.28 139 ALA A N 1
ATOM 1173 C CA . ALA A 1 139 ? 34.174 20.116 -23.229 1.00 63.28 139 ALA A CA 1
ATOM 1174 C C . ALA A 1 139 ? 34.934 20.670 -22.008 1.00 63.28 139 ALA A C 1
ATOM 1176 O O . ALA A 1 139 ? 36.032 21.207 -22.155 1.00 63.28 139 ALA A O 1
ATOM 1177 N N . LEU A 1 140 ? 34.389 20.520 -20.792 1.00 57.84 140 LEU A N 1
ATOM 1178 C CA . LEU A 1 140 ? 35.083 20.891 -19.553 1.00 57.84 140 LEU A CA 1
ATOM 1179 C C . LEU A 1 140 ? 36.347 20.048 -19.329 1.00 57.84 140 LEU A C 1
ATOM 1181 O O . LEU A 1 140 ? 37.392 20.610 -19.006 1.00 57.84 140 LEU A O 1
ATOM 1185 N N . ILE A 1 141 ? 36.264 18.729 -19.528 1.00 59.03 141 ILE A N 1
ATOM 1186 C CA . ILE A 1 141 ? 37.423 17.826 -19.452 1.00 59.03 141 ILE A CA 1
ATOM 1187 C C . ILE A 1 141 ? 38.481 18.239 -20.483 1.00 59.03 141 ILE A C 1
ATOM 1189 O O . ILE A 1 141 ? 39.653 18.354 -20.132 1.00 59.03 141 ILE A O 1
ATOM 1193 N N . GLY A 1 142 ? 38.068 18.556 -21.715 1.00 62.09 142 GLY A N 1
ATOM 1194 C CA . GLY A 1 142 ? 38.941 19.095 -22.762 1.00 62.09 142 GLY A CA 1
ATOM 1195 C C . GLY A 1 142 ? 39.721 20.333 -22.310 1.00 62.09 142 GLY A C 1
ATOM 1196 O O . GLY A 1 142 ? 40.950 20.346 -22.368 1.00 62.09 142 GLY A O 1
ATOM 1197 N N . ARG A 1 143 ? 39.024 21.336 -21.759 1.00 62.25 143 ARG A N 1
ATOM 1198 C CA . ARG A 1 143 ? 39.655 22.562 -21.233 1.00 62.25 143 ARG A CA 1
ATOM 1199 C C . ARG A 1 143 ? 40.614 22.290 -20.073 1.00 62.25 143 ARG A C 1
ATOM 1201 O O . ARG A 1 143 ? 41.653 22.940 -19.969 1.00 62.25 143 ARG A O 1
ATOM 1208 N N . LEU A 1 144 ? 40.285 21.343 -19.193 1.00 57.25 144 LEU A N 1
ATOM 1209 C CA . LEU A 1 144 ? 41.169 20.946 -18.095 1.00 57.25 144 LEU A CA 1
ATOM 1210 C C . LEU A 1 144 ? 42.460 20.314 -18.624 1.00 57.25 144 LEU A C 1
ATOM 1212 O O . LEU A 1 144 ? 43.534 20.679 -18.160 1.00 57.25 144 LEU A O 1
ATOM 1216 N N . ILE A 1 145 ? 42.376 19.443 -19.632 1.00 60.59 145 ILE A N 1
ATOM 1217 C CA . ILE A 1 145 ? 43.553 18.838 -20.274 1.00 60.59 145 ILE A CA 1
ATOM 1218 C C . ILE A 1 145 ? 44.431 19.908 -20.922 1.00 60.59 145 ILE A C 1
ATOM 1220 O O . ILE A 1 145 ? 45.644 19.881 -20.751 1.00 60.59 145 ILE A O 1
ATOM 1224 N N . GLU A 1 146 ? 43.846 20.861 -21.648 1.00 62.88 146 GLU A N 1
ATOM 1225 C CA . GLU A 1 146 ? 44.608 21.968 -22.241 1.00 62.88 146 GLU A CA 1
ATOM 1226 C C . GLU A 1 146 ? 45.313 22.808 -21.181 1.00 62.88 146 GLU A C 1
ATOM 1228 O O . GLU A 1 146 ? 46.477 23.174 -21.343 1.00 62.88 146 GLU A O 1
ATOM 1233 N N . LYS A 1 147 ? 44.639 23.075 -20.061 1.00 57.59 147 LYS A N 1
ATOM 1234 C CA . LYS A 1 147 ? 45.242 23.785 -18.935 1.00 57.59 147 LYS A CA 1
ATOM 1235 C C . LYS A 1 147 ? 46.402 22.992 -18.328 1.00 57.59 147 LYS A C 1
ATOM 1237 O O . LYS A 1 147 ? 47.445 23.575 -18.059 1.00 57.59 147 LYS A O 1
ATOM 1242 N N . LEU A 1 148 ? 46.253 21.677 -18.164 1.00 53.56 148 LEU A N 1
ATOM 1243 C CA . LEU A 1 148 ? 47.322 20.801 -17.676 1.00 53.56 148 LEU A CA 1
ATOM 1244 C C . LEU A 1 148 ? 48.504 20.738 -18.649 1.00 53.56 148 LEU A C 1
ATOM 1246 O O . LEU A 1 148 ? 49.641 20.868 -18.211 1.00 53.56 148 LEU A O 1
ATOM 1250 N N . LYS A 1 149 ? 48.248 20.653 -19.960 1.00 59.09 149 LYS A N 1
ATOM 1251 C CA . LYS A 1 149 ? 49.274 20.766 -21.010 1.00 59.09 149 LYS A CA 1
ATOM 1252 C C . LYS A 1 149 ? 50.048 22.076 -20.914 1.00 59.09 149 LYS A C 1
ATOM 1254 O O . LYS A 1 149 ? 51.267 22.065 -20.991 1.00 59.09 149 LYS A O 1
ATOM 1259 N N . ARG A 1 150 ? 49.357 23.205 -20.717 1.00 60.34 150 ARG A N 1
ATOM 1260 C CA . ARG A 1 150 ? 50.008 24.517 -20.560 1.00 60.34 150 ARG A CA 1
ATOM 1261 C C . ARG A 1 150 ? 50.873 24.593 -19.303 1.00 60.34 150 ARG A C 1
ATOM 1263 O O . ARG A 1 150 ? 51.940 25.188 -19.350 1.00 60.34 150 ARG A O 1
ATOM 1270 N N . ILE A 1 151 ? 50.421 24.003 -18.195 1.00 53.59 151 ILE A N 1
ATOM 1271 C CA . ILE A 1 151 ? 51.153 24.012 -16.917 1.00 53.59 151 ILE A CA 1
ATOM 1272 C C . ILE A 1 151 ? 52.382 23.094 -16.970 1.00 53.59 151 ILE A C 1
ATOM 1274 O O . ILE A 1 151 ? 53.436 23.450 -16.449 1.00 53.59 151 ILE A O 1
ATOM 1278 N N . ASN A 1 152 ? 52.251 21.927 -17.600 1.00 48.72 152 ASN A N 1
ATOM 1279 C CA . ASN A 1 152 ? 53.268 20.877 -17.583 1.00 48.72 152 ASN A CA 1
ATOM 1280 C C . ASN A 1 152 ? 54.161 20.859 -18.842 1.00 48.72 152 ASN A C 1
ATOM 1282 O O . ASN A 1 152 ? 55.173 20.162 -18.875 1.00 48.72 152 ASN A O 1
ATOM 1286 N N . GLY A 1 153 ? 53.830 21.629 -19.881 1.00 58.84 153 GLY A N 1
ATOM 1287 C CA . GLY A 1 153 ? 54.634 21.735 -21.100 1.00 58.84 153 GLY A CA 1
ATOM 1288 C C . GLY A 1 153 ? 54.904 20.377 -21.765 1.00 58.84 153 GLY A C 1
ATOM 1289 O O . GLY A 1 153 ? 54.037 19.504 -21.792 1.00 58.84 153 GLY A O 1
ATOM 1290 N N . ALA A 1 154 ? 56.124 20.188 -22.279 1.00 55.97 154 ALA A N 1
ATOM 1291 C CA . ALA A 1 154 ? 56.550 18.993 -23.022 1.00 55.97 154 ALA A CA 1
ATOM 1292 C C . ALA A 1 154 ? 56.544 17.681 -22.210 1.00 55.97 154 ALA A C 1
ATOM 1294 O O . ALA A 1 154 ? 56.624 16.603 -22.786 1.00 55.97 154 ALA A O 1
ATOM 1295 N N . SER A 1 155 ? 56.438 17.766 -20.884 1.00 48.81 155 SER A N 1
ATOM 1296 C CA . SER A 1 155 ? 56.449 16.599 -19.989 1.00 48.81 155 SER A CA 1
ATOM 1297 C C . SER A 1 155 ? 55.064 16.006 -19.709 1.00 48.81 155 SER A C 1
ATOM 1299 O O . SER A 1 155 ? 54.955 14.961 -19.076 1.00 48.81 155 SER A O 1
ATOM 1301 N N . PHE A 1 156 ? 53.992 16.632 -20.208 1.00 48.22 156 PHE A N 1
ATOM 1302 C CA . PHE A 1 156 ? 52.661 16.031 -20.190 1.00 48.22 156 PHE A CA 1
ATOM 1303 C C . PHE A 1 156 ? 52.440 15.167 -21.434 1.00 48.22 156 PHE A C 1
ATOM 1305 O O . PHE A 1 156 ? 52.135 15.691 -22.510 1.00 48.22 156 PHE A O 1
ATOM 1312 N N . ASP A 1 157 ? 52.510 13.842 -21.284 1.00 55.38 157 ASP A N 1
ATOM 1313 C CA . ASP A 1 157 ? 52.041 12.931 -22.327 1.00 55.38 157 ASP A CA 1
ATOM 1314 C C . ASP A 1 157 ? 50.528 12.697 -22.196 1.00 55.38 157 ASP A C 1
ATOM 1316 O O . ASP A 1 157 ? 50.028 11.993 -21.319 1.00 55.38 157 ASP A O 1
ATOM 1320 N N . ALA A 1 158 ? 49.770 13.271 -23.130 1.00 52.56 158 ALA A N 1
ATOM 1321 C CA . ALA A 1 158 ? 48.327 13.068 -23.209 1.00 52.56 158 ALA A CA 1
ATOM 1322 C C . ALA A 1 158 ? 47.926 11.601 -23.473 1.00 52.56 158 ALA A C 1
ATOM 1324 O O . ALA A 1 158 ? 46.756 11.265 -23.301 1.00 52.56 158 ALA A O 1
ATOM 1325 N N . ARG A 1 159 ? 48.855 10.739 -23.913 1.00 52.22 159 ARG A N 1
ATOM 1326 C CA . ARG A 1 159 ? 48.639 9.296 -24.122 1.00 52.22 159 ARG A CA 1
ATOM 1327 C C . ARG A 1 159 ? 48.617 8.507 -22.813 1.00 52.22 159 ARG A C 1
ATOM 1329 O O . ARG A 1 159 ? 47.992 7.452 -22.774 1.00 52.22 159 ARG A O 1
ATOM 1336 N N . GLU A 1 160 ? 49.237 9.020 -21.751 1.00 46.00 160 GLU A N 1
ATOM 1337 C CA . GLU A 1 160 ? 49.211 8.399 -20.419 1.00 46.00 160 GLU A CA 1
ATOM 1338 C C . GLU A 1 160 ? 47.953 8.774 -19.622 1.00 46.00 160 GLU A C 1
ATOM 1340 O O . GLU A 1 160 ? 47.557 8.074 -18.688 1.00 46.00 160 GLU A O 1
ATOM 1345 N N . ALA A 1 161 ? 47.265 9.847 -20.023 1.00 47.47 161 ALA A N 1
ATOM 1346 C CA . ALA A 1 161 ? 46.004 10.250 -19.421 1.00 47.47 161 ALA A CA 1
ATOM 1347 C C . ALA A 1 161 ? 44.903 9.214 -19.715 1.00 47.47 161 ALA A C 1
ATOM 1349 O O . ALA A 1 161 ? 44.317 9.172 -20.798 1.00 47.47 161 ALA A O 1
ATOM 1350 N N . ARG A 1 162 ? 44.591 8.378 -18.720 1.00 44.97 162 ARG A N 1
ATOM 1351 C CA . ARG A 1 162 ? 43.450 7.455 -18.759 1.00 44.97 162 ARG A CA 1
ATOM 1352 C C . ARG A 1 162 ? 42.190 8.142 -18.253 1.00 44.97 162 ARG A C 1
ATOM 1354 O O . ARG A 1 162 ? 42.171 8.626 -17.127 1.00 44.97 162 ARG A O 1
ATOM 1361 N N . TYR A 1 163 ? 41.132 8.132 -19.063 1.00 48.94 163 TYR A N 1
ATOM 1362 C CA . TYR A 1 163 ? 39.826 8.688 -18.709 1.00 48.94 163 TYR A CA 1
ATOM 1363 C C . TYR A 1 163 ? 38.859 7.562 -18.364 1.00 48.94 163 TYR A C 1
ATOM 1365 O O . TYR A 1 163 ? 38.562 6.716 -19.205 1.00 48.94 163 TYR A O 1
ATOM 1373 N N . HIS A 1 164 ? 38.321 7.590 -17.152 1.00 43.44 164 HIS A N 1
ATOM 1374 C CA . HIS A 1 164 ? 37.251 6.689 -16.742 1.00 43.44 164 HIS A CA 1
ATOM 1375 C C . HIS A 1 164 ? 35.967 7.495 -16.568 1.00 43.44 164 HIS A C 1
ATOM 1377 O O . HIS A 1 164 ? 35.804 8.186 -15.567 1.00 43.44 164 HIS A O 1
ATOM 1383 N N . LEU A 1 165 ? 35.072 7.433 -17.559 1.00 42.88 165 LEU A N 1
ATOM 1384 C CA . LEU A 1 165 ? 33.745 8.036 -17.465 1.00 42.88 165 LEU A CA 1
ATOM 1385 C C . LEU A 1 165 ? 32.790 7.030 -16.822 1.00 42.88 165 LEU A C 1
ATOM 1387 O O . LEU A 1 165 ? 32.282 6.129 -17.485 1.00 42.88 165 LEU A O 1
ATOM 1391 N N . HIS A 1 166 ? 32.531 7.199 -15.532 1.00 42.22 166 HIS A N 1
ATOM 1392 C CA . HIS A 1 166 ? 31.488 6.443 -14.849 1.00 42.22 166 HIS A CA 1
ATOM 1393 C C . HIS A 1 166 ? 30.167 7.201 -14.962 1.00 42.22 166 HIS A C 1
ATOM 1395 O O . HIS A 1 166 ? 30.008 8.240 -14.327 1.00 42.22 166 HIS A O 1
ATOM 1401 N N . LEU A 1 167 ? 29.236 6.700 -15.777 1.00 40.69 167 LEU A N 1
ATOM 1402 C CA . LEU A 1 167 ? 27.874 7.227 -15.862 1.00 40.69 167 LEU A CA 1
ATOM 1403 C C . LEU A 1 167 ? 27.000 6.525 -14.825 1.00 40.69 167 LEU A C 1
ATOM 1405 O O . LEU A 1 167 ? 26.546 5.403 -15.036 1.00 40.69 167 LEU A O 1
ATOM 1409 N N . PHE A 1 168 ? 26.757 7.190 -13.701 1.00 40.09 168 PHE A N 1
ATOM 1410 C CA . PHE A 1 168 ? 25.807 6.707 -12.704 1.00 40.09 168 PHE A CA 1
ATOM 1411 C C . PHE A 1 168 ? 24.413 7.234 -13.025 1.00 40.09 168 PHE A C 1
ATOM 1413 O O . PHE A 1 168 ? 24.102 8.392 -12.753 1.00 40.09 168 PHE A O 1
ATOM 1420 N N . HIS A 1 169 ? 23.561 6.381 -13.594 1.00 47.62 169 HIS A N 1
ATOM 1421 C CA . HIS A 1 169 ? 22.143 6.689 -13.744 1.00 47.62 169 HIS A CA 1
ATOM 1422 C C . HIS A 1 169 ? 21.421 6.314 -12.444 1.00 47.62 169 HIS A C 1
ATOM 1424 O O . HIS A 1 169 ? 20.921 5.200 -12.291 1.00 47.62 169 HIS A O 1
ATOM 1430 N N . TYR A 1 170 ? 21.408 7.233 -11.474 1.00 45.72 170 TYR A N 1
ATOM 1431 C CA . TYR A 1 170 ? 20.815 7.018 -10.143 1.00 45.72 170 TYR A CA 1
ATOM 1432 C C . TYR A 1 170 ? 19.389 6.444 -10.217 1.00 45.72 170 TYR A C 1
ATOM 1434 O O . TYR A 1 170 ? 19.055 5.503 -9.501 1.00 45.72 170 TYR A O 1
ATOM 1442 N N . TYR A 1 171 ? 18.578 6.929 -11.162 1.00 53.59 171 TYR A N 1
ATOM 1443 C CA . TYR A 1 171 ? 17.231 6.405 -11.382 1.00 53.59 171 TYR A CA 1
ATOM 1444 C C . TYR A 1 171 ? 17.212 4.981 -11.935 1.00 53.59 171 TYR A C 1
ATOM 1446 O O . TYR A 1 171 ? 16.298 4.254 -11.593 1.00 53.59 171 TYR A O 1
ATOM 1454 N N . SER A 1 172 ? 18.205 4.534 -12.710 1.00 57.28 172 SER A N 1
ATOM 1455 C CA . SER A 1 172 ? 18.246 3.138 -13.181 1.00 57.28 172 SER A CA 1
ATOM 1456 C C . SER A 1 172 ? 18.583 2.179 -12.050 1.00 57.28 172 SER A C 1
ATOM 1458 O O . SER A 1 172 ? 18.027 1.089 -12.000 1.00 57.28 172 SER A O 1
ATOM 1460 N N . LEU A 1 173 ? 19.450 2.588 -11.116 1.00 62.16 173 LEU A N 1
ATOM 1461 C CA . LEU A 1 173 ? 19.721 1.796 -9.915 1.00 62.16 173 LEU A CA 1
ATOM 1462 C C . LEU A 1 173 ? 18.489 1.720 -9.013 1.00 62.16 173 LEU A C 1
ATOM 1464 O O . LEU A 1 173 ? 18.179 0.646 -8.513 1.00 62.16 173 LEU A O 1
ATOM 1468 N N . ILE A 1 174 ? 17.756 2.827 -8.843 1.00 68.06 174 ILE A N 1
ATOM 1469 C CA . ILE A 1 174 ? 16.497 2.802 -8.088 1.00 68.06 174 ILE A CA 1
ATOM 1470 C C . ILE A 1 174 ? 15.442 1.965 -8.813 1.00 68.06 174 ILE A C 1
ATOM 1472 O O . ILE A 1 174 ? 14.794 1.158 -8.166 1.00 68.06 174 ILE A O 1
ATOM 1476 N N . GLN A 1 175 ? 15.263 2.126 -10.126 1.00 72.19 175 GLN A N 1
ATOM 1477 C CA . GLN A 1 175 ? 14.312 1.333 -10.913 1.00 72.19 175 GLN A CA 1
ATOM 1478 C C . GLN A 1 175 ? 14.610 -0.155 -10.785 1.00 72.19 175 GLN A C 1
ATOM 1480 O O . GLN A 1 175 ? 13.717 -0.926 -10.453 1.00 72.19 175 GLN A O 1
ATOM 1485 N N . LYS A 1 176 ? 15.877 -0.536 -10.976 1.00 74.38 176 LYS A N 1
ATOM 1486 C CA . LYS A 1 176 ? 16.342 -1.906 -10.782 1.00 74.38 176 LYS A CA 1
ATOM 1487 C C . LYS A 1 176 ? 16.035 -2.394 -9.368 1.00 74.38 176 LYS A C 1
ATOM 1489 O O . LYS A 1 176 ? 15.448 -3.452 -9.222 1.00 74.38 176 LYS A O 1
ATOM 1494 N N . HIS A 1 177 ? 16.341 -1.594 -8.348 1.00 80.00 177 HIS A N 1
ATOM 1495 C CA . HIS A 1 177 ? 16.050 -1.947 -6.962 1.00 80.00 177 HIS A CA 1
ATOM 1496 C C . HIS A 1 177 ? 14.546 -2.112 -6.681 1.00 80.00 177 HIS A C 1
ATOM 1498 O O . HIS A 1 177 ? 14.163 -3.031 -5.965 1.00 80.00 177 HIS A O 1
ATOM 1504 N N . VAL A 1 178 ? 13.689 -1.250 -7.242 1.00 83.94 178 VAL A N 1
ATOM 1505 C CA . VAL A 1 178 ? 12.225 -1.367 -7.130 1.00 83.94 178 VAL A CA 1
ATOM 1506 C C . VAL A 1 178 ? 11.758 -2.681 -7.755 1.00 83.94 178 VAL A C 1
ATOM 1508 O O . VAL A 1 178 ? 11.060 -3.441 -7.094 1.00 83.94 178 VAL A O 1
ATOM 1511 N N . ILE A 1 179 ? 12.196 -2.985 -8.981 1.00 86.00 179 ILE A N 1
ATOM 1512 C CA . ILE A 1 179 ? 11.843 -4.229 -9.682 1.00 86.00 179 ILE A CA 1
ATOM 1513 C C . ILE A 1 179 ? 12.322 -5.454 -8.890 1.00 86.00 179 ILE A C 1
ATOM 1515 O O . ILE A 1 179 ? 11.513 -6.316 -8.556 1.00 86.00 179 ILE A O 1
ATOM 1519 N N . GLU A 1 180 ? 13.603 -5.496 -8.513 1.00 88.38 180 GLU A N 1
ATOM 1520 C CA . GLU A 1 180 ? 14.202 -6.615 -7.772 1.00 88.38 180 GLU A CA 1
ATOM 1521 C C . GLU A 1 180 ? 13.499 -6.861 -6.431 1.00 88.38 180 GLU A C 1
ATOM 1523 O O . GLU A 1 180 ? 13.281 -8.012 -6.048 1.00 88.38 180 GLU A O 1
ATOM 1528 N N . ASN A 1 181 ? 13.116 -5.800 -5.712 1.00 89.88 181 ASN A N 1
ATOM 1529 C CA . ASN A 1 181 ? 12.370 -5.935 -4.462 1.00 89.88 181 ASN A CA 1
ATOM 1530 C C . ASN A 1 181 ? 10.986 -6.549 -4.699 1.00 89.88 181 ASN A C 1
ATOM 1532 O O . ASN A 1 181 ? 10.577 -7.442 -3.959 1.00 89.88 181 ASN A O 1
ATOM 1536 N N . ILE A 1 182 ? 10.265 -6.104 -5.727 1.00 93.19 182 ILE A N 1
ATOM 1537 C CA . ILE A 1 182 ? 8.935 -6.633 -6.052 1.00 93.19 182 ILE A CA 1
ATOM 1538 C C . ILE A 1 182 ? 9.035 -8.109 -6.450 1.00 93.19 182 ILE A C 1
ATOM 1540 O O . ILE A 1 182 ? 8.320 -8.939 -5.893 1.00 93.19 182 ILE A O 1
ATOM 1544 N N . GLU A 1 183 ? 9.966 -8.464 -7.335 1.00 93.50 183 GLU A N 1
ATOM 1545 C CA . GLU A 1 183 ? 10.217 -9.853 -7.747 1.00 93.50 183 GLU A CA 1
ATOM 1546 C C . GLU A 1 183 ? 10.632 -10.739 -6.559 1.00 93.50 183 GLU A C 1
ATOM 1548 O O . GLU A 1 183 ? 10.157 -11.869 -6.397 1.00 93.50 183 GLU A O 1
ATOM 1553 N N . THR A 1 184 ? 11.468 -10.210 -5.663 1.00 93.88 184 THR A N 1
ATOM 1554 C CA . THR A 1 184 ? 11.857 -10.897 -4.424 1.00 93.88 184 THR A CA 1
ATOM 1555 C C . THR A 1 184 ? 10.658 -11.096 -3.491 1.00 93.88 184 THR A C 1
ATOM 1557 O O . THR A 1 184 ? 10.519 -12.156 -2.884 1.00 93.88 184 THR A O 1
ATOM 1560 N N . ALA A 1 185 ? 9.770 -10.109 -3.362 1.00 94.25 185 ALA A N 1
ATOM 1561 C CA . ALA A 1 185 ? 8.575 -10.225 -2.528 1.00 94.25 185 ALA A CA 1
ATOM 1562 C C . ALA A 1 185 ? 7.594 -11.270 -3.085 1.00 94.25 185 ALA A C 1
ATOM 1564 O O . ALA A 1 185 ? 7.117 -12.126 -2.337 1.00 94.25 185 ALA A O 1
ATOM 1565 N N . VAL A 1 186 ? 7.365 -11.258 -4.402 1.00 94.94 186 VAL A N 1
ATOM 1566 C CA . VAL A 1 186 ? 6.519 -12.236 -5.107 1.00 94.94 186 VAL A CA 1
ATOM 1567 C C . VAL A 1 186 ? 7.063 -13.652 -4.932 1.00 94.94 186 VAL A C 1
ATOM 1569 O O . VAL A 1 186 ? 6.315 -14.545 -4.544 1.00 94.94 186 VAL A O 1
ATOM 1572 N N . SER A 1 187 ? 8.364 -13.865 -5.154 1.00 94.00 187 SER A N 1
ATOM 1573 C CA . SER A 1 187 ? 8.980 -15.200 -5.054 1.00 94.00 187 SER A CA 1
ATOM 1574 C C . SER A 1 187 ? 8.952 -15.791 -3.639 1.00 94.00 187 SER A C 1
ATOM 1576 O O . SER A 1 187 ? 8.931 -17.009 -3.478 1.00 94.00 187 SER A O 1
AT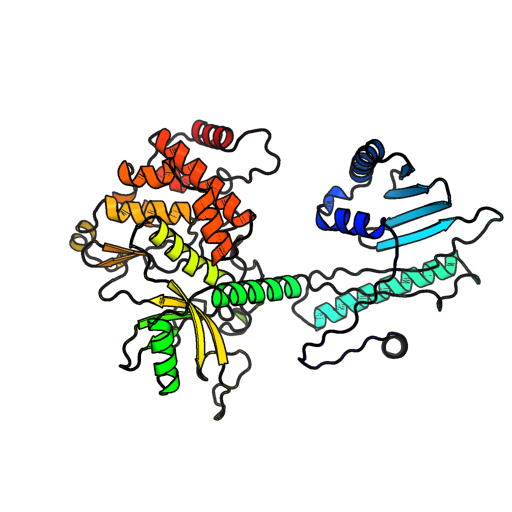OM 1578 N N . ARG A 1 188 ? 8.903 -14.949 -2.598 1.00 93.00 188 ARG A N 1
ATOM 1579 C CA . ARG A 1 188 ? 8.762 -15.374 -1.192 1.00 93.00 188 ARG A CA 1
ATOM 1580 C C . ARG A 1 188 ? 7.324 -15.696 -0.783 1.00 93.00 188 ARG A C 1
ATOM 1582 O O . ARG A 1 188 ? 7.109 -16.228 0.312 1.00 93.00 188 ARG A O 1
ATOM 1589 N N . GLN A 1 189 ? 6.337 -15.331 -1.596 1.00 93.00 189 GLN A N 1
ATOM 1590 C CA . GLN A 1 189 ? 4.929 -15.561 -1.307 1.00 93.00 189 GLN A CA 1
ATOM 1591 C C . GLN A 1 189 ? 4.478 -16.894 -1.912 1.00 93.00 189 GLN A C 1
ATOM 1593 O O . GLN A 1 189 ? 4.669 -17.162 -3.095 1.00 93.00 189 GLN A O 1
ATOM 1598 N N . LYS A 1 190 ? 3.794 -17.725 -1.119 1.00 95.06 190 LYS A N 1
ATOM 1599 C CA . LYS A 1 190 ? 3.072 -18.876 -1.671 1.00 95.06 190 LYS A CA 1
ATOM 1600 C C . LYS A 1 190 ? 1.938 -18.361 -2.558 1.00 95.06 190 LYS A C 1
ATOM 1602 O O . LYS A 1 190 ? 1.139 -17.548 -2.107 1.00 95.06 190 LYS A O 1
ATOM 1607 N N . ILE A 1 191 ? 1.856 -18.853 -3.793 1.00 95.31 191 ILE A N 1
ATOM 1608 C CA . ILE A 1 191 ? 0.823 -18.435 -4.750 1.00 95.31 191 ILE A CA 1
ATOM 1609 C C . ILE A 1 191 ? -0.573 -18.802 -4.201 1.00 95.31 191 ILE A C 1
ATOM 1611 O O . ILE A 1 191 ? -0.836 -20.001 -4.021 1.00 95.31 191 ILE A O 1
ATOM 1615 N N . PRO A 1 192 ? -1.462 -17.818 -3.952 1.00 96.75 192 PRO A N 1
ATOM 1616 C CA . PRO A 1 192 ? -2.827 -18.063 -3.482 1.00 96.75 192 PRO A CA 1
ATOM 1617 C C . PRO A 1 192 ? -3.650 -18.879 -4.486 1.00 96.75 192 PRO A C 1
ATOM 1619 O O . PRO A 1 192 ? -3.439 -18.782 -5.696 1.00 96.75 192 PRO A O 1
ATOM 1622 N N . SER A 1 193 ? -4.617 -19.664 -4.003 1.00 97.50 193 SER A N 1
ATOM 1623 C CA . SER A 1 193 ? -5.518 -20.450 -4.863 1.00 97.50 193 SER A CA 1
ATOM 1624 C C . SER A 1 193 ? -6.278 -19.569 -5.854 1.00 97.50 193 SER A C 1
ATOM 1626 O O . SER A 1 193 ? -6.357 -19.922 -7.026 1.00 97.50 193 SER A O 1
ATOM 1628 N N . ILE A 1 194 ? -6.746 -18.397 -5.420 1.00 97.75 194 ILE A N 1
ATOM 1629 C CA . ILE A 1 194 ? -7.467 -17.458 -6.283 1.00 97.75 194 ILE A CA 1
ATOM 1630 C C . ILE A 1 194 ? -6.595 -16.920 -7.429 1.00 97.75 194 ILE A C 1
ATOM 1632 O O . ILE A 1 194 ? -7.048 -16.812 -8.563 1.00 97.75 194 ILE A O 1
ATOM 1636 N N . VAL A 1 195 ? -5.301 -16.685 -7.184 1.00 98.00 195 VAL A N 1
ATOM 1637 C CA . VAL A 1 195 ? -4.348 -16.261 -8.225 1.00 98.00 195 VAL A CA 1
ATOM 1638 C C . VAL A 1 195 ? -4.131 -17.384 -9.244 1.00 98.00 195 VAL A C 1
ATOM 1640 O O . VAL A 1 195 ? -4.060 -17.124 -10.447 1.00 98.00 195 VAL A O 1
ATOM 1643 N N . LYS A 1 196 ? -4.074 -18.648 -8.798 1.00 98.00 196 LYS A N 1
ATOM 1644 C CA . LYS A 1 196 ? -4.042 -19.802 -9.714 1.00 98.00 196 LYS A CA 1
ATOM 1645 C C . LYS A 1 196 ? -5.327 -19.895 -10.536 1.00 98.00 196 LYS A C 1
ATOM 1647 O O . LYS A 1 196 ? -5.252 -20.185 -11.727 1.00 98.00 196 LYS A O 1
ATOM 1652 N N . GLU A 1 197 ? -6.476 -19.619 -9.921 1.00 98.00 197 GLU A N 1
ATOM 1653 C CA . GLU A 1 197 ? -7.768 -19.656 -10.605 1.00 98.00 197 GLU A CA 1
ATOM 1654 C C . GLU A 1 197 ? -7.863 -18.610 -11.711 1.00 98.00 197 GLU A C 1
ATOM 1656 O O . GLU A 1 197 ? -8.164 -18.947 -12.854 1.00 98.00 197 GLU A O 1
ATOM 1661 N N . VAL A 1 198 ? -7.514 -17.362 -11.401 1.00 98.38 198 VAL A N 1
ATOM 1662 C CA . VAL A 1 198 ? -7.444 -16.283 -12.391 1.00 98.38 198 VAL A CA 1
ATOM 1663 C C . VAL A 1 198 ? -6.446 -16.632 -13.500 1.00 98.38 198 VAL A C 1
ATOM 1665 O O . VAL A 1 198 ? -6.740 -16.448 -14.675 1.00 98.38 198 VAL A O 1
ATOM 1668 N N . THR A 1 199 ? -5.289 -17.213 -13.169 1.00 97.88 199 THR A N 1
ATOM 1669 C CA . THR A 1 199 ? -4.310 -17.657 -14.182 1.00 97.88 199 THR A CA 1
ATOM 1670 C C . THR A 1 199 ? -4.903 -18.703 -15.134 1.00 97.88 199 THR A C 1
ATOM 1672 O O . THR A 1 199 ? -4.691 -18.636 -16.346 1.00 97.88 199 THR A O 1
ATOM 1675 N N . ARG A 1 200 ? -5.694 -19.647 -14.609 1.00 97.88 200 ARG A N 1
ATOM 1676 C CA . ARG A 1 200 ? -6.423 -20.642 -15.409 1.00 97.88 200 ARG A CA 1
ATOM 1677 C C . ARG A 1 200 ? -7.497 -19.995 -16.286 1.00 97.88 200 ARG A C 1
ATOM 1679 O O . ARG A 1 200 ? -7.639 -20.391 -17.440 1.00 97.88 200 ARG A O 1
ATOM 1686 N N . ALA A 1 201 ? -8.223 -19.010 -15.765 1.00 98.06 201 ALA A N 1
ATOM 1687 C CA . ALA A 1 201 ? -9.224 -18.252 -16.510 1.00 98.06 201 ALA A CA 1
ATOM 1688 C C . ALA A 1 201 ? -8.602 -17.490 -17.694 1.00 98.06 201 ALA A C 1
ATOM 1690 O O . ALA A 1 201 ? -9.080 -17.610 -18.823 1.00 98.06 201 ALA A O 1
ATOM 1691 N N . LEU A 1 202 ? -7.478 -16.798 -17.465 1.00 96.88 202 LEU A N 1
ATOM 1692 C CA . LEU A 1 202 ? -6.698 -16.132 -18.515 1.00 96.88 202 LEU A CA 1
ATOM 1693 C C . LEU A 1 202 ? -6.275 -17.125 -19.611 1.00 96.88 202 LEU A C 1
ATOM 1695 O O . LEU A 1 202 ? -6.436 -16.840 -20.795 1.00 96.88 202 LEU A O 1
ATOM 1699 N N . GLY A 1 203 ? -5.811 -18.322 -19.230 1.00 94.69 203 GLY A N 1
ATOM 1700 C CA . GLY A 1 203 ? -5.443 -19.389 -20.171 1.00 94.69 203 GLY A CA 1
ATOM 1701 C C . GLY A 1 203 ? -6.607 -19.932 -21.014 1.00 94.69 203 GLY A C 1
ATOM 1702 O O . GLY A 1 203 ? -6.377 -20.488 -22.084 1.00 94.69 203 GLY A O 1
ATOM 1703 N N . LYS A 1 204 ? -7.856 -19.737 -20.570 1.00 95.00 204 LYS A N 1
ATOM 1704 C CA . LYS A 1 204 ? -9.085 -20.058 -21.320 1.00 95.00 204 LYS A CA 1
ATOM 1705 C C . LYS A 1 204 ? -9.591 -18.886 -22.177 1.00 95.00 204 LYS A C 1
ATOM 1707 O O . LYS A 1 204 ? -10.700 -18.953 -22.701 1.00 95.00 204 LYS A O 1
ATOM 1712 N N . GLY A 1 205 ? -8.819 -17.804 -22.297 1.00 92.69 205 GLY A N 1
ATOM 1713 C CA . GLY A 1 205 ? -9.208 -16.611 -23.049 1.00 92.69 205 GLY A CA 1
ATOM 1714 C C . GLY A 1 205 ? -10.204 -15.708 -22.317 1.00 92.69 205 GLY A C 1
ATOM 1715 O O . GLY A 1 205 ? -10.899 -14.923 -22.956 1.00 92.69 205 GLY A O 1
ATOM 1716 N N . ILE A 1 206 ? -10.315 -15.798 -20.987 1.00 95.75 206 ILE A N 1
ATOM 1717 C CA . ILE A 1 206 ? -11.113 -14.846 -20.204 1.00 95.75 206 ILE A CA 1
ATOM 1718 C C . ILE A 1 206 ? -10.256 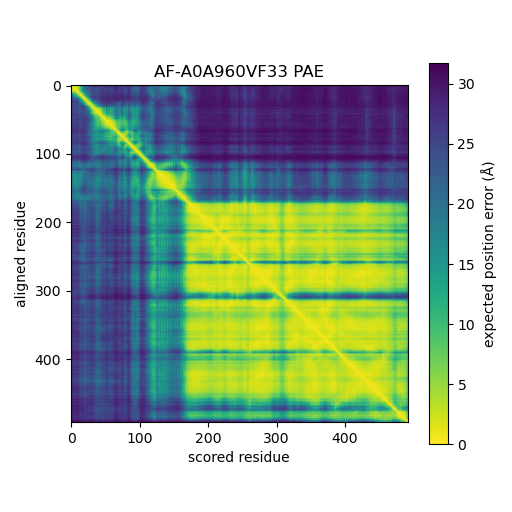-13.608 -19.948 1.00 95.75 206 ILE A C 1
ATOM 1720 O O . ILE A 1 206 ? -9.352 -13.618 -19.122 1.00 95.75 206 ILE A O 1
ATOM 1724 N N . PHE A 1 207 ? -10.542 -12.532 -20.677 1.00 93.75 207 PHE A N 1
ATOM 1725 C CA . PHE A 1 207 ? -9.739 -11.310 -20.665 1.00 93.75 207 PHE A CA 1
ATOM 1726 C C . PHE A 1 207 ? -9.870 -10.530 -19.339 1.00 93.75 207 PHE A C 1
ATOM 1728 O O . PHE A 1 207 ? -10.996 -10.395 -18.839 1.00 93.75 207 PHE A O 1
ATOM 1735 N N . PRO A 1 208 ? -8.776 -9.950 -18.807 1.00 95.69 208 PRO A N 1
ATOM 1736 C CA . PRO A 1 208 ? -8.843 -8.931 -17.765 1.00 95.69 208 PRO A CA 1
ATOM 1737 C C . PRO A 1 208 ? -9.453 -7.643 -18.335 1.00 95.69 208 PRO A C 1
ATOM 1739 O O . PRO A 1 208 ? -9.189 -7.285 -19.487 1.00 95.69 208 PRO A O 1
ATOM 1742 N N . MET A 1 209 ? -10.260 -6.945 -17.538 1.00 95.38 209 MET A N 1
ATOM 1743 C CA . MET A 1 209 ? -10.970 -5.733 -17.964 1.00 95.38 209 MET A CA 1
ATOM 1744 C C . MET A 1 209 ? -10.334 -4.496 -17.339 1.00 95.38 209 MET A C 1
ATOM 1746 O O . MET A 1 209 ? -10.349 -4.353 -16.120 1.00 95.38 209 MET A O 1
ATOM 1750 N N . LEU A 1 210 ? -9.782 -3.605 -18.165 1.00 94.06 210 LEU A N 1
ATOM 1751 C CA . LEU A 1 210 ? -9.189 -2.353 -17.696 1.00 94.06 210 LEU A CA 1
ATOM 1752 C C . LEU A 1 210 ? -10.256 -1.473 -17.028 1.00 94.06 210 LEU A C 1
ATOM 1754 O O . LEU A 1 210 ? -11.315 -1.219 -17.603 1.00 94.06 210 LEU A O 1
ATOM 1758 N N . VAL A 1 211 ? -9.952 -0.986 -15.830 1.00 94.12 211 VAL A N 1
ATOM 1759 C CA . VAL A 1 211 ? -10.747 0.024 -15.135 1.00 94.12 211 VAL A CA 1
ATOM 1760 C C . VAL A 1 211 ? -10.472 1.380 -15.775 1.00 94.12 211 VAL A C 1
ATOM 1762 O O . VAL A 1 211 ? -9.324 1.801 -15.895 1.00 94.12 211 VAL A O 1
ATOM 1765 N N . THR A 1 212 ? -11.530 2.063 -16.203 1.00 85.69 212 THR A N 1
ATOM 1766 C CA . THR A 1 212 ? -11.442 3.357 -16.900 1.00 85.69 212 THR A CA 1
ATOM 1767 C C . THR A 1 212 ? -11.444 4.557 -15.953 1.00 85.69 212 THR A C 1
ATOM 1769 O O . THR A 1 212 ? -11.161 5.675 -16.376 1.00 85.69 212 THR A O 1
ATOM 1772 N N . GLN A 1 213 ? -11.756 4.339 -14.676 1.00 84.62 213 GLN A N 1
ATOM 1773 C CA . GLN A 1 213 ? -11.751 5.363 -13.635 1.00 84.62 213 GLN A CA 1
ATOM 1774 C C . GLN A 1 213 ? -10.414 5.360 -12.879 1.00 84.62 213 GLN A C 1
ATOM 1776 O O . GLN A 1 213 ? -9.894 4.304 -12.524 1.00 84.62 213 GLN A O 1
ATOM 1781 N N . GLY A 1 214 ? -9.883 6.549 -12.588 1.00 86.50 214 GLY A N 1
ATOM 1782 C CA . GLY A 1 214 ? -8.625 6.729 -11.854 1.00 86.50 214 GLY A CA 1
ATOM 1783 C C . GLY A 1 214 ? -7.444 7.139 -12.739 1.00 86.50 214 GLY A C 1
ATOM 1784 O O . GLY A 1 214 ? -7.590 7.372 -13.933 1.00 86.50 214 GLY A O 1
ATOM 1785 N N . LEU A 1 215 ? -6.264 7.287 -12.121 1.00 88.19 215 LEU A N 1
ATOM 1786 C CA . LEU A 1 215 ? -5.042 7.793 -12.777 1.00 88.19 215 LEU A CA 1
ATOM 1787 C C . LEU A 1 215 ? -3.951 6.728 -13.008 1.00 88.19 215 LEU A C 1
ATOM 1789 O O . LEU A 1 215 ? -2.887 7.029 -13.554 1.00 88.19 215 LEU A O 1
ATOM 1793 N N . SER A 1 216 ? -4.196 5.499 -12.563 1.00 91.25 216 SER A N 1
ATOM 1794 C CA . SER A 1 216 ? -3.276 4.359 -12.636 1.00 91.25 216 SER A CA 1
ATOM 1795 C C . SER A 1 216 ? -3.969 3.193 -13.336 1.00 91.25 216 SER A C 1
ATOM 1797 O O . SER A 1 216 ? -5.191 3.082 -13.273 1.00 91.25 216 SER A O 1
ATOM 1799 N N . GLY A 1 217 ? -3.202 2.299 -13.957 1.00 94.31 217 GLY A N 1
ATOM 1800 C CA . GLY A 1 217 ? -3.738 1.061 -14.517 1.00 94.31 217 GLY A CA 1
ATOM 1801 C C . GLY A 1 217 ? -4.234 0.109 -13.428 1.00 94.31 217 GLY A C 1
ATOM 1802 O O . GLY A 1 217 ? -3.511 -0.207 -12.482 1.00 94.31 217 GLY A O 1
ATOM 1803 N N . ALA A 1 218 ? -5.469 -0.360 -13.579 1.00 96.94 218 ALA A N 1
ATOM 1804 C CA . ALA A 1 218 ? -6.075 -1.384 -12.740 1.00 96.94 218 ALA A CA 1
ATOM 1805 C C . ALA A 1 218 ? -6.996 -2.265 -13.591 1.00 96.94 218 ALA A C 1
ATOM 1807 O O . ALA A 1 218 ? -7.587 -1.788 -14.556 1.00 96.94 218 ALA A O 1
ATOM 1808 N N . TYR A 1 219 ? -7.124 -3.544 -13.246 1.00 97.94 219 TYR A N 1
ATOM 1809 C CA . TYR A 1 219 ? -7.866 -4.522 -14.035 1.00 97.94 219 TYR A CA 1
ATOM 1810 C C . TYR A 1 219 ? -8.800 -5.338 -13.155 1.00 97.94 219 TYR A C 1
ATOM 1812 O O . TYR A 1 219 ? -8.356 -5.951 -12.183 1.00 97.94 219 TYR A O 1
ATOM 1820 N N . TRP A 1 220 ? -10.074 -5.414 -13.531 1.00 97.94 220 TRP A N 1
ATOM 1821 C CA . TRP A 1 220 ? -10.971 -6.435 -13.009 1.00 97.94 220 TRP A CA 1
ATOM 1822 C C . TRP A 1 220 ? -10.552 -7.794 -13.562 1.00 97.94 220 TRP A C 1
ATOM 1824 O O . TRP A 1 220 ? -10.493 -8.007 -14.779 1.00 97.94 220 TRP A O 1
ATOM 1834 N N . MET A 1 221 ? -10.249 -8.710 -12.651 1.00 98.31 221 MET A N 1
ATOM 1835 C CA . MET A 1 221 ? -9.853 -10.075 -12.958 1.00 98.31 221 MET A CA 1
ATOM 1836 C C . MET A 1 221 ? -11.023 -11.013 -12.702 1.00 98.31 221 MET A C 1
ATOM 1838 O O . MET A 1 221 ? -11.779 -10.831 -11.745 1.00 98.31 221 MET A O 1
ATOM 1842 N N . ARG A 1 222 ? -11.144 -12.035 -13.548 1.00 98.00 222 ARG A N 1
ATOM 1843 C CA . ARG A 1 222 ? -12.252 -12.984 -13.506 1.00 98.00 222 ARG A CA 1
ATOM 1844 C C . ARG A 1 222 ? -11.772 -14.415 -13.328 1.00 98.00 222 ARG A C 1
ATOM 1846 O O . ARG A 1 222 ? -10.652 -14.742 -13.724 1.00 98.00 222 ARG A O 1
ATOM 1853 N N . ASP A 1 223 ? -12.616 -15.244 -12.733 1.00 97.25 223 ASP A N 1
ATOM 1854 C CA . ASP A 1 223 ? -12.395 -16.685 -12.617 1.00 97.25 223 ASP A CA 1
ATOM 1855 C C . ASP A 1 223 ? -12.846 -17.451 -13.878 1.00 97.25 223 ASP A C 1
ATOM 1857 O O . ASP A 1 223 ? -13.243 -16.858 -14.887 1.00 97.25 223 ASP A O 1
ATOM 1861 N N . SER A 1 224 ? -12.776 -18.791 -13.845 1.00 96.19 224 SER A N 1
ATOM 1862 C CA . SER A 1 224 ? -13.235 -19.634 -14.962 1.00 96.19 224 SER A CA 1
ATOM 1863 C C . SER A 1 224 ? -14.739 -19.523 -15.246 1.00 96.19 224 SER A C 1
ATOM 1865 O O . SER A 1 224 ? -15.156 -19.888 -16.347 1.00 96.19 224 SER A O 1
ATOM 1867 N N . SER A 1 225 ? -15.530 -19.049 -14.282 1.00 95.94 225 SER A N 1
ATOM 1868 C CA . SER A 1 225 ? -16.976 -18.832 -14.394 1.00 95.94 225 SER A CA 1
ATOM 1869 C C . SER A 1 225 ? -17.316 -17.449 -14.957 1.00 95.94 225 SER A C 1
ATOM 1871 O O . SER A 1 225 ? -18.478 -17.185 -15.234 1.00 95.94 225 SER A O 1
ATOM 1873 N N . ARG A 1 226 ? -16.302 -16.609 -15.224 1.00 96.12 226 ARG A N 1
ATOM 1874 C CA . ARG A 1 226 ? -16.412 -15.214 -15.688 1.00 96.12 226 ARG A CA 1
ATOM 1875 C C . ARG A 1 226 ? -16.920 -14.239 -14.622 1.00 96.12 226 ARG A C 1
ATOM 1877 O O . ARG A 1 226 ? -17.216 -13.096 -14.973 1.00 96.12 226 ARG A O 1
ATOM 1884 N N . GLU A 1 227 ? -16.919 -14.636 -13.355 1.00 96.81 227 GLU A N 1
ATOM 1885 C CA . GLU A 1 227 ? -17.248 -13.749 -12.243 1.00 96.81 227 GLU A CA 1
ATOM 1886 C C . GLU A 1 227 ? -16.038 -12.899 -11.865 1.00 96.81 227 GLU A C 1
ATOM 1888 O O . GLU A 1 227 ? -14.896 -13.361 -11.931 1.00 96.81 227 GLU A O 1
ATOM 1893 N N . VAL A 1 228 ? -16.269 -11.637 -11.492 1.00 97.69 228 VAL A N 1
ATOM 1894 C CA . VAL A 1 228 ? -15.195 -10.746 -11.031 1.00 97.69 228 VAL A CA 1
ATOM 1895 C C . VAL A 1 228 ? -14.780 -11.163 -9.626 1.00 97.69 228 VAL A C 1
ATOM 1897 O O . VAL A 1 228 ? -15.571 -11.104 -8.693 1.00 97.69 228 VAL A O 1
ATOM 1900 N N . VAL A 1 229 ? -13.515 -11.547 -9.470 1.00 98.12 229 VAL A N 1
ATOM 1901 C CA . VAL A 1 229 ? -12.988 -12.073 -8.200 1.00 98.12 229 VAL A CA 1
ATOM 1902 C C . VAL A 1 229 ? -11.947 -11.175 -7.547 1.00 98.12 229 VAL A C 1
ATOM 1904 O O . VAL A 1 229 ? -11.601 -11.370 -6.385 1.00 98.12 229 VAL A O 1
ATOM 1907 N N . GLY A 1 230 ? -11.426 -10.186 -8.268 1.00 98.00 230 GLY A N 1
ATOM 1908 C CA . GLY A 1 230 ? -10.456 -9.264 -7.696 1.00 98.00 230 GLY A CA 1
ATOM 1909 C C . GLY A 1 230 ? -10.022 -8.155 -8.636 1.00 98.00 230 GLY A C 1
ATOM 1910 O O . GLY A 1 230 ? -10.245 -8.205 -9.847 1.00 98.00 230 GLY A O 1
ATOM 1911 N N . LEU A 1 231 ? -9.359 -7.165 -8.052 1.00 98.25 231 LEU A N 1
ATOM 1912 C CA . LEU A 1 231 ? -8.759 -6.033 -8.737 1.00 98.25 231 LEU A CA 1
ATOM 1913 C C . LEU A 1 231 ? -7.236 -6.196 -8.755 1.00 98.25 231 LEU A C 1
ATOM 1915 O O . LEU A 1 231 ? -6.601 -6.327 -7.708 1.00 98.25 231 LEU A O 1
ATOM 1919 N N . PHE A 1 232 ? -6.643 -6.173 -9.946 1.00 98.69 232 PHE A N 1
ATOM 1920 C CA . PHE A 1 232 ? -5.199 -6.251 -10.149 1.00 98.69 232 PHE A CA 1
ATOM 1921 C C . PHE A 1 232 ? -4.619 -4.890 -10.539 1.00 98.69 232 PHE A C 1
ATOM 1923 O O . PHE A 1 232 ? -5.071 -4.289 -11.511 1.00 98.69 232 PHE A O 1
ATOM 1930 N N . LYS A 1 233 ? -3.597 -4.417 -9.821 1.00 98.19 233 LYS A N 1
ATOM 1931 C CA . LYS A 1 233 ? -2.903 -3.143 -10.077 1.00 98.19 233 LYS A CA 1
ATOM 1932 C C . LYS A 1 233 ? -1.423 -3.405 -10.404 1.00 98.19 233 LYS A C 1
ATOM 1934 O O . LYS A 1 233 ? -0.636 -3.630 -9.477 1.00 98.19 233 LYS A O 1
ATOM 1939 N N . PRO A 1 234 ? -1.018 -3.424 -11.690 1.00 98.00 234 PRO A N 1
ATOM 1940 C CA . PRO A 1 234 ? 0.379 -3.621 -12.071 1.00 98.00 234 PRO A CA 1
ATOM 1941 C C . PRO A 1 234 ? 1.281 -2.471 -11.613 1.00 98.00 234 PRO A C 1
ATOM 1943 O O . PRO A 1 234 ? 0.945 -1.301 -11.794 1.00 98.00 234 PRO A O 1
ATOM 1946 N N . PHE A 1 235 ? 2.465 -2.789 -11.083 1.00 95.94 235 PHE A N 1
ATOM 1947 C CA . PHE A 1 235 ? 3.379 -1.766 -10.551 1.00 95.94 235 PHE A CA 1
ATOM 1948 C C . PHE A 1 235 ? 3.954 -0.847 -11.645 1.00 95.94 235 PHE A C 1
ATOM 1950 O O . PHE A 1 235 ? 4.316 0.302 -11.388 1.00 95.94 235 PHE A O 1
ATOM 1957 N N . ASP A 1 236 ? 4.059 -1.342 -12.881 1.00 93.75 236 ASP A N 1
ATOM 1958 C CA . ASP A 1 236 ? 4.593 -0.597 -14.021 1.00 93.75 236 ASP A CA 1
ATOM 1959 C C . ASP A 1 236 ? 3.537 0.257 -14.739 1.00 93.75 236 ASP A C 1
ATOM 1961 O O . ASP A 1 236 ? 3.887 0.995 -15.661 1.00 93.75 236 ASP A O 1
ATOM 1965 N N . GLU A 1 237 ? 2.280 0.207 -14.289 1.00 95.25 237 GLU A N 1
ATOM 1966 C CA . GLU A 1 237 ? 1.147 0.979 -14.814 1.00 95.25 237 GLU A CA 1
ATOM 1967 C C . GLU A 1 237 ? 0.610 2.025 -13.817 1.00 95.25 237 GLU A C 1
ATOM 1969 O O . GLU A 1 237 ? -0.386 2.696 -14.092 1.00 95.25 237 GLU A O 1
ATOM 1974 N N . GLU A 1 238 ? 1.272 2.213 -12.670 1.00 92.56 238 GLU A N 1
ATOM 1975 C CA . GLU A 1 238 ? 0.965 3.295 -11.725 1.00 92.56 238 GLU A CA 1
ATOM 1976 C C . GLU A 1 238 ? 1.057 4.689 -12.383 1.00 92.56 238 GLU A C 1
ATOM 1978 O O . GLU A 1 238 ? 1.682 4.891 -13.430 1.00 92.56 238 GLU A O 1
ATOM 1983 N N . ILE A 1 239 ? 0.468 5.709 -11.756 1.00 90.00 239 ILE A N 1
ATOM 1984 C CA . ILE A 1 239 ? 0.700 7.106 -12.144 1.00 90.00 239 ILE A CA 1
ATOM 1985 C C . ILE A 1 239 ? 2.205 7.440 -12.144 1.00 90.00 239 ILE A C 1
ATOM 1987 O O . ILE A 1 239 ? 2.906 7.278 -11.144 1.00 90.00 239 ILE A O 1
ATOM 1991 N N . ASN A 1 240 ? 2.704 7.972 -13.263 1.00 85.75 240 ASN A N 1
ATOM 1992 C CA . ASN A 1 240 ? 4.124 8.198 -13.577 1.00 85.75 240 ASN A CA 1
ATOM 1993 C C . ASN A 1 240 ? 4.974 6.935 -13.766 1.00 85.75 240 ASN A C 1
ATOM 1995 O O . ASN A 1 240 ? 6.203 7.046 -13.822 1.00 85.75 240 ASN A O 1
ATOM 1999 N N . ALA A 1 241 ? 4.379 5.750 -13.864 1.00 88.31 241 ALA A N 1
ATOM 2000 C CA . ALA A 1 241 ? 5.106 4.550 -14.249 1.00 88.31 241 ALA A CA 1
ATOM 2001 C C . ALA A 1 241 ? 5.302 4.490 -15.779 1.00 88.31 241 ALA A C 1
ATOM 2003 O O . ALA A 1 241 ? 4.630 5.217 -16.520 1.00 88.31 241 ALA A O 1
ATOM 2004 N N . PRO A 1 242 ? 6.248 3.675 -16.280 1.00 84.88 242 PRO A N 1
ATOM 2005 C CA . PRO A 1 242 ? 6.567 3.629 -17.708 1.00 84.88 242 PRO A CA 1
ATOM 2006 C C . PRO A 1 242 ? 5.397 3.207 -18.605 1.00 84.88 242 PRO A C 1
ATOM 2008 O O . PRO A 1 242 ? 5.292 3.695 -19.725 1.00 84.88 242 PRO A O 1
ATOM 2011 N N . ASN A 1 243 ? 4.515 2.329 -18.119 1.00 87.81 243 ASN A N 1
ATOM 2012 C CA . ASN A 1 243 ? 3.409 1.754 -18.883 1.00 87.81 243 ASN A CA 1
ATOM 2013 C C . ASN A 1 243 ? 2.042 2.274 -18.419 1.00 87.81 243 ASN A C 1
ATOM 2015 O O . ASN A 1 243 ? 1.059 1.550 -18.487 1.00 87.81 243 ASN A O 1
ATOM 2019 N N . ASN A 1 244 ? 1.939 3.519 -17.947 1.00 90.19 244 ASN A N 1
ATOM 2020 C CA . ASN A 1 244 ? 0.632 4.065 -17.574 1.00 90.19 244 ASN A CA 1
ATOM 2021 C C . ASN A 1 244 ? -0.333 4.105 -18.793 1.00 90.19 244 ASN A C 1
ATOM 2023 O O . ASN A 1 244 ? 0.057 4.651 -19.837 1.00 90.19 244 ASN A O 1
ATOM 2027 N N . PRO A 1 245 ? -1.569 3.568 -18.675 1.00 89.62 245 PRO A N 1
ATOM 2028 C CA . PRO A 1 245 ? -2.507 3.438 -19.793 1.00 89.62 245 PRO A CA 1
ATOM 2029 C C . PRO A 1 245 ? -3.164 4.753 -20.234 1.00 89.62 245 PRO A C 1
ATOM 2031 O O . PRO A 1 245 ? -3.702 4.813 -21.336 1.00 89.62 245 PRO A O 1
ATOM 2034 N N . LEU A 1 246 ? -3.095 5.823 -19.431 1.00 86.94 246 LEU A N 1
ATOM 2035 C CA . LEU A 1 246 ? -3.643 7.142 -19.785 1.00 86.94 246 LEU A CA 1
ATOM 2036 C C . LEU A 1 246 ? -2.759 7.928 -20.765 1.00 86.94 246 LEU A C 1
ATOM 2038 O O . LEU A 1 246 ? -3.128 9.013 -21.214 1.00 86.94 246 LEU A O 1
ATOM 2042 N N . GLY A 1 247 ? -1.590 7.388 -21.113 1.00 81.31 247 GLY A N 1
ATOM 2043 C CA . GLY A 1 247 ? -0.729 7.926 -22.157 1.00 81.31 247 GLY A CA 1
ATOM 2044 C C . GLY A 1 247 ? 0.420 8.810 -21.654 1.00 81.31 247 GLY A C 1
ATOM 2045 O O . GLY A 1 247 ? 0.679 8.901 -20.452 1.00 81.31 247 GLY A O 1
ATOM 2046 N N . PRO A 1 248 ? 1.146 9.467 -22.578 1.00 76.38 248 PRO A N 1
ATOM 2047 C CA . PRO A 1 248 ? 2.475 10.031 -22.312 1.00 76.38 248 PRO A CA 1
ATOM 2048 C C . PRO A 1 248 ? 2.523 11.100 -21.214 1.00 76.38 248 PRO A C 1
ATOM 2050 O O . PRO A 1 248 ? 3.531 11.228 -20.522 1.00 76.38 248 PRO A O 1
ATOM 2053 N N . ALA A 1 249 ? 1.436 11.854 -21.022 1.00 80.50 249 ALA A N 1
ATOM 2054 C CA . ALA A 1 249 ? 1.346 12.890 -19.990 1.00 80.50 249 ALA A CA 1
ATOM 2055 C C . ALA A 1 249 ? 1.389 12.322 -18.558 1.00 80.50 249 ALA A C 1
ATOM 2057 O O . ALA A 1 249 ? 1.803 13.018 -17.632 1.00 80.50 249 ALA A O 1
ATOM 2058 N N . TYR A 1 250 ? 1.002 11.056 -18.386 1.00 81.19 250 TYR A N 1
ATOM 2059 C CA . TYR A 1 250 ? 0.955 10.355 -17.101 1.00 81.19 250 TYR A CA 1
ATOM 2060 C C . TYR A 1 250 ? 2.116 9.372 -16.926 1.00 81.19 250 TYR A C 1
ATOM 2062 O O . TYR A 1 250 ? 2.148 8.624 -15.949 1.00 81.19 250 TYR A O 1
ATOM 2070 N N . GLN A 1 251 ? 3.077 9.365 -17.854 1.00 77.69 251 GLN A N 1
ATOM 2071 C CA . GLN A 1 251 ? 4.215 8.456 -17.842 1.00 77.69 251 GLN A CA 1
ATOM 2072 C C . GLN A 1 251 ? 5.452 9.049 -17.179 1.00 77.69 251 GLN A C 1
ATOM 2074 O O . GLN A 1 251 ? 5.671 10.260 -17.090 1.00 77.69 251 GLN A O 1
ATOM 2079 N N . GLY A 1 252 ? 6.306 8.145 -16.720 1.00 77.56 252 GLY A N 1
ATOM 2080 C CA . GLY A 1 252 ? 7.574 8.488 -16.108 1.00 77.56 252 GLY A CA 1
ATOM 2081 C C . GLY A 1 252 ? 8.451 7.260 -15.942 1.00 77.56 252 GLY A C 1
ATOM 2082 O O . GLY A 1 252 ? 8.693 6.505 -16.876 1.00 77.56 252 GLY A O 1
ATOM 2083 N N . GLY A 1 253 ? 8.985 7.084 -14.746 1.00 79.31 253 GLY A N 1
ATOM 2084 C CA . GLY A 1 253 ? 9.929 6.030 -14.437 1.00 79.31 253 GLY A CA 1
ATOM 2085 C C . GLY A 1 253 ? 9.762 5.584 -13.000 1.00 79.31 253 GLY A C 1
ATOM 2086 O O . GLY A 1 253 ? 9.506 6.399 -12.112 1.00 79.31 253 GLY A O 1
ATOM 2087 N N . LEU A 1 254 ? 9.970 4.291 -12.773 1.00 81.50 254 LEU A N 1
ATOM 2088 C CA . LEU A 1 254 ? 9.914 3.723 -11.430 1.00 81.50 254 LEU A CA 1
ATOM 2089 C C . LEU A 1 254 ? 10.944 4.413 -10.531 1.00 81.50 254 LEU A C 1
ATOM 2091 O O . LEU A 1 254 ? 11.958 4.947 -10.997 1.00 81.50 254 LEU A O 1
ATOM 2095 N N . GLY A 1 255 ? 10.675 4.446 -9.233 1.00 77.75 255 GLY A N 1
ATOM 2096 C CA . GLY A 1 255 ? 11.574 5.078 -8.277 1.00 77.75 255 GLY A CA 1
ATOM 2097 C C . GLY A 1 255 ? 11.467 6.605 -8.192 1.00 77.75 255 GLY A C 1
ATOM 2098 O O . GLY A 1 255 ? 12.061 7.207 -7.293 1.00 77.75 255 GLY A O 1
ATOM 2099 N N . GLN A 1 256 ? 10.731 7.254 -9.099 1.00 75.50 256 GLN A N 1
ATOM 2100 C CA . GLN A 1 256 ? 10.511 8.697 -9.046 1.00 75.50 256 GLN A CA 1
ATOM 2101 C C . GLN A 1 256 ? 9.637 9.098 -7.850 1.00 75.50 256 GLN A C 1
ATOM 2103 O O . GLN A 1 256 ? 8.785 8.342 -7.395 1.00 75.50 256 GLN A O 1
ATOM 2108 N N . ARG A 1 257 ? 9.829 10.333 -7.370 1.00 74.00 257 ARG A N 1
ATOM 2109 C CA . ARG A 1 257 ? 9.038 10.971 -6.301 1.00 74.00 257 ARG A CA 1
ATOM 2110 C C . ARG A 1 257 ? 8.303 12.208 -6.828 1.00 74.00 257 ARG A C 1
ATOM 2112 O O . ARG A 1 257 ? 8.429 13.287 -6.258 1.00 74.00 257 ARG A O 1
ATOM 2119 N N . ARG A 1 258 ? 7.640 12.086 -7.985 1.00 59.84 258 ARG A N 1
ATOM 2120 C CA . ARG A 1 258 ? 7.050 13.232 -8.703 1.00 59.84 258 ARG A CA 1
ATOM 2121 C C . ARG A 1 258 ? 5.730 13.716 -8.108 1.00 59.84 258 ARG A C 1
ATOM 2123 O O . ARG A 1 258 ? 5.574 14.913 -7.912 1.00 59.84 258 ARG A O 1
ATOM 2130 N N . THR A 1 259 ? 4.798 12.812 -7.823 1.00 57.97 259 THR A N 1
ATOM 2131 C CA . THR A 1 259 ? 3.430 13.181 -7.419 1.00 57.97 259 THR A CA 1
ATOM 2132 C C . THR A 1 259 ? 3.234 13.257 -5.914 1.00 57.97 259 THR A C 1
ATOM 2134 O O . THR A 1 259 ? 2.487 14.112 -5.448 1.00 57.97 259 THR A O 1
ATOM 2137 N N . ARG A 1 260 ? 3.879 12.382 -5.131 1.00 65.69 260 ARG A N 1
ATOM 2138 C CA . ARG A 1 260 ? 3.680 12.315 -3.675 1.00 65.69 260 ARG A CA 1
ATOM 2139 C C . ARG A 1 260 ? 5.001 12.042 -2.956 1.00 65.69 260 ARG A C 1
ATOM 2141 O O . ARG A 1 260 ? 5.685 11.053 -3.211 1.00 65.69 260 ARG A O 1
ATOM 2148 N N . ARG A 1 261 ? 5.400 12.952 -2.063 1.00 71.38 261 ARG A N 1
ATOM 2149 C CA . ARG A 1 261 ? 6.652 12.838 -1.301 1.00 71.38 261 ARG A CA 1
ATOM 2150 C C . ARG A 1 261 ? 6.523 11.747 -0.241 1.00 71.38 261 ARG A C 1
ATOM 2152 O O . ARG A 1 261 ? 5.850 11.946 0.754 1.00 71.38 261 ARG A O 1
ATOM 2159 N N . GLY A 1 262 ? 7.180 10.609 -0.418 1.00 78.19 262 GLY A N 1
ATOM 2160 C CA . GLY A 1 262 ? 7.167 9.549 0.603 1.00 78.19 262 GLY A CA 1
ATOM 2161 C C . GLY A 1 262 ? 7.015 8.142 0.058 1.00 78.19 262 GLY A C 1
ATOM 2162 O O . GLY A 1 262 ? 7.328 7.170 0.739 1.00 78.19 262 GLY A O 1
ATOM 2163 N N . ILE A 1 263 ? 6.534 8.055 -1.180 1.00 88.44 263 ILE A N 1
ATOM 2164 C CA . ILE A 1 263 ? 6.197 6.819 -1.872 1.00 88.44 263 ILE A CA 1
ATOM 2165 C C . ILE A 1 263 ? 6.797 6.939 -3.265 1.00 88.44 263 ILE A C 1
ATOM 2167 O O . ILE A 1 263 ? 6.557 7.934 -3.954 1.00 88.44 263 ILE A O 1
ATOM 2171 N N . ARG A 1 264 ? 7.648 5.988 -3.656 1.00 87.31 264 ARG A N 1
ATOM 2172 C CA . ARG A 1 264 ? 8.199 5.996 -5.012 1.00 87.31 264 ARG A CA 1
ATOM 2173 C C . ARG A 1 264 ? 7.239 5.300 -5.969 1.00 87.31 264 ARG A C 1
ATOM 2175 O O . ARG A 1 264 ? 6.579 4.339 -5.591 1.00 87.31 264 ARG A O 1
ATOM 2182 N N . VAL A 1 265 ? 7.236 5.757 -7.217 1.00 87.75 265 VAL A N 1
ATOM 2183 C CA . VAL A 1 265 ? 6.519 5.098 -8.319 1.00 87.75 265 VAL A CA 1
ATOM 2184 C C . VAL A 1 265 ? 6.943 3.631 -8.424 1.00 87.75 265 VAL A C 1
ATOM 2186 O O . VAL A 1 265 ? 8.145 3.343 -8.459 1.00 87.75 265 VAL A O 1
ATOM 2189 N N . GLY A 1 266 ? 5.965 2.734 -8.506 1.00 91.12 266 GLY A N 1
ATOM 2190 C CA . GLY A 1 266 ? 6.126 1.284 -8.576 1.00 91.12 266 GLY A CA 1
ATOM 2191 C C . GLY A 1 266 ? 6.127 0.591 -7.214 1.00 91.12 266 GLY A C 1
ATOM 2192 O O . GLY A 1 266 ? 6.088 -0.630 -7.154 1.00 91.12 266 GLY A O 1
ATOM 2193 N N . GLU A 1 267 ? 6.193 1.326 -6.102 1.00 92.88 267 GLU A N 1
ATOM 2194 C CA . GLU A 1 267 ? 6.202 0.720 -4.768 1.00 92.88 267 GLU A CA 1
ATOM 2195 C C . GLU A 1 267 ? 4.795 0.638 -4.129 1.00 92.88 267 GLU A C 1
ATOM 2197 O O . GLU A 1 267 ? 4.694 0.263 -2.954 1.00 92.88 267 GLU A O 1
ATOM 2202 N N . ALA A 1 268 ? 3.708 1.004 -4.829 1.00 95.38 268 ALA A N 1
ATOM 2203 C CA .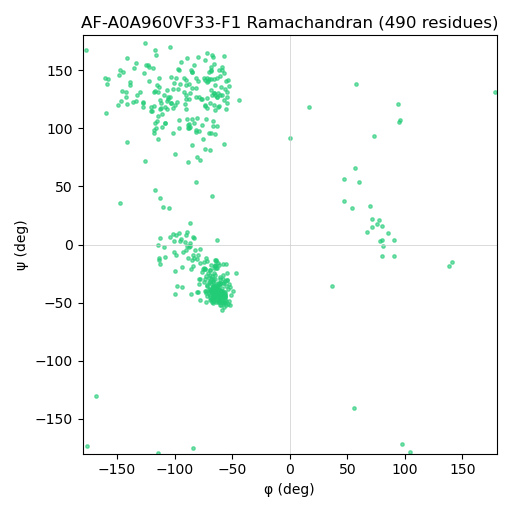 ALA A 1 268 ? 2.355 0.950 -4.260 1.00 95.38 268 ALA A CA 1
ATOM 2204 C C . ALA A 1 268 ? 1.914 -0.498 -3.998 1.00 95.38 268 ALA A C 1
ATOM 2206 O O . ALA A 1 268 ? 1.262 -0.778 -2.993 1.00 95.38 268 ALA A O 1
ATOM 2207 N N . VAL A 1 269 ? 2.369 -1.440 -4.832 1.00 97.25 269 VAL A N 1
ATOM 2208 C CA . VAL A 1 269 ? 2.141 -2.883 -4.652 1.00 97.25 269 VAL A CA 1
ATOM 2209 C C . VAL A 1 269 ? 2.518 -3.374 -3.249 1.00 97.25 269 VAL A C 1
ATOM 2211 O O . VAL A 1 269 ? 1.756 -4.107 -2.621 1.00 97.25 269 VAL A O 1
ATOM 2214 N N . HIS A 1 270 ? 3.658 -2.926 -2.711 1.00 97.62 270 HIS A N 1
ATOM 2215 C CA . HIS A 1 270 ? 4.105 -3.339 -1.382 1.00 97.62 270 HIS A CA 1
ATOM 2216 C C . HIS A 1 270 ? 3.192 -2.824 -0.267 1.00 97.62 270 HIS A C 1
ATOM 2218 O O . HIS A 1 270 ? 3.077 -3.459 0.778 1.00 97.62 270 HIS A O 1
ATOM 2224 N N . ARG A 1 271 ? 2.559 -1.670 -0.486 1.00 97.75 271 ARG A N 1
ATOM 2225 C CA . ARG A 1 271 ? 1.713 -0.967 0.483 1.00 97.75 271 ARG A CA 1
ATOM 2226 C C . ARG A 1 271 ? 0.319 -1.566 0.552 1.00 97.75 271 ARG A C 1
ATOM 2228 O O . ARG A 1 271 ? -0.175 -1.799 1.648 1.00 97.75 271 ARG A O 1
ATOM 2235 N N . GLU A 1 272 ? -0.239 -1.917 -0.603 1.00 98.56 272 GLU A N 1
ATOM 2236 C CA . GLU A 1 272 ? -1.482 -2.687 -0.703 1.00 98.56 272 GLU A CA 1
ATOM 2237 C C . GLU A 1 272 ? -1.374 -4.015 0.060 1.00 98.56 272 GLU A C 1
ATOM 2239 O O . GLU A 1 272 ? -2.195 -4.317 0.924 1.00 98.56 272 GLU A O 1
ATOM 2244 N N . VAL A 1 273 ? -0.302 -4.778 -0.185 1.00 98.69 273 VAL A N 1
ATOM 2245 C CA . VAL A 1 273 ? -0.077 -6.051 0.517 1.00 98.69 273 VAL A CA 1
ATOM 2246 C C . VAL A 1 273 ? 0.235 -5.829 1.999 1.00 98.69 273 VAL A C 1
ATOM 2248 O O . VAL A 1 273 ? -0.264 -6.565 2.846 1.00 98.69 273 VAL A O 1
ATOM 2251 N N . ALA A 1 274 ? 1.029 -4.810 2.346 1.00 98.69 274 ALA A N 1
ATOM 2252 C CA . ALA A 1 274 ? 1.356 -4.507 3.739 1.00 98.69 274 ALA A CA 1
ATOM 2253 C C . ALA A 1 274 ? 0.121 -4.146 4.576 1.00 98.69 274 ALA A C 1
ATOM 2255 O O . ALA A 1 274 ? 0.049 -4.563 5.728 1.00 98.69 274 ALA A O 1
ATOM 2256 N N . ALA A 1 275 ? -0.847 -3.413 4.016 1.00 98.81 275 ALA A N 1
ATOM 2257 C CA . ALA A 1 275 ? -2.084 -3.082 4.719 1.00 98.81 275 ALA A CA 1
ATOM 2258 C C . ALA A 1 275 ? -2.870 -4.345 5.098 1.00 98.81 275 ALA A C 1
ATOM 2260 O O . ALA A 1 275 ? -3.254 -4.493 6.255 1.00 98.81 275 ALA A O 1
ATOM 2261 N N . TYR A 1 276 ? -3.005 -5.300 4.170 1.00 98.81 276 TYR A N 1
ATOM 2262 C CA . TYR A 1 276 ? -3.616 -6.598 4.468 1.00 98.81 276 TYR A CA 1
ATOM 2263 C C . TYR A 1 276 ? -2.801 -7.410 5.487 1.00 98.81 276 TYR A C 1
ATOM 2265 O O . TYR A 1 276 ? -3.364 -8.028 6.381 1.00 98.81 276 TYR A O 1
ATOM 2273 N N . LEU A 1 277 ? -1.467 -7.393 5.413 1.00 98.69 277 LEU A N 1
ATOM 2274 C CA . LEU A 1 277 ? -0.636 -8.092 6.402 1.00 98.69 277 LEU A CA 1
ATOM 2275 C C . LEU A 1 277 ? -0.787 -7.516 7.818 1.00 98.69 277 LEU A C 1
ATOM 2277 O O . LEU A 1 277 ? -0.770 -8.285 8.774 1.00 98.69 277 LEU A O 1
ATOM 2281 N N . ILE A 1 278 ? -0.932 -6.194 7.957 1.00 98.69 278 ILE A N 1
ATOM 2282 C CA . ILE A 1 278 ? -1.207 -5.540 9.245 1.00 98.69 278 ILE A CA 1
ATOM 2283 C C . ILE A 1 278 ? -2.601 -5.903 9.753 1.00 98.69 278 ILE A C 1
ATOM 2285 O O . ILE A 1 278 ? -2.733 -6.288 10.912 1.00 98.69 278 ILE A O 1
ATOM 2289 N N . ASP A 1 279 ? -3.611 -5.833 8.886 1.00 98.75 279 ASP A N 1
ATOM 2290 C CA . ASP A 1 279 ? -4.977 -6.255 9.199 1.00 98.75 279 ASP A CA 1
ATOM 2291 C C . ASP A 1 279 ? -5.017 -7.690 9.743 1.00 98.75 279 ASP A C 1
ATOM 2293 O O . ASP A 1 279 ? -5.564 -7.933 10.816 1.00 98.75 279 ASP A O 1
ATOM 2297 N N . GLN A 1 280 ? -4.347 -8.620 9.059 1.00 98.44 280 GLN A N 1
ATOM 2298 C CA . GLN A 1 280 ? -4.266 -10.019 9.476 1.00 98.44 280 GLN A CA 1
ATOM 2299 C C . GLN A 1 280 ? -3.471 -10.211 10.766 1.00 98.44 280 GLN A C 1
ATOM 2301 O O . GLN A 1 280 ? -3.836 -11.048 11.586 1.00 98.44 280 GLN A O 1
ATOM 2306 N N . PHE A 1 281 ? -2.385 -9.457 10.954 1.00 98.50 281 PHE A N 1
ATOM 2307 C CA . PHE A 1 281 ? -1.546 -9.564 12.146 1.00 98.50 281 PHE A CA 1
ATOM 2308 C C . PHE A 1 281 ? -2.313 -9.186 13.419 1.00 98.50 281 PHE A C 1
ATOM 2310 O O . PHE A 1 281 ? -2.163 -9.853 14.439 1.00 98.50 281 PHE A O 1
ATOM 2317 N N . PHE A 1 282 ? -3.145 -8.144 13.352 1.00 98.06 282 PHE A N 1
ATOM 2318 C CA . PHE A 1 282 ? -3.966 -7.706 14.482 1.00 98.06 282 PHE A CA 1
ATOM 2319 C C . PHE A 1 282 ? -5.373 -8.317 14.505 1.00 98.06 282 PHE A C 1
ATOM 2321 O O . PHE A 1 282 ? -6.093 -8.130 15.483 1.00 98.06 282 PHE A O 1
ATOM 2328 N N . GLY A 1 283 ? -5.763 -9.053 13.462 1.00 97.50 283 GLY A N 1
ATOM 2329 C CA . GLY A 1 283 ? -7.075 -9.689 13.363 1.00 97.50 283 GLY A CA 1
ATOM 2330 C C . GLY A 1 283 ? -8.225 -8.698 13.176 1.00 97.50 283 GLY A C 1
ATOM 2331 O O . GLY A 1 283 ? -9.311 -8.943 13.690 1.00 97.50 283 GLY A O 1
ATOM 2332 N N . PHE A 1 284 ? -7.997 -7.580 12.477 1.00 98.06 284 PHE A N 1
ATOM 2333 C CA . PHE A 1 284 ? -9.043 -6.574 12.250 1.00 98.06 284 PHE A CA 1
ATOM 2334 C C . PHE A 1 284 ? -10.135 -7.085 11.304 1.00 98.06 284 PHE A C 1
ATOM 2336 O O . PHE A 1 284 ? -11.313 -6.888 11.580 1.00 98.06 284 PHE A O 1
ATOM 2343 N N . GLY A 1 285 ? -9.757 -7.760 10.213 1.00 97.94 285 GLY A N 1
ATOM 2344 C CA . GLY A 1 285 ? -10.708 -8.335 9.261 1.00 97.94 285 GLY A CA 1
ATOM 2345 C C . GLY A 1 285 ? -11.441 -7.305 8.395 1.00 97.94 285 GLY A C 1
ATOM 2346 O O . GLY A 1 285 ? -12.503 -7.622 7.868 1.00 97.94 285 GLY A O 1
ATOM 2347 N N . ILE A 1 286 ? -10.881 -6.102 8.236 1.00 98.44 286 ILE A N 1
ATOM 2348 C CA . ILE A 1 286 ? -11.470 -4.991 7.474 1.00 98.44 286 ILE A CA 1
ATOM 2349 C C . ILE A 1 286 ? -10.737 -4.712 6.156 1.00 98.44 286 ILE A C 1
ATOM 2351 O O . ILE A 1 286 ? -11.220 -3.933 5.343 1.00 98.44 286 ILE A O 1
ATOM 2355 N N . VAL A 1 287 ? -9.563 -5.298 5.908 1.00 98.75 287 VAL A N 1
ATOM 2356 C CA . VAL A 1 287 ? -8.869 -5.185 4.614 1.00 98.75 287 VAL A CA 1
ATOM 2357 C C . VAL A 1 287 ? -9.129 -6.443 3.785 1.00 98.75 287 VAL A C 1
ATOM 2359 O O . VAL A 1 287 ? -8.725 -7.531 4.203 1.00 98.75 287 VAL A O 1
ATOM 2362 N N . PRO A 1 288 ? -9.733 -6.338 2.584 1.00 98.62 288 PRO A N 1
ATOM 2363 C CA . PRO A 1 288 ? -9.902 -7.488 1.706 1.00 98.62 288 PRO A CA 1
ATOM 2364 C C . PRO A 1 288 ? -8.563 -8.149 1.377 1.00 98.62 288 PRO A C 1
ATOM 2366 O O . PRO A 1 288 ? -7.519 -7.487 1.278 1.00 98.62 288 PRO A O 1
ATOM 2369 N N . LYS A 1 289 ? -8.581 -9.471 1.186 1.00 98.69 289 LYS A N 1
ATOM 2370 C CA . LYS A 1 289 ? -7.347 -10.236 1.004 1.00 98.69 289 LYS A CA 1
ATOM 2371 C C . LYS A 1 289 ? -6.550 -9.709 -0.174 1.00 98.69 289 LYS A C 1
ATOM 2373 O O . LYS A 1 289 ? -7.058 -9.620 -1.288 1.00 98.69 289 LYS A O 1
ATOM 2378 N N . THR A 1 290 ? -5.299 -9.348 0.094 1.00 98.75 290 THR A N 1
ATOM 2379 C CA . THR A 1 290 ? -4.445 -8.666 -0.877 1.00 98.75 290 THR A CA 1
ATOM 2380 C C . THR A 1 290 ? -3.093 -9.353 -0.982 1.00 98.75 290 THR A C 1
ATOM 2382 O O . THR A 1 290 ? -2.433 -9.626 0.020 1.00 98.75 290 THR A O 1
ATOM 2385 N N . TYR A 1 291 ? -2.665 -9.621 -2.212 1.00 97.50 291 TYR A N 1
ATOM 2386 C CA . TYR A 1 291 ? -1.506 -10.455 -2.508 1.00 97.50 291 TYR A CA 1
ATOM 2387 C C . TYR A 1 291 ? -0.596 -9.812 -3.543 1.00 97.50 291 TYR A C 1
ATOM 2389 O O . TYR A 1 291 ? -1.050 -9.061 -4.405 1.00 97.50 291 TYR A O 1
ATOM 2397 N N . TYR A 1 292 ? 0.679 -10.196 -3.535 1.00 98.44 292 TYR A N 1
ATOM 2398 C CA . TYR A 1 292 ? 1.490 -10.075 -4.740 1.00 98.44 292 TYR A CA 1
ATOM 2399 C C . TYR A 1 292 ? 0.982 -11.076 -5.782 1.00 98.44 292 TYR A C 1
ATOM 2401 O O . TYR A 1 292 ? 0.776 -12.251 -5.462 1.00 98.44 292 TYR A O 1
ATOM 2409 N N . ALA A 1 293 ? 0.798 -10.636 -7.023 1.00 97.88 293 ALA A N 1
ATOM 2410 C CA . ALA A 1 293 ? 0.373 -11.496 -8.119 1.00 97.88 293 ALA A CA 1
ATOM 2411 C C . ALA A 1 293 ? 1.185 -11.237 -9.388 1.00 97.88 293 ALA A C 1
ATOM 2413 O O . ALA A 1 293 ? 1.685 -10.137 -9.628 1.00 97.88 293 ALA A O 1
ATOM 2414 N N . THR A 1 294 ? 1.302 -12.279 -10.205 1.00 97.88 294 THR A N 1
ATOM 2415 C CA . THR A 1 294 ? 1.888 -12.218 -11.541 1.00 97.88 294 THR A CA 1
ATOM 2416 C C . THR A 1 294 ? 0.901 -12.830 -12.512 1.00 97.88 294 THR A C 1
ATOM 2418 O O . THR A 1 294 ? 0.523 -13.989 -12.356 1.00 97.88 294 THR A O 1
ATOM 2421 N N . PHE A 1 295 ? 0.491 -12.056 -13.509 1.00 97.75 295 PHE A N 1
ATOM 2422 C CA . PHE A 1 295 ? -0.442 -12.494 -14.538 1.00 97.75 295 PHE A CA 1
ATOM 2423 C C . PHE A 1 295 ? 0.158 -12.250 -15.915 1.00 97.75 295 PHE A C 1
ATOM 2425 O O . PHE A 1 295 ? 0.909 -11.295 -16.110 1.00 97.75 295 PHE A O 1
ATOM 2432 N N . SER A 1 296 ? -0.176 -13.109 -16.877 1.00 95.38 296 SER A N 1
ATOM 2433 C CA . SER A 1 296 ? 0.268 -12.969 -18.261 1.00 95.38 296 SER A CA 1
ATOM 2434 C C . SER A 1 296 ? -0.924 -13.027 -19.198 1.00 95.38 296 SER A C 1
ATOM 2436 O O . SER A 1 296 ? -1.691 -13.988 -19.158 1.00 95.38 296 SER A O 1
ATOM 2438 N N . HIS A 1 297 ? -1.111 -11.983 -20.003 1.00 93.88 297 HIS A N 1
ATOM 2439 C CA . HIS A 1 297 ? -2.198 -11.923 -20.976 1.00 93.88 297 HIS A CA 1
ATOM 2440 C C . HIS A 1 297 ? -1.906 -10.877 -22.073 1.00 93.88 297 HIS A C 1
ATOM 2442 O O . HIS A 1 297 ? -1.367 -9.811 -21.761 1.00 93.88 297 HIS A O 1
ATOM 2448 N N . PRO A 1 298 ? -2.268 -11.108 -23.352 1.00 90.19 298 PRO A N 1
ATOM 2449 C CA . PRO A 1 298 ? -2.033 -10.136 -24.430 1.00 90.19 298 PRO A CA 1
ATOM 2450 C C . PRO A 1 298 ? -2.804 -8.811 -24.309 1.00 90.19 298 PRO A C 1
ATOM 2452 O O . PRO A 1 298 ? -2.442 -7.826 -24.952 1.00 90.19 298 PRO A O 1
ATOM 2455 N N . SER A 1 299 ? -3.869 -8.767 -23.507 1.00 89.06 299 SER A N 1
ATOM 2456 C CA . SER A 1 299 ? -4.682 -7.555 -23.316 1.00 89.06 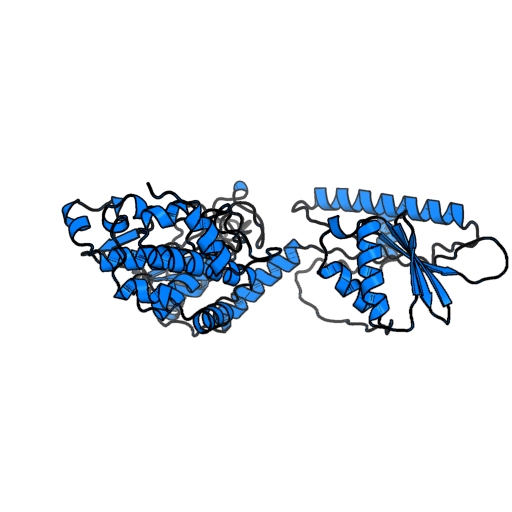299 SER A CA 1
ATOM 2457 C C . SER A 1 299 ? -4.120 -6.578 -22.285 1.00 89.06 299 SER A C 1
ATOM 2459 O O . SER A 1 299 ? -4.606 -5.451 -22.226 1.00 89.06 299 SER A O 1
ATOM 2461 N N . PHE A 1 300 ? -3.117 -6.967 -21.488 1.00 91.31 300 PHE A N 1
ATOM 2462 C CA . PHE A 1 300 ? -2.464 -6.014 -20.594 1.00 91.31 300 PHE A CA 1
ATOM 2463 C C . PHE A 1 300 ? -1.824 -4.880 -21.393 1.00 91.31 300 PHE A C 1
ATOM 2465 O O . PHE A 1 300 ? -1.327 -5.081 -22.508 1.00 91.31 300 PHE A O 1
ATOM 2472 N N . PHE A 1 301 ? -1.839 -3.679 -20.828 1.00 86.50 301 PHE A N 1
ATOM 2473 C CA . PHE A 1 301 ? -1.306 -2.508 -21.497 1.00 86.50 301 PHE A CA 1
ATOM 2474 C C . PHE A 1 301 ? 0.227 -2.556 -21.558 1.00 86.50 301 PHE A C 1
ATOM 2476 O O . PHE A 1 301 ? 0.916 -2.942 -20.614 1.00 86.50 301 PHE A O 1
ATOM 2483 N N . HIS A 1 302 ? 0.788 -2.140 -22.685 1.00 84.44 302 HIS A N 1
ATOM 2484 C CA . HIS A 1 302 ? 2.209 -1.854 -22.812 1.00 84.44 302 HIS A CA 1
ATOM 2485 C C . HIS A 1 302 ? 2.352 -0.639 -23.706 1.00 84.44 302 HIS A C 1
ATOM 2487 O O . HIS A 1 302 ? 1.718 -0.554 -24.760 1.00 84.44 302 HIS A O 1
ATOM 2493 N N . TYR A 1 303 ? 3.142 0.329 -23.259 1.00 76.25 303 TYR A N 1
ATOM 2494 C CA . TYR A 1 303 ? 3.261 1.563 -24.003 1.00 76.25 303 TYR A CA 1
ATOM 2495 C C . TYR A 1 303 ? 4.015 1.349 -25.320 1.00 76.25 303 TYR A C 1
ATOM 2497 O O . TYR A 1 303 ? 4.980 0.592 -25.384 1.00 76.25 303 TYR A O 1
ATOM 2505 N N . GLY A 1 304 ? 3.579 2.046 -26.371 1.00 71.19 304 GLY A N 1
ATOM 2506 C CA . GLY A 1 304 ? 4.189 1.969 -27.700 1.00 71.19 304 GLY A CA 1
ATOM 2507 C C . GLY A 1 304 ? 3.791 0.734 -28.511 1.00 71.19 304 GLY A C 1
ATOM 2508 O O . GLY A 1 304 ? 4.280 0.569 -29.626 1.00 71.19 304 GLY A O 1
ATOM 2509 N N . GLU A 1 305 ? 2.906 -0.116 -27.989 1.00 73.88 305 GLU A N 1
ATOM 2510 C CA . GLU A 1 305 ? 2.325 -1.214 -28.755 1.00 73.88 305 GLU A CA 1
ATOM 2511 C C . GLU A 1 305 ? 1.112 -0.732 -29.556 1.00 73.88 305 GLU A C 1
ATOM 2513 O O . GLU A 1 305 ? 0.242 -0.042 -29.022 1.00 73.88 305 GLU A O 1
ATOM 2518 N N . ASP A 1 306 ? 1.041 -1.132 -30.826 1.00 67.38 306 ASP A N 1
ATOM 2519 C CA . ASP A 1 306 ? -0.132 -0.905 -31.666 1.00 67.38 306 ASP A CA 1
ATOM 2520 C C . ASP A 1 306 ? -1.338 -1.691 -31.108 1.00 67.38 306 ASP A C 1
ATOM 2522 O O . ASP A 1 306 ? -1.303 -2.930 -31.088 1.00 67.38 306 ASP A O 1
ATOM 2526 N N . PRO A 1 307 ? -2.409 -1.014 -30.647 1.00 62.56 307 PRO A N 1
ATOM 2527 C CA . PRO A 1 307 ? -3.592 -1.690 -30.126 1.00 62.56 307 PRO A CA 1
ATOM 2528 C C . PRO A 1 307 ? -4.332 -2.511 -31.194 1.00 62.56 307 PRO A C 1
ATOM 2530 O O . PRO A 1 307 ? -5.088 -3.408 -30.820 1.00 62.56 307 PRO A O 1
ATOM 2533 N N . TYR A 1 308 ? -4.093 -2.249 -32.486 1.00 61.53 308 TYR A N 1
ATOM 2534 C CA . TYR A 1 308 ? -4.703 -2.939 -33.628 1.00 61.53 308 TYR A CA 1
ATOM 2535 C C . TYR A 1 308 ? -3.844 -4.085 -34.184 1.00 61.53 308 TYR A C 1
ATOM 2537 O O . TYR A 1 308 ? -4.223 -4.738 -35.158 1.00 61.53 308 TYR A O 1
ATOM 2545 N N . SER A 1 309 ? -2.701 -4.376 -33.556 1.00 68.00 309 SER A N 1
ATOM 2546 C CA . SER A 1 309 ? -1.875 -5.528 -33.910 1.00 68.00 309 SER A CA 1
ATOM 2547 C C . SER A 1 309 ? -2.644 -6.841 -33.714 1.00 68.00 309 SER A C 1
ATOM 2549 O O . SER A 1 309 ? -2.997 -7.216 -32.595 1.00 68.00 309 SER A O 1
ATOM 2551 N N . PHE A 1 310 ? -2.820 -7.603 -34.798 1.00 56.88 310 PHE A N 1
ATOM 2552 C CA . PHE A 1 310 ? -3.398 -8.956 -34.778 1.00 56.88 310 PHE A CA 1
ATOM 2553 C C . PHE A 1 310 ? -2.553 -9.978 -33.992 1.00 56.88 310 PHE A C 1
ATOM 2555 O O . PHE A 1 310 ? -3.029 -11.070 -33.687 1.00 56.88 310 PHE A O 1
ATOM 2562 N N . ARG A 1 311 ? -1.294 -9.657 -33.662 1.00 61.19 311 ARG A N 1
ATOM 2563 C CA . ARG A 1 311 ? -0.369 -10.528 -32.921 1.00 61.19 311 ARG A CA 1
ATOM 2564 C C . ARG A 1 311 ? 0.168 -9.799 -31.696 1.00 61.19 311 ARG A C 1
ATOM 2566 O O . ARG A 1 311 ? 1.335 -9.411 -31.652 1.00 61.19 311 ARG A O 1
ATOM 2573 N N . ARG A 1 312 ? -0.685 -9.610 -30.690 1.00 70.75 312 ARG A N 1
ATOM 2574 C CA . ARG A 1 312 ? -0.243 -9.077 -29.395 1.00 70.75 312 ARG A CA 1
ATOM 2575 C C . ARG A 1 312 ? 0.567 -10.140 -28.661 1.00 70.75 312 ARG A C 1
ATOM 2577 O O . ARG A 1 312 ? 0.115 -11.274 -28.493 1.00 70.75 312 ARG A O 1
ATOM 2584 N N . SER A 1 313 ? 1.778 -9.788 -28.246 1.00 80.50 313 SER A N 1
ATOM 2585 C CA . SER A 1 313 ? 2.604 -10.668 -27.425 1.00 80.50 313 SER A CA 1
ATOM 2586 C C . SER A 1 313 ? 1.984 -10.823 -26.035 1.00 80.50 313 SER A C 1
ATOM 2588 O O . SER A 1 313 ? 1.305 -9.928 -25.524 1.00 80.50 313 SER A O 1
ATOM 2590 N N . HIS A 1 314 ? 2.211 -11.978 -25.407 1.00 85.06 314 HIS A N 1
ATOM 2591 C CA . HIS A 1 314 ? 1.861 -12.146 -24.002 1.00 85.06 314 HIS A CA 1
ATOM 2592 C C . HIS A 1 314 ? 2.689 -11.171 -23.168 1.00 85.06 314 HIS A C 1
ATOM 2594 O O . HIS A 1 314 ? 3.917 -11.137 -23.270 1.00 85.06 314 HIS A O 1
ATOM 2600 N N . LYS A 1 315 ? 2.004 -10.380 -22.346 1.00 89.81 315 LYS A N 1
ATOM 2601 C CA . LYS A 1 315 ? 2.619 -9.418 -21.438 1.00 89.81 315 LYS A CA 1
ATOM 2602 C C . LYS A 1 315 ? 2.475 -9.940 -20.029 1.00 89.81 315 LYS A C 1
ATOM 2604 O O . LYS A 1 315 ? 1.359 -10.120 -19.555 1.00 89.81 315 LYS A O 1
ATOM 2609 N N . THR A 1 316 ? 3.605 -10.189 -19.383 1.00 94.19 316 THR A N 1
ATOM 2610 C CA . THR A 1 316 ? 3.642 -10.581 -17.977 1.00 94.19 316 THR A CA 1
ATOM 2611 C C . THR A 1 316 ? 3.748 -9.334 -17.117 1.00 94.19 316 THR A C 1
ATOM 2613 O O . THR A 1 316 ? 4.645 -8.515 -17.304 1.00 94.19 316 THR A O 1
ATOM 2616 N N . LYS A 1 317 ? 2.815 -9.197 -16.183 1.00 96.31 317 LYS A N 1
ATOM 2617 C CA . LYS A 1 317 ? 2.682 -8.060 -15.280 1.00 96.31 317 LYS A CA 1
ATOM 2618 C C . LYS A 1 317 ? 2.745 -8.552 -13.848 1.00 96.31 317 LYS A C 1
ATOM 2620 O O . LYS A 1 317 ? 2.169 -9.590 -13.523 1.00 96.31 317 LYS A O 1
ATOM 2625 N N . ILE A 1 318 ? 3.423 -7.793 -12.996 1.00 97.81 318 ILE A N 1
ATOM 2626 C CA . ILE A 1 318 ? 3.473 -8.027 -11.553 1.00 97.81 318 ILE A CA 1
ATOM 2627 C C . ILE A 1 318 ? 2.760 -6.861 -10.872 1.00 97.81 318 ILE A C 1
ATOM 2629 O O . ILE A 1 318 ? 2.848 -5.724 -11.332 1.00 97.81 318 ILE A O 1
ATOM 2633 N N . GLY A 1 319 ? 2.038 -7.127 -9.793 1.00 98.12 319 GLY A N 1
ATOM 2634 C CA . GLY A 1 319 ? 1.254 -6.104 -9.112 1.00 98.12 319 GLY A CA 1
ATOM 2635 C C . GLY A 1 319 ? 0.586 -6.616 -7.848 1.00 98.12 319 GLY A C 1
ATOM 2636 O O . GLY A 1 319 ? 0.832 -7.750 -7.422 1.00 98.12 319 GLY A O 1
ATOM 2637 N N . SER A 1 320 ? -0.258 -5.778 -7.252 1.00 98.56 320 SER A N 1
ATOM 2638 C CA . SER A 1 320 ? -1.131 -6.190 -6.153 1.00 98.56 320 SER A CA 1
ATOM 2639 C C . SER A 1 320 ? -2.435 -6.738 -6.719 1.00 98.56 320 SER A C 1
ATOM 2641 O O . SER A 1 320 ? -2.981 -6.194 -7.676 1.00 98.56 320 SER A O 1
ATOM 2643 N N . PHE A 1 321 ? -2.925 -7.828 -6.140 1.00 98.75 321 PHE A N 1
ATOM 2644 C CA . PHE A 1 321 ? -4.228 -8.412 -6.432 1.00 98.75 321 PHE A CA 1
ATOM 2645 C C . PHE A 1 321 ? -5.049 -8.436 -5.146 1.00 98.75 321 PHE A C 1
ATOM 2647 O O . PHE A 1 321 ? -4.654 -9.114 -4.197 1.00 98.75 321 PHE A O 1
ATOM 2654 N N . GLN A 1 322 ? -6.146 -7.684 -5.114 1.00 98.75 322 GLN A N 1
ATOM 2655 C CA . GLN A 1 322 ? -7.070 -7.614 -3.983 1.00 98.75 322 GLN A CA 1
ATOM 2656 C C . GLN A 1 322 ? -8.381 -8.312 -4.349 1.00 98.75 322 GLN A C 1
ATOM 2658 O O . GLN A 1 322 ? -8.946 -8.021 -5.402 1.00 98.75 322 GLN A O 1
ATOM 2663 N N . GLU A 1 323 ? -8.846 -9.235 -3.510 1.00 98.50 323 GLU A N 1
ATOM 2664 C CA . GLU A 1 323 ? -10.135 -9.912 -3.695 1.00 98.50 323 GLU A CA 1
ATOM 2665 C C . GLU A 1 323 ? -11.299 -8.909 -3.618 1.00 98.50 323 GLU A C 1
ATOM 2667 O O . GLU A 1 323 ? -11.261 -7.958 -2.835 1.00 98.50 323 GLU A O 1
ATOM 2672 N N . VAL A 1 324 ? -12.334 -9.116 -4.439 1.00 96.88 324 VAL A N 1
ATOM 2673 C CA . VAL A 1 324 ? -13.563 -8.309 -4.387 1.00 96.88 324 VAL A CA 1
ATOM 2674 C C . VAL A 1 324 ? -14.387 -8.676 -3.155 1.00 96.88 324 VAL A C 1
ATOM 2676 O O . VAL A 1 324 ? -14.519 -9.847 -2.807 1.00 96.88 324 VAL A O 1
ATOM 2679 N N . VAL A 1 325 ? -14.987 -7.663 -2.530 1.00 96.06 325 VAL A N 1
ATOM 2680 C CA . VAL A 1 325 ? -15.984 -7.821 -1.467 1.00 96.06 325 VAL A CA 1
ATOM 2681 C C . VAL A 1 325 ? -17.389 -7.617 -2.034 1.00 96.06 325 VAL A C 1
ATOM 2683 O O . VAL A 1 325 ? -17.715 -6.552 -2.550 1.00 96.06 325 VAL A O 1
ATOM 2686 N N . VAL A 1 326 ? -18.219 -8.659 -1.981 1.00 94.50 326 VAL A N 1
ATOM 2687 C CA . VAL A 1 326 ? -19.569 -8.654 -2.569 1.00 94.50 326 VAL A CA 1
ATOM 2688 C C . VAL A 1 326 ? -20.560 -7.959 -1.632 1.00 94.50 326 VAL A C 1
ATOM 2690 O O . VAL A 1 326 ? -20.573 -8.234 -0.433 1.00 94.50 326 VAL A O 1
ATOM 2693 N N . GLY A 1 327 ? -21.400 -7.078 -2.184 1.00 94.94 327 GLY A N 1
ATOM 2694 C CA . GLY A 1 327 ? -22.444 -6.351 -1.445 1.00 94.94 327 GLY A CA 1
ATOM 2695 C C . GLY A 1 327 ? -21.949 -5.137 -0.654 1.00 94.94 327 GLY A C 1
ATOM 2696 O O . GLY A 1 327 ? -22.729 -4.522 0.060 1.00 94.94 327 GLY A O 1
ATOM 2697 N N . PHE A 1 328 ? -20.664 -4.796 -0.761 1.00 97.31 328 PHE A N 1
ATOM 2698 C CA . PHE A 1 328 ? -20.079 -3.624 -0.117 1.00 97.31 328 PHE A CA 1
ATOM 2699 C C . PHE A 1 328 ? -20.169 -2.403 -1.027 1.00 97.31 328 PHE A C 1
ATOM 2701 O O . PHE A 1 328 ? -19.696 -2.440 -2.161 1.00 97.31 328 PHE A O 1
ATOM 2708 N N . GLU A 1 329 ? -20.699 -1.307 -0.493 1.00 96.25 329 GLU A N 1
ATOM 2709 C CA . GLU A 1 329 ? -20.862 -0.038 -1.206 1.00 96.25 329 GLU A CA 1
ATOM 2710 C C . GLU A 1 329 ? -20.057 1.080 -0.530 1.00 96.25 329 GLU A C 1
ATOM 2712 O O . GLU A 1 329 ? -19.831 1.024 0.683 1.00 96.25 329 GLU A O 1
ATOM 2717 N N . PRO A 1 330 ? -19.606 2.112 -1.267 1.00 95.50 330 PRO A N 1
ATOM 2718 C CA . PRO A 1 330 ? -18.949 3.272 -0.675 1.00 95.50 330 PRO A CA 1
ATOM 2719 C C . PRO A 1 330 ? -19.785 3.912 0.433 1.00 95.50 330 PRO A C 1
ATOM 2721 O O . PRO A 1 330 ? -20.991 4.087 0.286 1.00 95.50 330 PRO A O 1
ATOM 2724 N N . VAL A 1 331 ? -19.136 4.366 1.507 1.00 93.31 331 VAL A N 1
ATOM 2725 C CA . VAL A 1 331 ? -19.820 4.959 2.671 1.00 93.31 331 VAL A CA 1
ATOM 2726 C C . VAL A 1 331 ? -20.693 6.177 2.320 1.00 93.31 331 VAL A C 1
ATOM 2728 O O . VAL A 1 331 ? -21.662 6.454 3.019 1.00 93.31 331 VAL A O 1
ATOM 2731 N N . LEU A 1 332 ? -20.381 6.897 1.233 1.00 91.19 332 LEU A N 1
ATOM 2732 C CA . LEU A 1 332 ? -21.194 8.017 0.728 1.00 91.19 332 LEU A CA 1
ATOM 2733 C C . LEU A 1 332 ? -22.488 7.587 0.035 1.00 91.19 332 LEU A C 1
ATOM 2735 O O . LEU A 1 332 ? -23.388 8.409 -0.113 1.00 91.19 332 LEU A O 1
ATOM 2739 N N . SER A 1 333 ? -22.562 6.341 -0.423 1.00 93.31 333 SER A N 1
ATOM 2740 C CA . SER A 1 333 ? -23.735 5.787 -1.095 1.00 93.31 333 SER A CA 1
ATOM 2741 C C . SER A 1 333 ? -24.783 5.263 -0.110 1.00 93.31 333 SER A C 1
ATOM 2743 O O . SER A 1 333 ? -25.879 4.911 -0.535 1.00 93.31 333 SER A O 1
ATOM 2745 N N . LEU A 1 334 ? -24.455 5.196 1.185 1.00 91.69 334 LEU A N 1
ATOM 2746 C CA . LEU A 1 334 ? -25.313 4.611 2.213 1.00 91.69 334 LEU A CA 1
ATOM 2747 C C . LEU A 1 334 ? -26.355 5.590 2.765 1.00 91.69 334 LEU A C 1
ATOM 2749 O O . LEU A 1 334 ? -26.096 6.786 2.924 1.00 91.69 334 LEU A O 1
ATOM 2753 N N . SER A 1 335 ? -27.512 5.053 3.157 1.00 93.38 335 SER A N 1
ATOM 2754 C CA . SER A 1 335 ? -28.538 5.784 3.900 1.00 93.38 335 SER A CA 1
ATOM 2755 C C . SER A 1 335 ? -28.121 6.054 5.356 1.00 93.38 335 SER A C 1
ATOM 2757 O O . SER A 1 335 ? -27.213 5.430 5.912 1.00 93.38 335 SER A O 1
ATOM 2759 N N . SER A 1 336 ? -28.833 6.966 6.027 1.00 91.06 336 SER A N 1
ATOM 2760 C CA . SER A 1 336 ? -28.612 7.240 7.457 1.00 91.06 336 SER A CA 1
ATOM 2761 C C . SER A 1 336 ? -28.856 6.008 8.340 1.00 91.06 336 SER A C 1
ATOM 2763 O O . SER A 1 336 ? -28.181 5.821 9.351 1.00 91.06 336 SER A O 1
ATOM 2765 N N . GLU A 1 337 ? -29.812 5.157 7.974 1.00 92.38 337 GLU A N 1
ATOM 2766 C CA . GLU A 1 337 ? -30.144 3.906 8.661 1.00 92.38 337 GLU A CA 1
ATOM 2767 C C . GLU A 1 337 ? -29.036 2.867 8.497 1.00 92.38 337 GLU A C 1
ATOM 2769 O O . GLU A 1 337 ? -28.725 2.150 9.445 1.00 92.38 337 GLU A O 1
ATOM 2774 N N . GLU A 1 338 ? -28.416 2.798 7.320 1.00 92.44 338 GLU A N 1
ATOM 2775 C CA . GLU A 1 338 ? -27.297 1.895 7.052 1.00 92.44 338 GLU A CA 1
ATOM 2776 C C . GLU A 1 338 ? -26.034 2.324 7.797 1.00 92.44 338 GLU A C 1
ATOM 2778 O O . GLU A 1 338 ? -25.373 1.489 8.413 1.00 92.44 338 GLU A O 1
ATOM 2783 N N . LEU A 1 339 ? -25.745 3.628 7.839 1.00 90.88 339 LEU A N 1
ATOM 2784 C CA . LEU A 1 339 ? -24.620 4.168 8.606 1.00 90.88 339 LEU A CA 1
ATOM 2785 C C . LEU A 1 339 ? -24.749 3.889 10.110 1.00 90.88 339 LEU A C 1
ATOM 2787 O O . LEU A 1 339 ? -23.749 3.601 10.765 1.00 90.88 339 LEU A O 1
ATOM 2791 N N . LYS A 1 340 ? -25.972 3.902 10.660 1.00 92.94 340 LYS A N 1
ATOM 2792 C CA . LYS A 1 340 ? -26.234 3.554 12.071 1.00 92.94 340 LYS A CA 1
ATOM 2793 C C . LYS A 1 340 ? -25.925 2.093 12.414 1.00 92.94 340 LYS A C 1
ATOM 2795 O O . LYS A 1 340 ? -25.792 1.784 13.595 1.00 92.94 340 LYS A O 1
ATOM 2800 N N . LYS A 1 341 ? -25.818 1.197 11.423 1.00 95.88 341 LYS A N 1
ATOM 2801 C CA . LYS A 1 341 ? -25.447 -0.212 11.648 1.00 95.88 341 LYS A CA 1
ATOM 2802 C C . LYS A 1 341 ? -23.957 -0.382 11.951 1.00 95.88 341 LYS A C 1
ATOM 2804 O O . LYS A 1 341 ? -23.574 -1.408 12.504 1.00 95.88 341 LYS A O 1
ATOM 2809 N N . ILE A 1 342 ? -23.121 0.592 11.588 1.00 95.88 342 ILE A N 1
ATOM 2810 C CA . ILE A 1 342 ? -21.682 0.547 11.854 1.00 95.88 342 ILE A CA 1
ATOM 2811 C C . ILE A 1 342 ? -21.465 0.761 13.352 1.00 95.88 342 ILE A C 1
ATOM 2813 O O . ILE A 1 342 ? -21.798 1.819 13.892 1.00 95.88 342 ILE A O 1
ATOM 2817 N N . THR A 1 343 ? -20.902 -0.237 14.033 1.00 95.38 343 THR A N 1
ATOM 2818 C CA . THR A 1 343 ? -20.594 -0.103 15.460 1.00 95.38 343 THR A CA 1
ATOM 2819 C C . THR A 1 343 ? -19.394 0.812 15.672 1.00 95.38 343 THR A C 1
ATOM 2821 O O . THR A 1 343 ? -18.564 1.020 14.779 1.00 95.38 343 THR A O 1
ATOM 2824 N N . LEU A 1 344 ? -19.279 1.356 16.883 1.00 94.56 344 LEU A N 1
ATOM 2825 C CA . LEU A 1 344 ? -18.141 2.193 17.234 1.00 94.56 344 LEU A CA 1
ATOM 2826 C C . LEU A 1 344 ? -16.824 1.416 17.111 1.00 94.56 344 LEU A C 1
ATOM 2828 O O . LEU A 1 344 ? -15.850 1.935 16.574 1.00 94.56 344 LEU A O 1
ATOM 2832 N N . GLU A 1 345 ? -16.807 0.171 17.578 1.00 95.62 345 GLU A N 1
ATOM 2833 C CA . GLU A 1 345 ? -15.642 -0.704 17.551 1.00 95.62 345 GLU A CA 1
ATOM 2834 C C . GLU A 1 345 ? -15.189 -0.978 16.116 1.00 95.62 345 GLU A C 1
ATOM 2836 O O . GLU A 1 345 ? -14.013 -0.797 15.815 1.00 95.62 345 GLU A O 1
ATOM 2841 N N . GLU A 1 346 ? -16.114 -1.336 15.218 1.00 96.31 346 GLU A N 1
ATOM 2842 C CA . GLU A 1 346 ? -15.814 -1.584 13.802 1.00 96.31 346 GLU A CA 1
ATOM 2843 C C . GLU A 1 346 ? -15.192 -0.339 13.151 1.00 96.31 346 GLU A C 1
ATOM 2845 O O . GLU A 1 346 ? -14.148 -0.413 12.501 1.00 96.31 346 GLU A O 1
ATOM 2850 N N . PHE A 1 347 ? -15.784 0.835 13.391 1.00 95.38 347 PHE A N 1
ATOM 2851 C CA . PHE A 1 347 ? -15.263 2.098 12.872 1.00 95.38 347 PHE A CA 1
ATOM 2852 C C . PHE A 1 347 ? -13.877 2.436 13.439 1.00 95.38 347 PHE A C 1
ATOM 2854 O O . PHE A 1 347 ? -13.011 2.953 12.733 1.00 95.38 347 PHE A O 1
ATOM 2861 N N . GLN A 1 348 ? -13.624 2.115 14.707 1.00 95.50 348 GLN A N 1
ATOM 2862 C CA . GLN A 1 348 ? -12.333 2.354 15.346 1.00 95.50 348 GLN A CA 1
ATOM 2863 C C . GLN A 1 348 ? -11.222 1.424 14.842 1.00 95.50 348 GLN A C 1
ATOM 2865 O O . GLN A 1 348 ? -10.058 1.834 14.865 1.00 95.50 348 GLN A O 1
ATOM 2870 N N . LEU A 1 349 ? -11.541 0.234 14.315 1.00 97.31 349 LEU A N 1
ATOM 2871 C CA . LEU A 1 349 ? -10.556 -0.608 13.622 1.00 97.31 349 LEU A CA 1
ATOM 2872 C C . LEU A 1 349 ? -9.974 0.112 12.396 1.00 97.31 349 LEU A C 1
ATOM 2874 O O . LEU A 1 349 ? -8.758 0.101 12.200 1.00 97.31 349 LEU A O 1
ATOM 2878 N N . LEU A 1 350 ? -10.813 0.809 11.617 1.00 96.94 350 LEU A N 1
ATOM 2879 C CA . LEU A 1 350 ? -10.368 1.622 10.478 1.00 96.94 350 LEU A CA 1
ATOM 2880 C C . LEU A 1 350 ? -9.424 2.749 10.921 1.00 96.94 350 LEU A C 1
ATOM 2882 O O . LEU A 1 350 ? -8.386 2.964 10.294 1.00 96.94 350 LEU A O 1
ATOM 2886 N N . ILE A 1 351 ? -9.766 3.442 12.011 1.00 94.44 351 ILE A N 1
ATOM 2887 C CA . ILE A 1 351 ? -8.950 4.528 12.576 1.00 94.44 351 ILE A CA 1
ATOM 2888 C C . ILE A 1 351 ? -7.565 4.004 12.959 1.00 94.44 351 ILE A C 1
ATOM 2890 O O . ILE A 1 351 ? -6.549 4.559 12.537 1.00 94.44 351 ILE A O 1
ATOM 2894 N N . VAL A 1 352 ? -7.515 2.922 13.741 1.00 95.31 352 VAL A N 1
ATOM 2895 C CA . VAL A 1 352 ? -6.252 2.336 14.202 1.00 95.31 352 VAL A CA 1
ATOM 2896 C C . VAL A 1 352 ? -5.423 1.818 13.029 1.00 95.31 352 VAL A C 1
ATOM 2898 O O . VAL A 1 352 ? -4.220 2.086 12.978 1.00 95.31 352 VAL A O 1
ATOM 2901 N N . LEU A 1 353 ? -6.045 1.152 12.051 1.00 97.50 353 LEU A N 1
ATOM 2902 C CA . LEU A 1 353 ? -5.367 0.720 10.832 1.00 97.50 353 LEU A CA 1
ATOM 2903 C C . LEU A 1 353 ? -4.731 1.908 10.098 1.00 97.50 353 LEU A C 1
ATOM 2905 O O . LEU A 1 353 ? -3.529 1.882 9.828 1.00 97.50 353 LEU A O 1
ATOM 2909 N N . ASP A 1 354 ? -5.505 2.955 9.797 1.00 95.12 354 ASP A N 1
ATOM 2910 C CA . ASP A 1 354 ? -5.029 4.108 9.026 1.00 95.12 354 ASP A CA 1
ATOM 2911 C C . ASP A 1 354 ? -3.894 4.862 9.730 1.00 95.12 354 ASP A C 1
ATOM 2913 O O . ASP A 1 354 ? -2.971 5.343 9.065 1.00 95.12 354 ASP A O 1
ATOM 2917 N N . VAL A 1 355 ? -3.910 4.907 11.064 1.00 92.06 355 VAL A N 1
ATOM 2918 C CA . VAL A 1 355 ? -2.827 5.466 11.883 1.00 92.06 355 VAL A CA 1
ATOM 2919 C C . VAL A 1 355 ? -1.553 4.629 11.778 1.00 92.06 355 VAL A C 1
ATOM 2921 O O . VAL A 1 355 ? -0.476 5.166 11.490 1.00 92.06 355 VAL A O 1
ATOM 2924 N N . ILE A 1 356 ? -1.668 3.313 11.978 1.00 94.88 356 ILE A N 1
ATOM 2925 C CA . ILE A 1 356 ? -0.544 2.371 11.915 1.00 94.88 356 ILE A CA 1
ATOM 2926 C C . ILE A 1 356 ? 0.120 2.454 10.537 1.00 94.88 356 ILE A C 1
ATOM 2928 O O . ILE A 1 356 ? 1.335 2.663 10.424 1.00 94.88 356 ILE A O 1
ATOM 2932 N N . ILE A 1 357 ? -0.677 2.365 9.471 1.00 95.75 357 ILE A N 1
ATOM 2933 C CA . ILE A 1 357 ? -0.151 2.392 8.105 1.00 95.75 357 ILE A CA 1
ATOM 2934 C C . ILE A 1 357 ? 0.200 3.812 7.647 1.00 95.75 357 ILE A C 1
ATOM 2936 O O . ILE A 1 357 ? 0.948 3.963 6.687 1.00 95.75 357 ILE A O 1
ATOM 2940 N N . GLY A 1 358 ? -0.269 4.864 8.322 1.00 93.06 358 GLY A N 1
ATOM 2941 C CA . GLY A 1 358 ? -0.095 6.249 7.881 1.00 93.06 358 GLY A CA 1
ATOM 2942 C C . GLY A 1 358 ? -0.732 6.480 6.511 1.00 93.06 358 GLY A C 1
ATOM 2943 O O . GLY A 1 358 ? -0.045 6.883 5.568 1.00 93.06 358 GLY A O 1
ATOM 2944 N N . ASN A 1 359 ? -2.015 6.139 6.374 1.00 93.62 359 ASN A N 1
ATOM 2945 C CA . ASN A 1 359 ? -2.724 6.254 5.104 1.00 93.62 359 ASN A CA 1
ATOM 2946 C C . ASN A 1 359 ? -2.788 7.721 4.656 1.00 93.62 359 ASN A C 1
ATOM 2948 O O . ASN A 1 359 ? -3.225 8.581 5.410 1.00 93.62 359 ASN A O 1
ATOM 2952 N N . CYS A 1 360 ? -2.357 8.021 3.435 1.00 90.75 360 CYS A N 1
ATOM 2953 C CA . CYS A 1 360 ? -2.328 9.382 2.904 1.00 90.75 360 CYS A CA 1
ATOM 2954 C C . CYS A 1 360 ? -3.514 9.693 1.973 1.00 90.75 360 CYS A C 1
ATOM 2956 O O . CYS A 1 360 ? -3.542 10.778 1.390 1.00 90.75 360 CYS A O 1
ATOM 2958 N N . ASP A 1 361 ? -4.452 8.757 1.785 1.00 91.38 361 ASP A N 1
ATOM 2959 C CA . ASP A 1 361 ? -5.582 8.902 0.856 1.00 91.38 361 ASP A CA 1
ATOM 2960 C C . ASP A 1 361 ? -6.860 8.177 1.324 1.00 91.38 361 ASP A C 1
ATOM 2962 O O . ASP A 1 361 ? -7.624 7.644 0.518 1.00 91.38 361 ASP A O 1
ATOM 2966 N N . ARG A 1 362 ? -7.130 8.142 2.641 1.00 93.56 362 ARG A N 1
ATOM 2967 C CA . ARG A 1 362 ? -8.434 7.662 3.130 1.00 93.56 362 ARG A CA 1
ATOM 2968 C C . ARG A 1 362 ? -9.508 8.718 2.887 1.00 93.56 362 ARG A C 1
ATOM 2970 O O . ARG A 1 362 ? -9.767 9.567 3.743 1.00 93.56 362 ARG A O 1
ATOM 2977 N N . HIS A 1 363 ? -10.150 8.628 1.734 1.00 92.50 363 HIS A N 1
ATOM 2978 C CA . HIS A 1 363 ? -11.392 9.326 1.428 1.00 92.50 363 HIS A CA 1
ATOM 2979 C C . HIS A 1 363 ? -12.592 8.377 1.488 1.00 92.50 363 HIS A C 1
ATOM 2981 O O . HIS A 1 363 ? -12.437 7.159 1.559 1.00 92.50 363 HIS A O 1
ATOM 2987 N N . ALA A 1 364 ? -13.797 8.936 1.422 1.00 93.00 364 ALA A N 1
ATOM 2988 C CA . ALA A 1 364 ? -15.043 8.197 1.580 1.00 93.00 364 ALA A CA 1
ATOM 2989 C C . ALA A 1 364 ? -15.204 7.019 0.603 1.00 93.00 364 ALA A C 1
ATOM 2991 O O . ALA A 1 364 ? -15.588 5.931 1.011 1.00 93.00 364 ALA A O 1
ATOM 2992 N N . ASN A 1 365 ? -14.811 7.193 -0.665 1.00 92.75 365 ASN A N 1
ATOM 2993 C CA . ASN A 1 365 ? -14.894 6.113 -1.661 1.00 92.75 365 ASN A CA 1
ATOM 2994 C C . ASN A 1 365 ? -13.975 4.912 -1.357 1.00 92.75 365 ASN A C 1
ATOM 2996 O O . ASN A 1 365 ? -14.141 3.861 -1.961 1.00 92.75 365 ASN A O 1
ATOM 3000 N N . ASN A 1 366 ? -13.026 5.062 -0.425 1.00 95.50 366 ASN A N 1
ATOM 3001 C CA . ASN A 1 366 ? -12.112 4.001 0.002 1.00 95.50 366 ASN A CA 1
ATOM 3002 C C . ASN A 1 366 ? -12.566 3.325 1.307 1.00 95.50 366 ASN A C 1
ATOM 3004 O O . ASN A 1 366 ? -11.805 2.554 1.896 1.00 95.50 366 ASN A O 1
ATOM 3008 N N . ILE A 1 367 ? -13.770 3.644 1.787 1.00 96.81 367 ILE A N 1
ATOM 3009 C CA . ILE A 1 367 ? -14.434 2.988 2.912 1.00 96.81 367 ILE A CA 1
ATOM 3010 C C . ILE A 1 367 ? -15.691 2.362 2.332 1.00 96.81 367 ILE A C 1
ATOM 3012 O O . ILE A 1 367 ? -16.640 3.079 2.016 1.00 96.81 367 ILE A O 1
ATOM 3016 N N . LEU A 1 368 ? -15.680 1.046 2.155 1.00 97.69 368 LEU A N 1
ATOM 3017 C CA . LEU A 1 368 ? -16.876 0.325 1.760 1.00 97.69 368 LEU A CA 1
ATOM 3018 C C . LEU A 1 368 ? -17.558 -0.256 2.990 1.00 97.69 368 LEU A C 1
ATOM 3020 O O . LEU A 1 368 ? -16.892 -0.591 3.972 1.00 97.69 368 LEU A O 1
ATOM 3024 N N . VAL A 1 369 ? -18.874 -0.394 2.930 1.00 97.38 369 VAL A N 1
ATOM 3025 C CA . VAL A 1 369 ? -19.675 -0.894 4.041 1.00 97.38 369 VAL A CA 1
ATOM 3026 C C . VAL A 1 369 ? -20.744 -1.851 3.526 1.00 97.38 369 VAL A C 1
ATOM 3028 O O . VAL A 1 369 ? -21.361 -1.599 2.494 1.00 97.38 369 VAL A O 1
ATOM 3031 N N . ASN A 1 370 ? -20.967 -2.936 4.265 1.00 97.31 370 ASN A N 1
ATOM 3032 C CA . ASN A 1 370 ? -22.103 -3.835 4.087 1.00 97.31 370 ASN A CA 1
ATOM 3033 C C . ASN A 1 370 ? -22.595 -4.301 5.461 1.00 97.31 370 ASN A C 1
ATOM 3035 O O . ASN A 1 370 ? -21.792 -4.764 6.266 1.00 97.31 370 ASN A O 1
ATOM 3039 N N . GLU A 1 371 ? -23.888 -4.153 5.750 1.00 95.19 371 GLU A N 1
ATOM 3040 C CA . GLU A 1 371 ? -24.504 -4.581 7.022 1.00 95.19 371 GLU A CA 1
ATOM 3041 C C . GLU A 1 371 ? -23.730 -4.152 8.291 1.00 95.19 371 GLU A C 1
ATOM 3043 O O . GLU A 1 371 ? -23.639 -4.884 9.273 1.00 95.19 371 GLU A O 1
ATOM 3048 N N . GLY A 1 372 ? -23.159 -2.943 8.283 1.00 95.12 372 GLY A N 1
ATOM 3049 C CA . GLY A 1 372 ? -22.383 -2.407 9.408 1.00 95.12 372 GLY A CA 1
ATOM 3050 C C . GLY A 1 372 ? -20.928 -2.888 9.490 1.00 95.12 372 GLY A C 1
ATOM 3051 O O . GLY A 1 372 ? -20.207 -2.433 10.373 1.00 95.12 372 GLY A O 1
ATOM 3052 N N . LYS A 1 373 ? -20.478 -3.758 8.576 1.00 97.81 373 LYS A N 1
ATOM 3053 C CA . LYS A 1 373 ? -19.079 -4.184 8.423 1.00 97.81 373 LYS A CA 1
ATOM 3054 C C . LYS A 1 373 ? -18.315 -3.290 7.468 1.00 97.81 373 LYS A C 1
ATOM 3056 O O . LYS A 1 373 ? -18.864 -2.885 6.447 1.00 97.81 373 LYS A O 1
ATOM 3061 N N . ILE A 1 374 ? -17.052 -3.012 7.780 1.00 98.00 374 ILE A N 1
ATOM 3062 C CA . ILE A 1 374 ? -16.191 -2.139 6.975 1.00 98.00 374 ILE A CA 1
ATOM 3063 C C . ILE A 1 374 ? -15.236 -2.973 6.122 1.00 98.00 374 ILE A C 1
ATOM 3065 O O . ILE A 1 374 ? -14.557 -3.865 6.617 1.00 98.00 374 ILE A O 1
ATOM 3069 N N . ALA A 1 375 ? -15.125 -2.612 4.843 1.00 98.50 375 ALA A N 1
ATOM 3070 C CA . ALA A 1 375 ? -14.022 -3.004 3.979 1.00 98.50 375 ALA A CA 1
ATOM 3071 C C . ALA A 1 375 ? -13.229 -1.757 3.555 1.00 98.50 375 ALA A C 1
ATOM 3073 O O . ALA A 1 375 ? -13.664 -0.948 2.734 1.00 98.50 375 ALA A O 1
ATOM 3074 N N . ALA A 1 376 ? -12.042 -1.593 4.129 1.00 98.31 376 ALA A N 1
ATOM 3075 C CA . ALA A 1 376 ? -11.081 -0.572 3.753 1.00 98.31 376 ALA A CA 1
ATOM 3076 C C . ALA A 1 376 ? -10.341 -1.013 2.484 1.00 98.31 376 ALA A C 1
ATOM 3078 O O . ALA A 1 376 ? -9.773 -2.104 2.443 1.00 98.31 376 ALA A O 1
ATOM 3079 N N . ILE A 1 377 ? -10.313 -0.169 1.452 1.00 98.06 377 ILE A N 1
ATOM 3080 C CA . ILE A 1 377 ? -9.653 -0.476 0.170 1.00 98.06 377 ILE A CA 1
ATOM 3081 C C . ILE A 1 377 ? -8.630 0.599 -0.216 1.00 98.06 377 ILE A C 1
ATOM 3083 O O . ILE A 1 377 ? -8.523 1.628 0.451 1.00 98.06 377 ILE A O 1
ATOM 3087 N N . ASP A 1 378 ? -7.882 0.340 -1.291 1.00 96.56 378 ASP A N 1
ATOM 3088 C CA . ASP A 1 378 ? -6.957 1.282 -1.944 1.00 96.56 378 ASP A CA 1
ATOM 3089 C C . ASP A 1 378 ? -5.869 1.862 -1.017 1.00 96.56 378 ASP A C 1
ATOM 3091 O O . ASP A 1 378 ? -5.798 3.054 -0.718 1.00 96.56 378 ASP A O 1
ATOM 3095 N N . HIS A 1 379 ? -4.974 0.988 -0.555 1.00 97.19 379 HIS A N 1
ATOM 3096 C CA . HIS A 1 379 ? -3.901 1.316 0.385 1.00 97.19 379 HIS A CA 1
ATOM 3097 C C . HIS A 1 379 ? -2.559 1.602 -0.290 1.00 97.19 379 HIS A C 1
ATOM 3099 O O . HIS A 1 379 ? -1.543 1.734 0.402 1.00 97.19 379 HIS A O 1
ATOM 3105 N N . GLY A 1 380 ? -2.514 1.727 -1.621 1.00 94.88 380 GLY A N 1
ATOM 3106 C CA . GLY A 1 380 ? -1.287 2.018 -2.374 1.00 94.88 380 GLY A CA 1
ATOM 3107 C C . GLY A 1 380 ? -0.562 3.291 -1.918 1.00 94.88 380 GLY A C 1
ATOM 3108 O O . GLY A 1 380 ? 0.626 3.476 -2.187 1.00 94.88 380 GLY A O 1
ATOM 3109 N N . LEU A 1 381 ? -1.264 4.147 -1.172 1.00 93.31 381 LEU A N 1
ATOM 3110 C CA . LEU A 1 381 ? -0.813 5.440 -0.677 1.00 93.31 381 LEU A CA 1
ATOM 3111 C C . LEU A 1 381 ? -0.673 5.465 0.850 1.00 93.31 381 LEU A C 1
ATOM 3113 O O . LEU A 1 381 ? -0.987 6.454 1.503 1.00 93.31 381 LEU A O 1
ATOM 3117 N N . SER A 1 382 ? -0.160 4.372 1.408 1.00 94.75 382 SER A N 1
ATOM 3118 C CA . SER A 1 382 ? 0.196 4.219 2.821 1.00 94.75 382 SER A CA 1
ATOM 3119 C C . SER A 1 382 ? 1.710 4.041 3.015 1.00 94.75 382 SER A C 1
ATOM 3121 O O . SER A 1 382 ? 2.495 4.090 2.067 1.00 94.75 382 SER A O 1
ATOM 3123 N N . PHE A 1 383 ? 2.154 3.888 4.259 1.00 95.06 383 PHE A N 1
ATOM 3124 C CA . PHE A 1 383 ? 3.548 3.706 4.672 1.00 95.06 383 PHE A CA 1
ATOM 3125 C C . PHE A 1 383 ? 4.527 4.704 4.018 1.00 95.06 383 PHE A C 1
ATOM 3127 O O . PHE A 1 383 ? 5.490 4.302 3.344 1.00 95.06 383 PHE A O 1
ATOM 3134 N N . PRO A 1 384 ? 4.301 6.021 4.166 1.00 91.31 384 PRO A N 1
ATOM 3135 C CA . PRO A 1 384 ? 5.205 7.010 3.605 1.00 91.31 384 PRO A CA 1
ATOM 3136 C C . PRO A 1 384 ? 6.520 7.031 4.399 1.00 91.31 384 PRO A C 1
ATOM 3138 O O . PRO A 1 384 ? 6.533 6.908 5.626 1.00 91.31 384 PRO A O 1
ATOM 3141 N N . ASP A 1 385 ? 7.647 7.224 3.709 1.00 86.81 385 ASP A N 1
ATOM 3142 C CA . ASP A 1 385 ? 8.969 7.361 4.346 1.00 86.81 385 ASP A CA 1
ATOM 3143 C C . ASP A 1 385 ? 9.285 8.789 4.841 1.00 86.81 385 ASP A C 1
ATOM 3145 O O . ASP A 1 385 ? 10.369 9.068 5.365 1.00 86.81 385 ASP A O 1
ATOM 3149 N N . THR A 1 386 ? 8.289 9.672 4.753 1.00 83.56 386 THR A N 1
ATOM 3150 C CA . THR A 1 386 ? 8.238 11.023 5.320 1.00 83.56 386 THR A CA 1
ATOM 3151 C C . THR A 1 386 ? 6.829 11.318 5.840 1.00 83.56 386 THR A C 1
ATOM 3153 O O . THR A 1 386 ? 5.869 10.697 5.403 1.00 83.56 386 THR A O 1
ATOM 3156 N N . HIS A 1 387 ? 6.687 12.300 6.728 1.00 80.12 387 HIS A N 1
ATOM 3157 C CA . HIS A 1 387 ? 5.380 12.773 7.210 1.00 80.12 387 HIS A CA 1
ATOM 3158 C C . HIS A 1 387 ? 4.807 13.925 6.372 1.00 80.12 387 HIS A C 1
ATOM 3160 O O . HIS A 1 387 ? 3.750 14.457 6.681 1.00 80.12 387 HIS A O 1
ATOM 3166 N N . GLU A 1 388 ? 5.497 14.332 5.301 1.00 76.31 388 GLU A N 1
ATOM 3167 C CA . GLU A 1 388 ? 5.056 15.425 4.417 1.00 76.31 388 GLU A CA 1
ATOM 3168 C C . GLU A 1 388 ? 3.809 15.099 3.585 1.00 76.31 388 GLU A C 1
ATOM 3170 O O . GLU A 1 388 ? 3.196 16.009 3.033 1.00 76.31 388 GLU A O 1
ATOM 3175 N N . THR A 1 389 ? 3.462 13.820 3.444 1.00 69.94 389 THR A N 1
ATOM 3176 C CA . THR A 1 389 ? 2.321 13.363 2.637 1.00 69.94 389 THR A CA 1
ATOM 3177 C C . THR A 1 389 ? 1.083 13.022 3.436 1.00 69.94 389 THR A C 1
ATOM 3179 O O . THR A 1 389 ? 0.052 12.766 2.818 1.00 69.94 389 THR A O 1
ATOM 3182 N N . MET A 1 390 ? 1.159 13.037 4.768 1.00 74.06 390 MET A N 1
ATOM 3183 C CA . MET A 1 390 ? -0.010 12.745 5.585 1.00 74.06 390 MET A CA 1
ATOM 3184 C C . MET A 1 390 ? -1.058 13.839 5.399 1.00 74.06 390 MET A C 1
ATOM 3186 O O . MET A 1 390 ? -0.755 15.034 5.417 1.00 74.06 390 MET A O 1
ATOM 3190 N N . ARG A 1 391 ? -2.284 13.397 5.135 1.00 68.81 391 ARG A N 1
ATOM 3191 C CA . ARG A 1 391 ? -3.454 14.236 4.888 1.00 68.81 391 ARG A CA 1
ATOM 3192 C C . ARG A 1 391 ? -4.488 13.982 5.973 1.00 68.81 391 ARG A C 1
ATOM 3194 O O . ARG A 1 391 ? -4.410 12.998 6.700 1.00 68.81 391 ARG A O 1
ATOM 3201 N N . ASN A 1 392 ? -5.482 14.860 6.025 1.00 73.88 392 ASN A N 1
ATOM 3202 C CA . ASN A 1 392 ? -6.674 14.639 6.829 1.00 73.88 392 ASN A CA 1
ATOM 3203 C C . ASN A 1 392 ? -7.379 13.350 6.393 1.00 73.88 392 ASN A C 1
ATOM 3205 O O . ASN A 1 392 ? -7.681 13.184 5.211 1.00 73.88 392 ASN A O 1
ATOM 3209 N N . TRP A 1 393 ? -7.675 12.479 7.353 1.00 88.25 393 TRP A N 1
ATOM 3210 C CA . TRP A 1 393 ? -8.493 11.296 7.122 1.00 88.25 393 TRP A CA 1
ATOM 3211 C C . TRP A 1 393 ? -9.976 11.643 7.108 1.00 88.25 393 TRP A C 1
ATOM 3213 O O . TRP A 1 393 ? -10.440 12.434 7.927 1.00 88.25 393 TRP A O 1
ATOM 3223 N N . TYR A 1 394 ? -10.732 11.020 6.206 1.00 87.75 394 TYR A N 1
ATOM 3224 C CA . TYR A 1 394 ? -12.165 11.279 6.071 1.00 87.75 394 TYR A CA 1
ATOM 3225 C C . TYR A 1 394 ? -12.982 10.868 7.302 1.00 87.75 394 TYR A C 1
ATOM 3227 O O . TYR A 1 394 ? -13.969 11.523 7.628 1.00 87.75 394 TYR A O 1
ATOM 3235 N N . TRP A 1 395 ? -12.541 9.845 8.042 1.00 87.69 395 TRP A N 1
ATOM 3236 C CA . TRP A 1 395 ? -13.247 9.366 9.232 1.00 87.69 395 TRP A CA 1
ATOM 3237 C C . TRP A 1 395 ? -13.370 10.417 10.348 1.00 87.69 395 TRP A C 1
ATOM 3239 O O . TRP A 1 395 ? -14.252 10.290 11.192 1.00 87.69 395 TRP A O 1
ATOM 3249 N N . LYS A 1 396 ? -12.568 11.494 10.332 1.00 85.44 396 LYS A N 1
ATOM 3250 C CA . LYS A 1 396 ? -12.685 12.603 11.298 1.00 85.44 396 LYS A CA 1
ATOM 3251 C C . LYS A 1 396 ? -13.989 13.396 11.167 1.00 85.44 396 LYS A C 1
ATOM 3253 O O . LYS A 1 396 ? -14.365 14.119 12.080 1.00 85.44 396 LYS A O 1
ATOM 3258 N N . ALA A 1 397 ? -14.645 13.308 10.010 1.00 82.88 397 ALA A N 1
ATOM 3259 C CA . ALA A 1 397 ? -15.908 13.989 9.753 1.00 82.88 397 ALA A CA 1
ATOM 3260 C C . ALA A 1 397 ? -17.117 13.257 10.362 1.00 82.88 397 ALA A C 1
ATOM 3262 O O . ALA A 1 397 ? -18.212 13.808 10.355 1.00 82.88 397 ALA A O 1
ATOM 3263 N N . TYR A 1 398 ? -16.936 12.036 10.880 1.00 84.31 398 TYR A N 1
ATOM 3264 C CA . TYR A 1 398 ? -18.006 11.248 11.489 1.00 84.31 398 TYR A CA 1
ATOM 3265 C C . TYR A 1 398 ? -17.994 11.365 13.007 1.00 84.31 398 TYR A C 1
ATOM 3267 O O . TYR A 1 398 ? -16.938 11.296 13.636 1.00 84.31 398 TYR A O 1
ATOM 3275 N N . ASP A 1 399 ? -19.184 11.389 13.607 1.00 85.88 399 ASP A N 1
ATOM 3276 C CA . ASP A 1 399 ? -19.354 11.375 15.063 1.00 85.88 399 ASP A CA 1
ATOM 3277 C C . ASP A 1 399 ? -18.685 10.169 15.730 1.00 85.88 399 ASP A C 1
ATOM 3279 O O . ASP A 1 399 ? -18.155 10.296 16.833 1.00 85.88 399 ASP A O 1
ATOM 3283 N N . LEU A 1 400 ? -18.649 9.015 15.051 1.00 86.19 400 LEU A N 1
ATOM 3284 C CA . LEU A 1 400 ? -17.937 7.819 15.516 1.00 86.19 400 LEU A CA 1
ATOM 3285 C C . LEU A 1 400 ? -16.422 8.057 15.639 1.00 86.19 400 LEU A C 1
ATOM 3287 O O . LEU A 1 400 ? -15.793 7.560 16.572 1.00 86.19 400 LEU A O 1
ATOM 3291 N N . GLY A 1 401 ? -15.842 8.872 14.752 1.00 81.88 401 GLY A N 1
ATOM 3292 C CA . GLY A 1 401 ? -14.437 9.290 14.808 1.00 81.88 401 GLY A CA 1
ATOM 3293 C C . GLY A 1 401 ? -14.131 10.290 15.925 1.00 81.88 401 GLY A C 1
ATOM 3294 O O . GLY A 1 401 ? -12.968 10.516 16.249 1.00 81.88 401 GLY A O 1
ATOM 3295 N N . ASN A 1 402 ? -15.167 10.847 16.554 1.00 85.31 402 ASN A N 1
ATOM 3296 C CA . ASN A 1 402 ? -15.062 11.814 17.644 1.00 85.31 402 ASN A CA 1
ATOM 3297 C C . ASN A 1 402 ? -15.290 11.177 19.026 1.00 85.31 402 ASN A C 1
ATOM 3299 O O . ASN A 1 402 ? -15.413 11.890 20.020 1.00 85.31 402 ASN A O 1
ATOM 3303 N N . LYS A 1 403 ? -15.368 9.843 19.116 1.00 91.44 403 LYS A N 1
ATOM 3304 C CA . LYS A 1 403 ? -15.514 9.120 20.388 1.00 91.44 403 LYS A CA 1
ATOM 3305 C C . LYS A 1 403 ? -14.159 8.614 20.907 1.00 91.44 403 LYS A C 1
ATOM 3307 O O . LYS A 1 403 ? -13.278 8.312 20.099 1.00 91.44 403 LYS A O 1
ATOM 3312 N N . PRO A 1 404 ? -13.987 8.472 22.237 1.00 92.31 404 PRO A N 1
ATOM 3313 C CA . PRO A 1 404 ? -12.813 7.819 22.813 1.00 92.31 404 PRO A CA 1
ATOM 3314 C C . PRO A 1 404 ? -12.623 6.407 22.252 1.00 92.31 404 PRO A C 1
ATOM 3316 O O . PRO A 1 404 ? -13.602 5.678 22.069 1.00 92.31 404 PRO A O 1
ATOM 3319 N N . ILE A 1 405 ? -11.372 6.012 21.998 1.00 92.44 405 ILE A N 1
ATOM 3320 C CA . ILE A 1 405 ? -11.071 4.659 21.514 1.00 92.44 405 ILE A CA 1
ATOM 3321 C C . ILE A 1 405 ? -11.429 3.635 22.590 1.00 92.44 405 ILE A C 1
ATOM 3323 O O . ILE A 1 405 ? -11.014 3.766 23.741 1.00 92.44 405 ILE A O 1
ATOM 3327 N N . HIS A 1 406 ? -12.176 2.601 22.203 1.00 93.69 406 HIS A N 1
ATOM 3328 C CA . HIS A 1 406 ? -12.533 1.498 23.079 1.00 93.69 406 HIS A CA 1
ATOM 3329 C C . HIS A 1 406 ? -11.256 0.853 23.660 1.00 93.69 406 HIS A C 1
ATOM 3331 O O . HIS A 1 406 ? -10.330 0.563 22.894 1.00 93.69 406 HIS A O 1
ATOM 3337 N N . PRO A 1 407 ? -11.172 0.570 24.976 1.00 92.69 407 PRO A N 1
ATOM 3338 C CA . PRO A 1 407 ? -9.932 0.115 25.617 1.00 92.69 407 PRO A CA 1
ATOM 3339 C C . PRO A 1 407 ? -9.280 -1.108 24.954 1.00 92.69 407 PRO A C 1
ATOM 3341 O O . PRO A 1 407 ? -8.060 -1.160 24.804 1.00 92.69 407 PRO A O 1
ATOM 3344 N N . ALA A 1 408 ? -10.090 -2.067 24.491 1.00 92.25 408 ALA A N 1
ATOM 3345 C CA . ALA A 1 408 ? -9.593 -3.253 23.789 1.00 92.25 408 ALA A CA 1
ATOM 3346 C C . ALA A 1 408 ? -8.898 -2.918 22.454 1.00 92.25 408 ALA A C 1
ATOM 3348 O O . ALA A 1 408 ? -7.916 -3.561 22.096 1.00 92.25 408 ALA A O 1
ATOM 3349 N N . ILE A 1 409 ? -9.371 -1.889 21.744 1.00 94.62 409 ILE A N 1
ATOM 3350 C CA . ILE A 1 409 ? -8.785 -1.422 20.482 1.00 94.62 409 ILE A CA 1
ATOM 3351 C C . ILE A 1 409 ? -7.556 -0.552 20.766 1.00 94.62 409 ILE A C 1
ATOM 3353 O O . ILE A 1 409 ? -6.522 -0.707 20.119 1.00 94.62 409 ILE A O 1
ATOM 3357 N N . ALA A 1 410 ? -7.620 0.310 21.786 1.00 93.25 410 ALA A N 1
ATOM 3358 C CA . ALA A 1 410 ? -6.488 1.133 22.211 1.00 93.25 410 ALA A CA 1
ATOM 3359 C C . ALA A 1 410 ? -5.264 0.282 22.597 1.00 93.25 410 ALA A C 1
ATOM 3361 O O . ALA A 1 410 ? -4.127 0.672 22.317 1.00 93.25 410 ALA A O 1
ATOM 3362 N N . LYS A 1 411 ? -5.492 -0.914 23.163 1.00 93.75 411 LYS A N 1
ATOM 3363 C CA . LYS A 1 411 ? -4.445 -1.884 23.512 1.00 93.75 411 LYS A CA 1
ATOM 3364 C C . LYS A 1 411 ? -3.519 -2.219 22.338 1.00 93.75 411 LYS A C 1
ATOM 3366 O O . LYS A 1 411 ? -2.323 -2.373 22.550 1.00 93.75 411 LYS A O 1
ATOM 3371 N N . VAL A 1 412 ? -4.031 -2.241 21.104 1.00 95.00 412 VAL A N 1
ATOM 3372 C CA . VAL A 1 412 ? -3.234 -2.495 19.888 1.00 95.00 412 VAL A CA 1
ATOM 3373 C C . VAL A 1 412 ? -2.106 -1.474 19.711 1.00 95.00 412 VAL A C 1
ATOM 3375 O O . VAL A 1 412 ? -1.012 -1.816 19.270 1.00 95.00 412 VAL A O 1
ATOM 3378 N N . ILE A 1 413 ? -2.368 -0.215 20.059 1.00 93.31 413 ILE A N 1
ATOM 3379 C CA . ILE A 1 413 ? -1.393 0.875 19.974 1.00 93.31 413 ILE A CA 1
ATOM 3380 C C . ILE A 1 413 ? -0.527 0.924 21.233 1.00 93.31 413 ILE A C 1
ATOM 3382 O O . ILE A 1 413 ? 0.681 1.143 21.142 1.00 93.31 413 ILE A O 1
ATOM 3386 N N . ILE A 1 414 ? -1.142 0.756 22.406 1.00 92.56 414 ILE A N 1
ATOM 3387 C CA . ILE A 1 414 ? -0.447 0.836 23.697 1.00 92.56 414 ILE A CA 1
ATOM 3388 C C . ILE A 1 414 ? 0.610 -0.264 23.808 1.00 92.56 414 ILE A C 1
ATOM 3390 O O . ILE A 1 414 ? 1.744 0.008 24.195 1.00 92.56 414 ILE A O 1
ATOM 3394 N N . GLU A 1 415 ? 0.260 -1.479 23.397 1.00 94.44 415 GLU A N 1
ATOM 3395 C CA . GLU A 1 415 ? 1.117 -2.664 23.430 1.00 94.44 415 GLU A CA 1
ATOM 3396 C C . GLU A 1 415 ? 1.630 -3.030 22.031 1.00 94.44 415 GLU A C 1
ATOM 3398 O O . GLU A 1 415 ? 1.825 -4.204 21.720 1.00 94.44 415 GLU A O 1
ATOM 3403 N N . PHE A 1 416 ? 1.827 -2.033 21.161 1.00 96.12 416 PHE A N 1
ATOM 3404 C CA . PHE A 1 416 ? 2.202 -2.266 19.770 1.00 96.12 416 PHE A CA 1
ATOM 3405 C C . PHE A 1 416 ? 3.487 -3.119 19.659 1.00 96.12 416 PHE A C 1
ATOM 3407 O O . PHE A 1 416 ? 4.564 -2.660 20.063 1.00 96.12 416 PHE A O 1
ATOM 3414 N N . PRO A 1 417 ? 3.420 -4.337 19.083 1.00 97.19 417 PRO A N 1
ATOM 3415 C CA . PRO A 1 417 ? 4.542 -5.272 19.020 1.00 97.19 417 PRO A CA 1
ATOM 3416 C C . PRO A 1 417 ? 5.484 -4.895 17.871 1.00 97.19 417 PRO A C 1
ATOM 3418 O O . PRO A 1 417 ? 5.493 -5.478 16.783 1.00 97.19 417 PRO A O 1
ATOM 3421 N N . GLU A 1 418 ? 6.258 -3.835 18.099 1.00 95.44 418 GLU A N 1
ATOM 3422 C CA . GLU A 1 418 ? 7.066 -3.181 17.074 1.00 95.44 418 GLU A CA 1
ATOM 3423 C C . GLU A 1 418 ? 8.039 -4.139 16.381 1.00 95.44 418 GLU A C 1
ATOM 3425 O O . GLU A 1 418 ? 8.163 -4.125 15.155 1.00 95.44 418 GLU A O 1
ATOM 3430 N N . LYS A 1 419 ? 8.722 -4.987 17.153 1.00 96.94 419 LYS A N 1
ATOM 3431 C CA . LYS A 1 419 ? 9.744 -5.901 16.638 1.00 96.94 419 LYS A CA 1
ATOM 3432 C C . LYS A 1 419 ? 9.140 -6.898 15.649 1.00 96.94 419 LYS A C 1
ATOM 3434 O O . LYS A 1 419 ? 9.713 -7.131 14.583 1.00 96.94 419 LYS A O 1
ATOM 3439 N N . GLU A 1 420 ? 7.993 -7.465 15.992 1.00 98.38 420 GLU A N 1
ATOM 3440 C CA . GLU A 1 420 ? 7.256 -8.455 15.216 1.00 98.38 420 GLU A CA 1
ATOM 3441 C C . GLU A 1 420 ? 6.698 -7.824 13.942 1.00 98.38 420 GLU A C 1
ATOM 3443 O O . GLU A 1 420 ? 6.912 -8.346 12.844 1.00 98.38 420 GLU A O 1
ATOM 3448 N N . VAL A 1 421 ? 6.068 -6.653 14.064 1.00 98.25 421 VAL A N 1
ATOM 3449 C CA . VAL A 1 421 ? 5.520 -5.922 12.917 1.00 98.25 421 VAL A CA 1
ATOM 3450 C C . VAL A 1 421 ? 6.633 -5.479 11.965 1.00 98.25 421 VAL A C 1
ATOM 3452 O O . VAL A 1 421 ? 6.515 -5.625 10.746 1.00 98.25 421 VAL A O 1
ATOM 3455 N N . PHE A 1 422 ? 7.763 -4.997 12.483 1.00 97.69 422 PHE A N 1
ATOM 3456 C CA . PHE A 1 422 ? 8.891 -4.583 11.648 1.00 97.69 422 PHE A CA 1
ATOM 3457 C C . PHE A 1 422 ? 9.530 -5.778 10.948 1.00 97.69 422 PHE A C 1
ATOM 3459 O O . PHE A 1 422 ? 9.875 -5.683 9.767 1.00 97.69 422 PHE A O 1
ATOM 3466 N N . ALA A 1 423 ? 9.663 -6.912 11.640 1.00 97.56 423 ALA A N 1
ATOM 3467 C CA . ALA A 1 423 ? 10.144 -8.151 11.042 1.00 97.56 423 ALA A CA 1
ATOM 3468 C C . ALA A 1 423 ? 9.205 -8.638 9.926 1.00 97.56 423 ALA A C 1
ATOM 3470 O O . ALA A 1 423 ? 9.686 -8.997 8.848 1.00 97.56 423 ALA A O 1
ATOM 3471 N N . LEU A 1 424 ? 7.886 -8.577 10.141 1.00 97.94 424 LEU A N 1
ATOM 3472 C CA . LEU A 1 424 ? 6.869 -8.914 9.146 1.00 97.94 424 LEU A CA 1
ATOM 3473 C C . LEU A 1 424 ? 7.002 -8.038 7.893 1.00 97.94 424 LEU A C 1
ATOM 3475 O O . LEU A 1 424 ? 7.194 -8.556 6.789 1.00 97.94 424 LEU A O 1
ATOM 3479 N N . LEU A 1 425 ? 6.965 -6.714 8.058 1.00 97.75 425 LEU A N 1
ATOM 3480 C CA . LEU A 1 425 ? 6.998 -5.760 6.946 1.00 97.75 425 LEU A CA 1
ATOM 3481 C C . LEU A 1 425 ? 8.332 -5.789 6.191 1.00 97.75 425 LEU A C 1
ATOM 3483 O O . LEU A 1 425 ? 8.359 -5.734 4.960 1.00 97.75 425 LEU A O 1
ATOM 3487 N N . LYS A 1 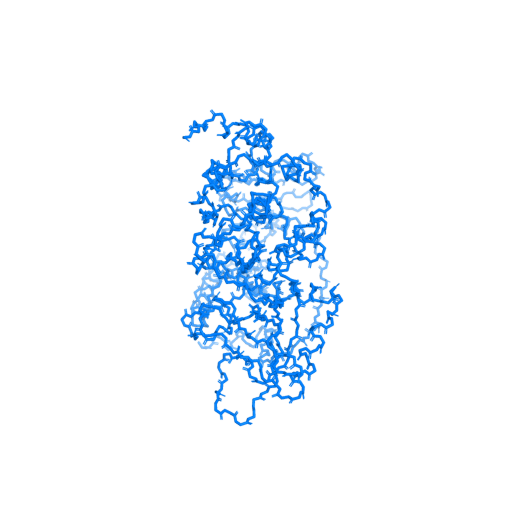426 ? 9.455 -5.939 6.898 1.00 94.75 426 LYS A N 1
ATOM 3488 C CA . LYS A 1 426 ? 10.778 -6.069 6.274 1.00 94.75 426 LYS A CA 1
ATOM 3489 C C . LYS A 1 426 ? 10.941 -7.413 5.563 1.00 94.75 426 LYS A C 1
ATOM 3491 O O . LYS A 1 426 ? 11.540 -7.467 4.494 1.00 94.75 426 LYS A O 1
ATOM 3496 N N . GLY A 1 427 ? 10.408 -8.492 6.132 1.00 93.38 427 GLY A N 1
ATOM 3497 C CA . GLY A 1 427 ? 10.513 -9.839 5.574 1.00 93.38 427 GLY A CA 1
ATOM 3498 C C . GLY A 1 427 ? 9.650 -10.053 4.329 1.00 93.38 427 GLY A C 1
ATOM 3499 O O . GLY A 1 427 ? 10.116 -10.673 3.367 1.00 93.38 427 GLY A O 1
ATOM 3500 N N . LYS A 1 428 ? 8.414 -9.533 4.345 1.00 94.56 428 LYS A N 1
ATOM 3501 C CA . LYS A 1 428 ? 7.400 -9.749 3.299 1.00 94.56 428 LYS A CA 1
ATOM 3502 C C . LYS A 1 428 ? 7.297 -8.613 2.280 1.00 94.56 428 LYS A C 1
ATOM 3504 O O . LYS A 1 428 ? 7.077 -8.895 1.109 1.00 94.56 428 LYS A O 1
ATOM 3509 N N . CYS A 1 429 ? 7.478 -7.360 2.698 1.00 94.38 429 CYS A N 1
ATOM 3510 C CA . CYS A 1 429 ? 7.321 -6.182 1.832 1.00 94.38 429 CYS A CA 1
ATOM 3511 C C . CYS A 1 429 ? 8.627 -5.417 1.584 1.00 94.38 429 CYS A C 1
ATOM 3513 O O . CYS A 1 429 ? 8.614 -4.420 0.868 1.00 94.38 429 CYS A O 1
ATOM 3515 N N . LEU A 1 430 ? 9.749 -5.871 2.162 1.00 91.06 430 LEU A N 1
ATOM 3516 C CA . LEU A 1 430 ? 11.086 -5.290 1.973 1.00 91.06 430 LEU A CA 1
ATOM 3517 C C . LEU A 1 430 ? 11.147 -3.784 2.276 1.00 91.06 430 LEU A C 1
ATOM 3519 O O . LEU A 1 430 ? 11.935 -3.044 1.684 1.00 91.06 430 LEU A O 1
ATOM 3523 N N . PHE A 1 431 ? 10.322 -3.318 3.216 1.00 90.75 431 PHE A N 1
ATOM 3524 C CA . PHE A 1 431 ? 10.295 -1.910 3.588 1.00 90.75 431 PHE A CA 1
ATOM 3525 C C . PHE A 1 431 ? 11.650 -1.431 4.110 1.00 90.75 431 PHE A C 1
ATOM 3527 O O . PHE A 1 431 ? 12.320 -2.081 4.917 1.00 90.75 431 PHE A O 1
ATOM 3534 N N . SER A 1 432 ? 12.046 -0.248 3.633 1.00 86.50 432 SER A N 1
ATOM 3535 C CA . SER A 1 432 ? 13.261 0.416 4.094 1.00 86.50 432 SER A CA 1
ATOM 3536 C C . SER A 1 432 ? 13.133 0.825 5.559 1.00 86.50 432 SER A C 1
ATOM 3538 O O . SER A 1 432 ? 12.035 1.092 6.048 1.00 86.50 432 SER A O 1
ATOM 3540 N N . ILE A 1 433 ? 14.273 0.969 6.238 1.00 85.25 433 ILE A N 1
ATOM 3541 C CA . ILE A 1 433 ? 14.291 1.422 7.632 1.00 85.25 433 ILE A CA 1
ATOM 3542 C C . ILE A 1 433 ? 13.568 2.762 7.810 1.00 85.25 433 ILE A C 1
ATOM 3544 O O . ILE A 1 433 ? 12.852 2.934 8.782 1.00 85.25 433 ILE A O 1
ATOM 3548 N N . ASN A 1 434 ? 13.655 3.672 6.835 1.00 86.25 434 ASN A N 1
ATOM 3549 C CA . ASN A 1 434 ? 12.982 4.966 6.918 1.00 86.25 434 ASN A CA 1
ATOM 3550 C C . ASN A 1 434 ? 11.460 4.826 7.018 1.00 86.25 434 ASN A C 1
ATOM 3552 O O . ASN A 1 434 ? 10.852 5.541 7.802 1.00 86.25 434 ASN A O 1
ATOM 3556 N N . VAL A 1 435 ? 10.852 3.907 6.260 1.00 89.31 435 VAL A N 1
ATOM 3557 C CA . VAL A 1 435 ? 9.401 3.651 6.315 1.00 89.31 435 VAL A CA 1
ATOM 3558 C C . VAL A 1 435 ? 8.998 3.172 7.710 1.00 89.31 435 VAL A C 1
ATOM 3560 O O . VAL A 1 435 ? 8.036 3.678 8.285 1.00 89.31 435 VAL A O 1
ATOM 3563 N N . LEU A 1 436 ? 9.772 2.238 8.267 1.00 91.69 436 LEU A N 1
ATOM 3564 C CA . LEU A 1 436 ? 9.535 1.678 9.595 1.00 91.69 436 LEU A CA 1
ATOM 3565 C C . LEU A 1 436 ? 9.735 2.734 10.696 1.00 91.69 436 LEU A C 1
ATOM 3567 O O . LEU A 1 436 ? 8.901 2.866 11.580 1.00 91.69 436 LEU A O 1
ATOM 3571 N N . GLU A 1 437 ? 10.764 3.577 10.606 1.00 88.44 437 GLU A N 1
ATOM 3572 C CA . GLU A 1 437 ? 10.968 4.672 11.566 1.00 88.44 437 GLU A CA 1
ATOM 3573 C C . GLU A 1 437 ? 9.828 5.701 11.534 1.00 88.44 437 GLU A C 1
ATOM 3575 O O . GLU A 1 437 ? 9.399 6.174 12.584 1.00 88.44 437 GLU A O 1
ATOM 3580 N N . ARG A 1 438 ? 9.277 6.029 10.354 1.00 88.94 438 ARG A N 1
ATOM 3581 C CA . ARG A 1 438 ? 8.086 6.895 10.286 1.00 88.94 438 ARG A CA 1
ATOM 3582 C C . ARG A 1 438 ? 6.869 6.229 10.927 1.00 88.94 438 ARG A C 1
ATOM 3584 O O . ARG A 1 438 ? 6.072 6.910 11.560 1.00 88.94 438 ARG A O 1
ATOM 3591 N N . MET A 1 439 ? 6.723 4.916 10.770 1.00 92.69 439 MET A N 1
ATOM 3592 C CA . MET A 1 439 ? 5.670 4.149 11.432 1.00 92.69 439 MET A CA 1
ATOM 3593 C C . MET A 1 439 ? 5.807 4.201 12.955 1.00 92.69 439 MET A C 1
ATOM 3595 O O . MET A 1 439 ? 4.840 4.567 13.618 1.00 92.69 439 MET A O 1
ATOM 3599 N N . ARG A 1 440 ? 7.009 3.943 13.494 1.00 91.62 440 ARG A N 1
ATOM 3600 C CA . ARG A 1 440 ? 7.309 4.080 14.930 1.00 91.62 440 ARG A CA 1
ATOM 3601 C C . ARG A 1 440 ? 6.907 5.457 15.445 1.00 91.62 440 ARG A C 1
ATOM 3603 O O . ARG A 1 440 ? 6.158 5.558 16.404 1.00 91.62 440 ARG A O 1
ATOM 3610 N N . GLU A 1 441 ? 7.354 6.518 14.774 1.00 87.38 441 GLU A N 1
ATOM 3611 C CA . GLU A 1 441 ? 7.052 7.898 15.173 1.00 87.38 441 GLU A CA 1
ATOM 3612 C C . GLU A 1 441 ? 5.541 8.170 15.275 1.00 87.38 441 GLU A C 1
ATOM 3614 O O . GLU A 1 441 ? 5.109 8.787 16.250 1.00 87.38 441 GLU A O 1
ATOM 3619 N N . ARG A 1 442 ? 4.735 7.678 14.321 1.00 89.50 442 ARG A N 1
ATOM 3620 C CA . ARG A 1 442 ? 3.266 7.827 14.357 1.00 89.50 442 ARG A CA 1
ATOM 3621 C C . ARG A 1 442 ? 2.636 7.041 15.491 1.00 89.50 442 ARG A C 1
ATOM 3623 O O . ARG A 1 442 ? 1.842 7.600 16.239 1.00 89.50 442 ARG A O 1
ATOM 3630 N N . VAL A 1 443 ? 2.994 5.765 15.621 1.00 92.00 443 VAL A N 1
ATOM 3631 C CA . VAL A 1 443 ? 2.427 4.884 16.648 1.00 92.00 443 VAL A CA 1
ATOM 3632 C C . VAL A 1 443 ? 2.768 5.404 18.044 1.00 92.00 443 VAL A C 1
ATOM 3634 O O . VAL A 1 443 ? 1.885 5.477 18.893 1.00 92.00 443 VAL A O 1
ATOM 3637 N N . THR A 1 444 ? 4.004 5.857 18.280 1.00 90.25 444 THR A N 1
ATOM 3638 C CA . THR A 1 444 ? 4.404 6.439 19.569 1.00 90.25 444 THR A CA 1
ATOM 3639 C C . THR A 1 444 ? 3.654 7.732 19.877 1.00 90.25 444 THR A C 1
ATOM 3641 O O . THR A 1 444 ? 3.206 7.909 21.010 1.00 90.25 444 THR A O 1
ATOM 3644 N N . LEU A 1 445 ? 3.492 8.631 18.898 1.00 87.56 445 LEU A N 1
ATOM 3645 C CA . LEU A 1 445 ? 2.710 9.854 19.102 1.00 87.56 445 LEU A CA 1
ATOM 3646 C C . LEU A 1 445 ? 1.252 9.520 19.434 1.00 87.56 445 LEU A C 1
ATOM 3648 O O . LEU A 1 445 ? 0.700 10.078 20.380 1.00 87.56 445 LEU A O 1
ATOM 3652 N N . PHE A 1 446 ? 0.660 8.582 18.692 1.00 88.75 446 PHE A N 1
ATOM 3653 C CA . PHE A 1 446 ? -0.719 8.155 18.900 1.00 88.75 446 PHE A CA 1
ATOM 3654 C C . PHE A 1 446 ? -0.911 7.516 20.278 1.00 88.75 446 PHE A C 1
ATOM 3656 O O . PHE A 1 446 ? -1.836 7.879 20.995 1.00 88.75 446 PHE A O 1
ATOM 3663 N N . ARG A 1 447 ? 0.015 6.650 20.704 1.00 91.44 447 ARG A N 1
ATOM 3664 C CA . ARG A 1 447 ? 0.009 6.038 22.038 1.00 91.44 447 ARG A CA 1
ATOM 3665 C C . ARG A 1 447 ? -0.022 7.081 23.154 1.00 91.44 447 ARG A C 1
ATOM 3667 O O . ARG A 1 447 ? -0.882 7.019 24.024 1.00 91.44 447 ARG A O 1
ATOM 3674 N N . ILE A 1 448 ? 0.891 8.052 23.121 1.00 88.69 448 ILE A N 1
ATOM 3675 C CA . ILE A 1 448 ? 1.020 9.049 24.199 1.00 88.69 448 ILE A CA 1
ATOM 3676 C C . ILE A 1 448 ? -0.188 9.992 24.224 1.00 88.69 448 ILE A C 1
ATOM 3678 O O . ILE A 1 448 ? -0.611 10.443 25.284 1.00 88.69 448 ILE A O 1
ATOM 3682 N N . ALA A 1 449 ? -0.772 10.283 23.067 1.00 87.50 449 ALA A N 1
ATOM 3683 C CA . ALA A 1 449 ? -2.004 11.051 22.996 1.00 87.50 449 ALA A CA 1
ATOM 3684 C C . ALA A 1 449 ? -3.209 10.301 23.584 1.00 87.50 449 ALA A C 1
ATOM 3686 O O . ALA A 1 449 ? -3.984 10.911 24.319 1.00 87.50 449 ALA A O 1
ATOM 3687 N N . LEU A 1 450 ? -3.333 8.989 23.341 1.00 88.56 450 LEU A N 1
ATOM 3688 C CA . LEU A 1 450 ? -4.357 8.163 23.991 1.00 88.56 450 LEU A CA 1
ATOM 3689 C C . LEU A 1 450 ? -4.172 8.124 25.514 1.00 88.56 450 LEU A C 1
ATOM 3691 O O . LEU A 1 450 ? -5.146 8.259 26.246 1.00 88.56 450 LEU A O 1
ATOM 3695 N N . GLU A 1 451 ? -2.930 8.024 26.001 1.00 87.12 451 GLU A N 1
ATOM 3696 C CA . GLU A 1 451 ? -2.612 8.104 27.439 1.00 87.12 451 GLU A CA 1
ATOM 3697 C C . GLU A 1 451 ? -3.024 9.453 28.063 1.00 87.12 451 GLU A C 1
ATOM 3699 O O . GLU A 1 451 ? -3.341 9.510 29.249 1.00 87.12 451 GLU A O 1
ATOM 3704 N N . LYS A 1 452 ? -3.057 10.537 27.272 1.00 85.94 452 LYS A N 1
ATOM 3705 C CA . LYS A 1 452 ? -3.552 11.863 27.684 1.00 85.94 452 LYS A CA 1
ATOM 3706 C C . LYS A 1 452 ? -5.066 12.053 27.500 1.00 85.94 452 LYS A C 1
ATOM 3708 O O . LYS A 1 452 ? -5.568 13.137 27.780 1.00 85.94 452 LYS A O 1
ATOM 3713 N N . GLY A 1 453 ? -5.788 11.037 27.028 1.00 86.62 453 GLY A N 1
ATOM 3714 C CA . GLY A 1 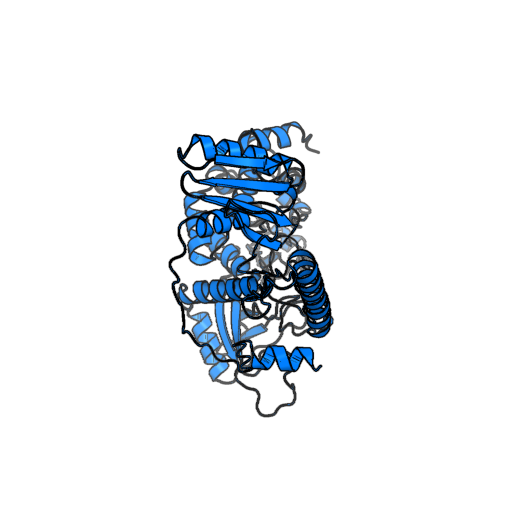453 ? -7.234 11.105 26.804 1.00 86.62 453 GLY A CA 1
ATOM 3715 C C . GLY A 1 453 ? -7.654 11.895 25.561 1.00 86.62 453 GLY A C 1
ATOM 3716 O O . GLY A 1 453 ? -8.818 12.277 25.464 1.00 86.62 453 GLY A O 1
ATOM 3717 N N . LEU A 1 454 ? -6.739 12.145 24.615 1.00 87.69 454 LEU A N 1
ATOM 3718 C CA . LEU A 1 454 ? -7.085 12.795 23.349 1.00 87.69 454 LEU A CA 1
ATOM 3719 C C . LEU A 1 454 ? -7.926 11.879 22.459 1.00 87.69 454 LEU A C 1
ATOM 3721 O O . LEU A 1 454 ? -7.766 10.654 22.451 1.00 87.69 454 LEU A O 1
ATOM 3725 N N . LEU A 1 455 ? -8.801 12.497 21.671 1.00 88.44 455 LEU A N 1
ATOM 3726 C CA . LEU A 1 455 ? -9.707 11.806 20.768 1.00 88.44 455 LEU A CA 1
ATOM 3727 C C . LEU A 1 455 ? -9.050 11.595 19.392 1.00 88.44 455 LEU A C 1
ATOM 3729 O O . LEU A 1 455 ? -8.109 12.305 19.024 1.00 88.44 455 LEU A O 1
ATOM 3733 N N . PRO A 1 456 ? -9.555 10.657 18.567 1.00 86.12 456 PRO A N 1
ATOM 3734 C CA . PRO A 1 456 ? -9.023 10.447 17.221 1.00 86.12 456 PRO A CA 1
ATOM 3735 C C . PRO A 1 456 ? -9.040 11.704 16.335 1.00 86.12 456 PRO A C 1
ATOM 3737 O O . PRO A 1 456 ? -8.141 11.878 15.509 1.00 86.12 456 PRO A O 1
ATOM 3740 N N . LYS A 1 457 ? -10.013 12.608 16.524 1.00 82.50 457 LYS A N 1
ATOM 3741 C CA . LYS A 1 457 ? -10.065 13.899 15.818 1.00 82.50 457 LYS A CA 1
ATOM 3742 C C . LYS A 1 457 ? -8.820 14.752 16.084 1.00 82.50 457 LYS A C 1
ATOM 3744 O O . LYS A 1 457 ? -8.172 15.184 15.131 1.00 82.50 457 LYS A O 1
ATOM 3749 N N . ASP A 1 458 ? -8.427 14.878 17.352 1.00 81.25 458 ASP A N 1
ATOM 3750 C CA . ASP A 1 458 ? -7.283 15.677 17.807 1.00 81.25 458 ASP A CA 1
ATOM 3751 C C . ASP A 1 458 ? -5.987 15.090 17.239 1.00 81.25 458 ASP A C 1
ATOM 3753 O O . ASP A 1 458 ? -5.078 15.778 16.778 1.00 81.25 458 ASP A O 1
ATOM 3757 N N . LEU A 1 459 ? -5.946 13.761 17.193 1.00 75.56 459 LEU A N 1
ATOM 3758 C CA . LEU A 1 459 ? -4.845 12.985 16.647 1.00 75.56 459 LEU A CA 1
ATOM 3759 C C . LEU A 1 459 ? -4.664 13.191 15.146 1.00 75.56 459 LEU A C 1
ATOM 3761 O O . LEU A 1 459 ? -3.528 13.285 14.679 1.00 75.56 459 LEU A O 1
ATOM 3765 N N . SER A 1 460 ? -5.759 13.312 14.395 1.00 77.06 460 SER A N 1
ATOM 3766 C CA . SER A 1 460 ? -5.695 13.612 12.962 1.00 77.06 460 SER A CA 1
ATOM 3767 C C . SER A 1 460 ? -5.022 14.960 12.675 1.00 77.06 460 SER A C 1
ATOM 3769 O O . SER A 1 460 ? -4.281 15.084 11.701 1.00 77.06 460 SER A O 1
ATOM 3771 N N . GLU A 1 461 ? -5.196 15.939 13.563 1.00 75.50 461 GLU A N 1
ATOM 3772 C CA . GLU A 1 461 ? -4.582 17.269 13.462 1.00 75.50 461 GLU A CA 1
ATOM 3773 C C . GLU A 1 461 ? -3.117 17.264 13.912 1.00 75.50 461 GLU A C 1
ATOM 3775 O O . GLU A 1 461 ? -2.277 18.009 13.399 1.00 75.50 461 GLU A O 1
ATOM 3780 N N . LEU A 1 462 ? -2.776 16.368 14.838 1.00 72.50 462 LEU A N 1
ATOM 3781 C CA . LEU A 1 462 ? -1.411 16.155 15.303 1.00 72.50 462 LEU A CA 1
ATOM 3782 C C . LEU A 1 462 ? -0.536 15.413 14.286 1.00 72.50 462 LEU A C 1
ATOM 3784 O O . LEU A 1 462 ? 0.686 15.530 14.333 1.00 72.50 462 LEU A O 1
ATOM 3788 N N . MET A 1 463 ? -1.115 14.680 13.339 1.00 72.88 463 MET A N 1
ATOM 3789 C CA . MET A 1 463 ? -0.394 13.856 12.360 1.00 72.88 463 MET A CA 1
ATOM 3790 C C . MET A 1 463 ? 0.141 14.683 11.174 1.00 72.88 463 MET A C 1
ATOM 3792 O O . MET A 1 463 ? -0.085 14.375 10.006 1.00 72.88 463 MET A O 1
ATOM 3796 N N . THR A 1 464 ? 0.893 15.747 11.469 1.00 68.19 464 THR A N 1
ATOM 3797 C 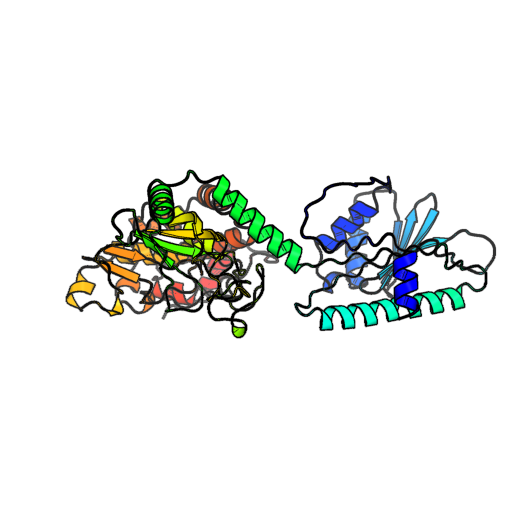CA . THR A 1 464 ? 1.507 16.650 10.479 1.00 68.19 464 THR A CA 1
ATOM 3798 C C . THR A 1 464 ? 3.031 16.602 10.535 1.00 68.19 464 THR A C 1
ATOM 3800 O O . THR A 1 464 ? 3.625 16.194 11.533 1.00 68.19 464 THR A O 1
ATOM 3803 N N . ARG A 1 465 ? 3.705 17.096 9.486 1.00 65.31 465 ARG A N 1
ATOM 3804 C CA . ARG A 1 465 ? 5.175 17.241 9.453 1.00 65.31 465 ARG A CA 1
ATOM 3805 C C . ARG A 1 465 ? 5.733 18.005 10.666 1.00 65.31 465 ARG A C 1
ATOM 3807 O O . ARG A 1 465 ? 6.837 17.703 11.112 1.00 65.31 465 ARG A O 1
ATOM 3814 N N . GLN A 1 466 ? 5.011 19.014 11.156 1.00 65.81 466 GLN A N 1
ATOM 3815 C CA . GLN A 1 466 ? 5.448 19.853 12.277 1.00 65.81 466 GLN A CA 1
ATOM 3816 C C . GLN A 1 466 ? 5.554 19.054 13.581 1.00 65.81 466 GLN A C 1
ATOM 3818 O O . GLN A 1 466 ? 6.474 19.262 14.368 1.00 65.81 466 GLN A O 1
ATOM 3823 N N . ASN A 1 467 ? 4.648 18.099 13.760 1.00 68.50 467 ASN A N 1
ATOM 3824 C CA . ASN A 1 467 ? 4.462 17.360 15.002 1.00 68.50 467 ASN A CA 1
ATOM 3825 C C . ASN A 1 467 ? 5.145 15.983 14.937 1.00 68.50 467 ASN A C 1
ATOM 3827 O O . ASN A 1 467 ? 5.891 15.595 15.837 1.00 68.50 467 ASN A O 1
ATOM 3831 N N . CYS A 1 468 ? 5.016 15.290 13.806 1.00 64.81 468 CYS A N 1
ATOM 3832 C CA . CYS A 1 468 ? 5.764 14.085 13.468 1.00 64.81 468 CYS A CA 1
ATOM 3833 C C . CYS A 1 468 ? 7.077 14.470 12.762 1.00 64.81 468 CYS A C 1
ATOM 3835 O O . CYS A 1 468 ? 7.226 14.309 11.554 1.00 64.81 468 CYS A O 1
ATOM 3837 N N . MET A 1 469 ? 8.048 15.044 13.477 1.00 60.62 469 MET A N 1
ATOM 3838 C CA . MET A 1 469 ? 9.375 15.297 12.887 1.00 60.62 469 MET A CA 1
ATOM 3839 C C . MET A 1 469 ? 10.261 14.031 12.946 1.00 60.62 469 MET A C 1
ATOM 3841 O O . MET A 1 469 ? 10.110 13.240 13.879 1.00 60.62 469 MET A O 1
ATOM 3845 N N . PRO A 1 470 ? 11.259 13.870 12.057 1.00 59.50 470 PRO A N 1
ATOM 3846 C CA . PRO A 1 470 ? 12.239 12.789 12.164 1.00 59.50 470 PRO A CA 1
ATOM 3847 C C . PRO A 1 470 ? 13.016 12.846 13.489 1.00 59.50 470 PRO A C 1
ATOM 3849 O O . PRO A 1 470 ? 13.255 13.933 14.024 1.00 59.50 470 PRO A O 1
ATOM 3852 N N . LEU A 1 471 ? 13.454 11.695 14.001 1.00 52.47 471 LEU A N 1
ATOM 3853 C CA . LEU A 1 471 ? 14.347 11.614 15.170 1.00 52.47 471 LEU A CA 1
ATOM 3854 C C . LEU A 1 471 ? 15.776 12.122 14.919 1.00 52.47 471 LEU A C 1
ATOM 3856 O O . LEU A 1 471 ? 16.491 12.471 15.858 1.00 52.47 471 LEU A O 1
ATOM 3860 N N . TRP A 1 472 ? 16.218 12.165 13.661 1.00 50.25 472 TRP A N 1
ATOM 3861 C CA . TRP A 1 472 ? 17.616 12.447 13.345 1.00 50.25 472 TRP A CA 1
ATOM 3862 C C . TRP A 1 472 ? 18.016 13.878 13.736 1.00 50.25 472 TRP A C 1
ATOM 3864 O O . TRP A 1 472 ? 17.455 14.849 13.232 1.00 50.25 472 TRP A O 1
ATOM 3874 N N . GLY A 1 473 ? 19.001 13.994 14.632 1.00 49.59 473 GLY A N 1
ATOM 3875 C CA . GLY A 1 473 ? 19.525 15.273 15.123 1.00 49.59 473 GLY A CA 1
ATOM 3876 C C . GLY A 1 473 ? 18.843 15.825 16.380 1.00 49.59 473 GLY A C 1
ATOM 3877 O O . GLY A 1 473 ? 19.195 16.919 16.819 1.00 49.59 473 GLY A O 1
ATOM 3878 N N . LEU A 1 474 ? 17.899 15.094 16.983 1.00 54.84 474 LEU A N 1
ATOM 3879 C CA . LEU A 1 474 ? 17.272 15.496 18.243 1.00 54.84 474 LEU A CA 1
ATOM 3880 C C . LEU A 1 474 ? 18.042 14.949 19.449 1.00 54.84 474 LEU A C 1
ATOM 3882 O O . LEU A 1 474 ? 18.451 13.794 19.469 1.00 54.84 474 LEU A O 1
ATOM 3886 N N . LYS A 1 475 ? 18.217 15.789 20.477 1.00 60.53 475 LYS A N 1
ATOM 3887 C CA . LYS A 1 475 ? 18.853 15.423 21.759 1.00 60.53 475 LYS A CA 1
ATOM 3888 C C . LYS A 1 475 ? 17.892 14.749 22.755 1.00 60.53 475 LYS A C 1
ATOM 3890 O O . LYS A 1 475 ? 18.262 14.552 23.906 1.00 60.53 475 LYS A O 1
ATOM 3895 N N . ILE A 1 476 ? 16.656 14.466 22.348 1.00 69.12 476 ILE A N 1
ATOM 3896 C CA . ILE A 1 476 ? 15.577 13.974 23.218 1.00 69.12 476 ILE A CA 1
ATOM 3897 C C . ILE A 1 476 ? 15.026 12.648 22.693 1.00 69.12 476 ILE A C 1
ATOM 3899 O O . ILE A 1 476 ? 15.101 12.385 21.491 1.00 69.12 476 ILE A O 1
ATOM 3903 N N . THR A 1 477 ? 14.461 11.830 23.584 1.00 76.94 477 THR A N 1
ATOM 3904 C CA . THR A 1 477 ? 13.786 10.580 23.204 1.00 76.94 477 THR A CA 1
ATOM 3905 C C . THR A 1 477 ? 12.516 10.860 22.397 1.00 76.94 477 THR A C 1
ATOM 3907 O O . THR A 1 477 ? 11.970 11.970 22.429 1.00 76.94 477 THR A O 1
ATOM 3910 N N . LEU A 1 478 ? 12.033 9.850 21.670 1.00 76.88 478 LEU A N 1
ATOM 3911 C CA . LEU A 1 478 ? 10.793 9.953 20.901 1.00 76.88 478 LEU A CA 1
ATOM 3912 C C . LEU A 1 478 ? 9.599 10.264 21.813 1.00 76.88 478 LEU A C 1
ATOM 3914 O O . LEU A 1 478 ? 8.782 11.123 21.494 1.00 76.88 478 LEU A O 1
ATOM 3918 N N . GLU A 1 479 ? 9.559 9.639 22.985 1.00 80.19 479 GLU A N 1
ATOM 3919 C CA . GLU A 1 479 ? 8.544 9.841 24.014 1.00 80.19 479 GLU A CA 1
ATOM 3920 C C . GLU A 1 479 ? 8.586 11.266 24.563 1.00 80.19 479 GLU A C 1
ATOM 3922 O O . GLU A 1 479 ? 7.551 11.920 24.665 1.00 80.19 479 GLU A O 1
ATOM 3927 N N . ALA A 1 480 ? 9.778 11.781 24.887 1.00 77.06 480 ALA A N 1
ATOM 3928 C CA . ALA A 1 480 ? 9.936 13.147 25.381 1.00 77.06 480 ALA A CA 1
ATOM 3929 C C . ALA A 1 480 ? 9.501 14.177 24.330 1.00 77.06 480 ALA A C 1
ATOM 3931 O O . ALA A 1 480 ? 8.884 15.192 24.653 1.00 77.06 480 ALA A O 1
ATOM 3932 N N . LYS A 1 481 ? 9.782 13.902 23.055 1.00 75.25 481 LYS A N 1
ATOM 3933 C CA . LYS A 1 481 ? 9.334 14.741 21.946 1.00 75.25 481 LYS A CA 1
ATOM 3934 C C . LYS A 1 481 ? 7.819 14.719 21.786 1.00 75.25 481 LYS A C 1
ATOM 3936 O O . LYS A 1 481 ? 7.224 15.783 21.667 1.00 75.25 481 LYS A O 1
ATOM 3941 N N . ALA A 1 482 ? 7.213 13.536 21.773 1.00 77.12 482 ALA A N 1
ATOM 3942 C CA . ALA A 1 482 ? 5.769 13.392 21.662 1.00 77.12 482 ALA A CA 1
ATOM 3943 C C . ALA A 1 482 ? 5.060 14.096 22.827 1.00 77.12 482 ALA A C 1
ATOM 3945 O O . ALA A 1 482 ? 4.145 14.875 22.588 1.00 77.12 482 ALA A O 1
ATOM 3946 N N . LYS A 1 483 ? 5.556 13.946 24.063 1.00 79.75 483 LYS A N 1
ATOM 3947 C CA . LYS A 1 483 ? 5.063 14.713 25.218 1.00 79.75 483 LYS A CA 1
ATOM 3948 C C . LYS A 1 483 ? 5.141 16.221 24.978 1.00 79.75 483 LYS A C 1
ATOM 3950 O O . LYS A 1 483 ? 4.122 16.882 25.100 1.00 79.75 483 LYS A O 1
ATOM 3955 N N . LYS A 1 484 ? 6.284 16.739 24.512 1.00 77.38 484 LYS A N 1
ATOM 3956 C CA . LYS A 1 484 ? 6.453 18.171 24.204 1.00 77.38 484 LYS A CA 1
ATOM 3957 C C . LYS A 1 484 ? 5.494 18.680 23.120 1.00 77.38 484 LYS A C 1
ATOM 3959 O O . LYS A 1 484 ? 4.999 19.796 23.231 1.00 77.38 484 LYS A O 1
ATOM 3964 N N . VAL A 1 485 ? 5.259 17.894 22.067 1.00 76.69 485 VAL A N 1
ATOM 3965 C CA . VAL A 1 485 ? 4.268 18.223 21.025 1.00 76.69 485 VAL A CA 1
ATOM 3966 C C . VAL A 1 485 ? 2.880 18.340 21.650 1.00 76.69 485 VAL A C 1
ATOM 3968 O O . VAL A 1 485 ? 2.168 19.300 21.382 1.00 76.69 485 VAL A O 1
ATOM 3971 N N . LEU A 1 486 ? 2.530 17.397 22.523 1.00 77.75 486 LEU A N 1
ATOM 3972 C CA . LEU A 1 486 ? 1.233 17.355 23.187 1.00 77.75 486 LEU A CA 1
ATOM 3973 C C . LEU A 1 486 ? 1.075 18.419 24.282 1.00 77.75 486 LEU A C 1
ATOM 3975 O O . LEU A 1 486 ? -0.039 18.848 24.530 1.00 77.75 486 LEU A O 1
ATOM 3979 N N . ASP A 1 487 ? 2.149 18.848 24.944 1.00 78.50 487 ASP A N 1
ATOM 3980 C CA . ASP A 1 487 ? 2.108 19.925 25.949 1.00 78.50 487 ASP A CA 1
ATOM 3981 C C . ASP A 1 487 ? 1.826 21.296 25.309 1.00 78.50 487 ASP A C 1
ATOM 3983 O O . ASP A 1 487 ? 1.286 22.183 25.960 1.00 78.50 487 ASP A O 1
ATOM 3987 N N . GLY A 1 488 ? 2.187 21.472 24.033 1.00 68.44 488 GLY A N 1
ATOM 3988 C CA . GLY A 1 488 ? 1.850 22.661 23.243 1.00 68.44 488 GLY A CA 1
ATOM 3989 C C . GLY A 1 488 ? 0.519 22.559 22.492 1.00 68.44 488 GLY A C 1
ATOM 3990 O O . GLY A 1 488 ? 0.155 23.502 21.790 1.00 68.44 488 GLY A O 1
ATOM 3991 N N . PHE A 1 489 ? -0.180 21.425 22.594 1.00 68.88 489 PHE A N 1
ATOM 3992 C CA . PHE A 1 489 ? -1.457 21.195 21.931 1.00 68.88 489 PHE A CA 1
ATOM 3993 C C . PHE A 1 489 ? -2.601 21.494 22.904 1.00 68.88 489 PHE A C 1
ATOM 3995 O O . PHE A 1 489 ? -2.936 20.680 23.762 1.00 68.88 489 PHE A O 1
ATOM 4002 N N . ASN A 1 490 ? -3.204 22.673 22.765 1.00 57.03 490 ASN A N 1
ATOM 4003 C CA . ASN A 1 490 ? -4.454 22.997 23.444 1.00 57.03 490 ASN A CA 1
ATOM 4004 C C . ASN A 1 490 ? -5.587 22.375 22.618 1.00 57.03 490 ASN A C 1
ATOM 4006 O O . ASN A 1 490 ? -5.942 22.925 21.578 1.00 57.03 490 ASN A O 1
ATOM 4010 N N . GLY A 1 491 ? -6.073 21.200 23.030 1.00 52.72 491 GLY A N 1
ATOM 4011 C CA . GLY A 1 491 ? -7.176 20.509 22.355 1.00 52.72 491 GLY A CA 1
ATOM 4012 C C . GLY A 1 491 ? -8.398 21.418 22.189 1.00 52.72 491 GLY A C 1
ATOM 4013 O O . GLY A 1 491 ? -8.726 22.173 23.106 1.00 52.72 491 GLY A O 1
ATOM 4014 N N . GLY A 1 492 ? -9.006 21.378 21.000 1.00 42.00 492 GLY A N 1
ATOM 4015 C CA . GLY A 1 492 ? -10.165 22.190 20.611 1.00 42.00 492 GLY A CA 1
ATOM 4016 C C . GLY A 1 492 ? -11.513 21.564 20.946 1.00 42.00 492 GLY A C 1
ATOM 4017 O O . GLY A 1 492 ? -11.717 20.350 20.671 1.00 42.00 492 GLY A O 1
#